Protein AF-A0A0L0GG52-F1 (afdb_monomer_lite)

InterPro domains:
  IPR004352 Glycoside-hydrolase family GH114, TIM-barrel domain [PF03537] (315-497)
  IPR013785 Aldolase-type TIM barrel [G3DSA:3.20.20.70] (310-512)
  IPR017853 Glycoside hydrolase superfamily [SSF51445] (324-486)

pLDDT: mean 74.98, std 23.12, range [22.61, 98.69]

Sequence (516 aa):
MQPVTYRQKGAALLARLAQLGSDARVRSVSDLNALLRKCPLPNFDPNNSYFSHLVAQCSTFVSWVYRLDVFVSGWHSATGHVLQGKYMYRGSPVEVLDKQHYVSTGNTPGAGTHIGAFALVEPGFVSCTGSREAAARSGGCILRFEIPQRVSYYYDDGDCLLERNLIFIDFAFHGWHEAAGRRIAVVDCELVPHRGYDPERFFISMQNKNWGLIILSCVVCAVLIYLWRRSRQDVPSVVVDRESATGTTRAGKSCTCDNKTSTTTGGSTGTSTGTSTGTGASVAGLSASTSMYMLAWSNTGDGDKTTMPSDGTGAIVMLDGDDSASTVRKYKDQGYLVAGYISAGSWEDWRDDKSEFPDEVFGKPYPNWPDETLFKFDNWPLLIPGMTKRMQKLKEKGFEYVEFDNIENSDESDDDQVDYTRRLGEVALEIGLGPLFKNAADLIRHDKTVQDNFVGFICEESIQWGDTEVFHEVAAGQKPIWIFEYDDVSSSDLEKAKSHATEIWLDTNNGWEKLA

Structure (mmCIF, N/CA/C/O backbone):
data_AF-A0A0L0GG52-F1
#
_entry.id   AF-A0A0L0GG52-F1
#
loop_
_atom_site.group_PDB
_atom_site.id
_atom_site.type_symbol
_atom_site.label_atom_id
_atom_site.label_alt_id
_atom_site.label_comp_id
_atom_site.label_asym_id
_atom_site.label_entity_id
_atom_site.label_seq_id
_atom_site.pdbx_PDB_ins_code
_atom_site.Cartn_x
_atom_site.Cartn_y
_atom_site.Cartn_z
_atom_site.occupancy
_atom_site.B_iso_or_equiv
_atom_site.auth_seq_id
_atom_site.auth_comp_id
_atom_site.auth_asym_id
_atom_site.auth_atom_id
_atom_site.pdbx_PDB_model_num
ATOM 1 N N . MET A 1 1 ? 20.486 11.243 -50.097 1.00 30.98 1 MET A N 1
ATOM 2 C CA . MET A 1 1 ? 19.641 11.963 -49.120 1.00 30.98 1 MET A CA 1
ATOM 3 C C . MET A 1 1 ? 20.184 11.652 -47.736 1.00 30.98 1 MET A C 1
ATOM 5 O O . MET A 1 1 ? 20.384 10.483 -47.448 1.00 30.98 1 MET A O 1
ATOM 9 N N . GLN A 1 2 ? 20.515 12.664 -46.933 1.00 25.52 2 GLN A N 1
ATOM 10 C CA . GLN A 1 2 ? 20.906 12.463 -45.531 1.00 25.52 2 GLN A CA 1
ATOM 11 C C . GLN A 1 2 ? 19.695 11.896 -44.763 1.00 25.52 2 GLN A C 1
ATOM 13 O O . GLN A 1 2 ? 18.592 12.406 -44.977 1.00 25.52 2 GLN A O 1
ATOM 18 N N . PRO A 1 3 ? 19.847 10.856 -43.922 1.00 33.53 3 PRO A N 1
ATOM 19 C CA . PRO A 1 3 ? 18.733 10.334 -43.143 1.00 33.53 3 PRO A CA 1
ATOM 20 C C . PRO A 1 3 ? 18.234 11.423 -42.192 1.00 33.53 3 PRO A C 1
ATOM 22 O O . PRO A 1 3 ? 18.999 11.990 -41.412 1.00 33.53 3 PRO A O 1
ATOM 25 N N . VAL A 1 4 ? 16.944 11.736 -42.293 1.00 36.81 4 VAL A N 1
ATOM 26 C CA . VAL A 1 4 ? 16.262 12.683 -41.411 1.00 36.81 4 VAL A CA 1
ATOM 27 C C . VAL A 1 4 ? 16.395 12.156 -39.980 1.00 36.81 4 VAL A C 1
ATOM 29 O O . VAL A 1 4 ? 16.003 11.031 -39.682 1.00 36.81 4 VAL A O 1
ATOM 32 N N . THR A 1 5 ? 17.023 12.935 -39.103 1.00 41.66 5 THR A N 1
ATOM 33 C CA . THR A 1 5 ? 17.327 12.524 -37.724 1.00 41.66 5 THR A CA 1
ATOM 34 C C . THR A 1 5 ? 16.050 12.361 -36.889 1.00 41.66 5 THR A C 1
ATOM 36 O O . THR A 1 5 ? 15.029 12.989 -37.165 1.00 41.66 5 THR A O 1
ATOM 39 N N . TYR A 1 6 ? 16.115 11.578 -35.806 1.00 38.81 6 TYR A N 1
ATOM 40 C CA . TYR A 1 6 ? 15.016 11.384 -34.846 1.00 38.81 6 TYR A CA 1
ATOM 41 C C . TYR A 1 6 ? 14.410 12.713 -34.346 1.00 38.81 6 TYR A C 1
ATOM 43 O O . TYR A 1 6 ? 13.192 12.867 -34.262 1.00 38.81 6 TYR A O 1
ATOM 51 N N . ARG A 1 7 ? 15.257 13.730 -34.116 1.00 40.62 7 ARG A N 1
ATOM 52 C CA . ARG A 1 7 ? 14.818 15.096 -33.775 1.00 40.62 7 ARG A CA 1
ATOM 53 C C . ARG A 1 7 ? 13.949 15.730 -34.859 1.00 40.62 7 ARG A C 1
ATOM 55 O O . ARG A 1 7 ? 13.025 16.457 -34.527 1.00 40.62 7 ARG A O 1
ATOM 62 N N . GLN A 1 8 ? 14.226 15.468 -36.133 1.00 42.91 8 GLN A N 1
ATOM 63 C CA . GLN A 1 8 ? 13.496 16.041 -37.265 1.00 42.91 8 GLN A CA 1
ATOM 64 C C . GLN A 1 8 ? 12.171 15.310 -37.536 1.00 42.91 8 GLN A C 1
ATOM 66 O O . GLN A 1 8 ? 11.185 15.978 -37.835 1.00 42.91 8 GLN A O 1
ATOM 71 N N . LYS A 1 9 ? 12.099 13.979 -37.363 1.00 49.72 9 LYS A N 1
ATOM 72 C CA . LYS A 1 9 ? 10.828 13.226 -37.438 1.00 49.72 9 LYS A CA 1
ATOM 73 C C . LYS A 1 9 ? 9.923 13.500 -36.228 1.00 49.72 9 LYS A C 1
ATOM 75 O O . LYS A 1 9 ? 8.736 13.751 -36.407 1.00 49.72 9 LYS A O 1
ATOM 80 N N . GLY A 1 10 ? 10.483 13.572 -35.016 1.00 46.91 10 GLY A N 1
ATOM 81 C CA . GLY A 1 10 ? 9.760 13.999 -33.810 1.00 46.91 10 GLY A CA 1
ATOM 82 C C . GLY A 1 10 ? 9.278 15.454 -33.886 1.00 46.91 10 GLY A C 1
ATOM 83 O O . GLY A 1 10 ? 8.156 15.751 -33.482 1.00 46.91 10 GLY A O 1
ATOM 84 N N . ALA A 1 11 ? 10.076 16.350 -34.481 1.00 44.69 11 ALA A N 1
ATOM 85 C CA . ALA A 1 11 ? 9.655 17.714 -34.797 1.00 44.69 11 ALA A CA 1
ATOM 86 C C . ALA A 1 11 ? 8.602 17.769 -35.915 1.00 44.69 11 ALA A C 1
ATOM 88 O O . ALA A 1 11 ? 7.758 18.648 -35.872 1.00 44.69 11 ALA A O 1
ATOM 89 N N . ALA A 1 12 ? 8.593 16.845 -36.883 1.00 50.97 12 ALA A N 1
ATOM 90 C CA . ALA A 1 12 ? 7.549 16.755 -37.909 1.00 50.97 12 ALA A CA 1
ATOM 91 C C . ALA A 1 12 ? 6.223 16.198 -37.356 1.00 50.97 12 ALA A C 1
ATOM 93 O O . ALA A 1 12 ? 5.154 16.686 -37.724 1.00 50.97 12 ALA A O 1
ATOM 94 N N . LEU A 1 13 ? 6.287 15.227 -36.437 1.00 53.69 13 LEU A N 1
ATOM 95 C CA . LEU A 1 13 ? 5.137 14.709 -35.694 1.00 53.69 13 LEU A CA 1
ATOM 96 C C . LEU A 1 13 ? 4.520 15.811 -34.825 1.00 53.69 13 LEU A C 1
ATOM 98 O O . LEU A 1 13 ? 3.321 16.067 -34.907 1.00 53.69 13 LEU A O 1
ATOM 102 N N . LEU A 1 14 ? 5.348 16.544 -34.076 1.00 50.53 14 LEU A N 1
ATOM 103 C CA . LEU A 1 14 ? 4.885 17.703 -33.319 1.00 50.53 14 LEU A CA 1
ATOM 104 C C . LEU A 1 14 ? 4.502 18.888 -34.198 1.00 50.53 14 LEU A C 1
ATOM 106 O O . LEU A 1 14 ? 3.558 19.566 -33.841 1.00 50.53 14 LEU A O 1
ATOM 110 N N . ALA A 1 15 ? 5.117 19.118 -35.359 1.00 51.03 15 ALA A N 1
ATOM 111 C CA . ALA A 1 15 ? 4.687 20.151 -36.308 1.00 51.03 15 ALA A CA 1
ATOM 112 C C . ALA A 1 15 ? 3.320 19.827 -36.934 1.00 51.03 15 ALA A C 1
ATOM 114 O O . ALA A 1 15 ? 2.524 20.735 -37.172 1.00 51.03 15 ALA A O 1
ATOM 115 N N . ARG A 1 16 ? 3.007 18.538 -37.143 1.00 52.38 16 ARG A N 1
ATOM 116 C CA . ARG A 1 16 ? 1.652 18.071 -37.483 1.00 52.38 16 ARG A CA 1
ATOM 117 C C . ARG A 1 16 ? 0.661 18.301 -36.337 1.00 52.38 16 ARG A C 1
ATOM 119 O O . ARG A 1 16 ? -0.481 18.655 -36.606 1.00 52.38 16 ARG A O 1
ATOM 126 N N . LEU A 1 17 ? 1.094 18.153 -35.083 1.00 50.91 17 LEU A N 1
ATOM 127 C CA . LEU A 1 17 ? 0.273 18.395 -33.884 1.00 50.91 17 LEU A CA 1
ATOM 128 C C . LEU A 1 17 ? 0.203 19.889 -33.472 1.00 50.91 17 LEU A C 1
ATOM 130 O O . LEU A 1 17 ? -0.739 20.297 -32.791 1.00 50.91 17 LEU A O 1
ATOM 134 N N . ALA A 1 18 ? 1.154 20.716 -33.924 1.00 48.41 18 ALA A N 1
ATOM 135 C CA . ALA A 1 18 ? 1.319 22.139 -33.604 1.00 48.41 18 ALA A CA 1
ATOM 136 C C . ALA A 1 18 ? 0.405 23.073 -34.398 1.00 48.41 18 ALA A C 1
ATOM 138 O O . ALA A 1 18 ? 0.334 24.259 -34.089 1.00 48.41 18 ALA A O 1
ATOM 139 N N . GLN A 1 19 ? -0.374 22.560 -35.352 1.00 48.25 19 GLN A N 1
ATOM 140 C CA . GLN A 1 19 ? -1.442 23.350 -35.973 1.00 48.25 19 GLN A CA 1
ATOM 141 C C . GLN A 1 19 ? -2.606 23.670 -35.006 1.00 48.25 19 GLN A C 1
ATOM 143 O O . GLN A 1 19 ? -3.572 24.303 -35.416 1.00 48.25 19 GLN A O 1
ATOM 148 N N . LEU A 1 20 ? -2.543 23.247 -33.731 1.00 44.53 20 LEU A N 1
ATOM 149 C CA . LEU A 1 20 ? -3.684 23.257 -32.809 1.00 44.53 20 LEU A CA 1
ATOM 150 C C . LEU A 1 20 ? -3.379 23.732 -31.361 1.00 44.53 20 LEU A C 1
ATOM 152 O O . LEU A 1 20 ? -4.189 23.448 -30.478 1.00 44.53 20 LEU A O 1
ATOM 156 N N . GLY A 1 21 ? -2.252 24.391 -31.042 1.00 46.53 21 GLY A N 1
ATOM 157 C CA . GLY A 1 21 ? -1.992 24.891 -29.668 1.00 46.53 21 GLY A CA 1
ATOM 158 C C . GLY A 1 21 ? -0.649 25.613 -29.450 1.00 46.53 21 GLY A C 1
ATOM 159 O O . GLY A 1 21 ? 0.313 25.351 -30.163 1.00 46.53 21 GLY A O 1
ATOM 160 N N . SER A 1 22 ? -0.596 26.537 -28.477 1.00 52.97 22 SER A N 1
ATOM 161 C CA . SER A 1 22 ? 0.371 27.651 -28.400 1.00 52.97 22 SER A CA 1
ATOM 162 C C . SER A 1 22 ? 1.194 27.741 -27.090 1.00 52.97 22 SER A C 1
ATOM 164 O O . SER A 1 22 ? 1.164 28.783 -26.435 1.00 52.97 22 SER A O 1
ATOM 166 N N . ASP A 1 23 ? 1.943 26.701 -26.687 1.00 56.53 23 ASP A N 1
ATOM 167 C CA . ASP A 1 23 ? 3.001 26.855 -25.655 1.00 56.53 23 ASP A CA 1
ATOM 168 C C . ASP A 1 23 ? 4.389 26.914 -26.312 1.00 56.53 23 ASP A C 1
ATOM 170 O O . ASP A 1 23 ? 4.831 25.967 -26.959 1.00 56.53 23 ASP A O 1
ATOM 174 N N . ALA A 1 24 ? 5.100 28.028 -26.119 1.00 56.00 24 ALA A N 1
ATOM 175 C CA . ALA A 1 24 ? 6.427 28.281 -26.678 1.00 56.00 24 ALA A CA 1
ATOM 176 C C . ALA A 1 24 ? 7.556 27.390 -26.105 1.00 56.00 24 ALA A C 1
ATOM 178 O O . ALA A 1 24 ? 8.665 27.388 -26.666 1.00 56.00 24 ALA A O 1
ATOM 179 N N . ARG A 1 25 ? 7.307 26.668 -25.000 1.00 57.41 25 ARG A N 1
ATOM 180 C CA . ARG A 1 25 ? 8.281 25.804 -24.303 1.00 57.41 25 ARG A CA 1
ATOM 181 C C . ARG A 1 25 ? 8.308 24.358 -24.797 1.00 57.41 25 ARG A C 1
ATOM 183 O O . ARG A 1 25 ? 9.338 23.711 -24.649 1.00 57.41 25 ARG A O 1
ATOM 190 N N . VAL A 1 26 ? 7.231 23.857 -25.406 1.00 61.53 26 VAL A N 1
ATOM 191 C CA . VAL A 1 26 ? 7.170 22.485 -25.939 1.00 61.53 26 VAL A CA 1
ATOM 192 C C . VAL A 1 26 ? 7.394 22.533 -27.446 1.00 61.53 26 VAL A C 1
ATOM 194 O O . VAL A 1 26 ? 6.499 22.892 -28.206 1.00 61.53 26 VAL A O 1
ATOM 197 N N . ARG A 1 27 ? 8.612 22.203 -27.890 1.00 63.88 27 ARG A N 1
ATOM 198 C CA . ARG A 1 27 ? 8.992 22.229 -29.316 1.00 63.88 27 ARG A CA 1
ATOM 199 C C . ARG A 1 27 ? 9.283 20.836 -29.869 1.00 63.88 27 ARG A C 1
ATOM 201 O O . ARG A 1 27 ? 9.305 20.647 -31.083 1.00 63.88 27 ARG A O 1
ATOM 208 N N . SER A 1 28 ? 9.504 19.863 -28.988 1.00 67.50 28 SER A N 1
ATOM 209 C CA . SER A 1 28 ? 9.827 18.479 -29.316 1.00 67.50 28 SER A CA 1
ATOM 210 C C . SER A 1 28 ? 9.301 17.501 -28.252 1.00 67.50 28 SER A C 1
ATOM 212 O O . SER A 1 28 ? 9.018 17.890 -27.119 1.00 67.50 28 SER A O 1
ATOM 214 N N . VAL A 1 29 ? 9.210 16.209 -28.599 1.00 69.69 29 VAL A N 1
ATOM 215 C CA . VAL A 1 29 ? 8.827 15.142 -27.652 1.00 69.69 29 VAL A CA 1
ATOM 216 C C . VAL A 1 29 ? 9.873 15.044 -26.540 1.00 69.69 29 VAL A C 1
ATOM 218 O O . VAL A 1 29 ? 9.548 14.740 -25.401 1.00 69.69 29 VAL A O 1
ATOM 221 N N . SER A 1 30 ? 11.124 15.397 -26.848 1.00 72.06 30 SER A N 1
ATOM 222 C CA . SER A 1 30 ? 12.201 15.490 -25.865 1.00 72.06 30 SER A CA 1
ATOM 223 C C . SER A 1 30 ? 11.955 16.586 -24.826 1.00 72.06 30 SER A C 1
ATOM 225 O O . SER A 1 30 ? 12.247 16.360 -23.656 1.00 72.06 30 SER A O 1
ATOM 227 N N . ASP A 1 31 ? 11.426 17.748 -25.224 1.00 70.19 31 ASP A N 1
ATOM 228 C CA . ASP A 1 31 ? 11.096 18.828 -24.282 1.00 70.19 31 ASP A CA 1
ATOM 229 C C . ASP A 1 31 ? 9.941 18.402 -23.372 1.00 70.19 31 ASP A C 1
ATOM 231 O O . ASP A 1 31 ? 9.974 18.633 -22.165 1.00 70.19 31 ASP A O 1
ATOM 235 N N . LEU A 1 32 ? 8.950 17.710 -23.944 1.00 72.06 32 LEU A N 1
ATOM 236 C CA . LEU A 1 32 ? 7.828 17.157 -23.193 1.00 72.06 32 LEU A CA 1
ATOM 237 C C . LEU A 1 32 ? 8.277 16.075 -22.205 1.00 72.06 32 LEU A C 1
ATOM 239 O O . LEU A 1 32 ? 7.891 16.110 -21.043 1.00 72.06 32 LEU A O 1
ATOM 243 N N . ASN A 1 33 ? 9.138 15.152 -22.631 1.00 74.50 33 ASN A N 1
ATOM 244 C CA . ASN A 1 33 ? 9.696 14.120 -21.761 1.00 74.50 33 ASN A CA 1
ATOM 245 C C . ASN A 1 33 ? 10.581 14.711 -20.656 1.00 74.50 33 ASN A C 1
ATOM 247 O O . ASN A 1 33 ? 10.565 14.218 -19.534 1.00 74.50 33 ASN A O 1
ATOM 251 N N . ALA A 1 34 ? 11.328 15.784 -20.934 1.00 73.88 34 ALA A N 1
ATOM 252 C CA . ALA A 1 34 ? 12.099 16.488 -19.911 1.00 73.88 34 ALA A CA 1
ATOM 253 C C . ALA A 1 34 ? 11.197 17.127 -18.843 1.00 73.88 34 ALA A C 1
ATOM 255 O O . ALA A 1 34 ? 11.579 17.178 -17.676 1.00 73.88 34 ALA A O 1
ATOM 256 N N . LEU A 1 35 ? 10.004 17.590 -19.229 1.00 69.31 35 LEU A N 1
ATOM 257 C CA . LEU A 1 35 ? 8.979 18.055 -18.293 1.00 69.31 35 LEU A CA 1
ATOM 258 C C . LEU A 1 35 ? 8.352 16.882 -17.526 1.00 69.31 35 LEU A C 1
ATOM 260 O O . LEU A 1 35 ? 8.274 16.952 -16.307 1.00 69.31 35 LEU A O 1
ATOM 264 N N . LEU A 1 36 ? 8.000 15.785 -18.203 1.00 71.81 36 LEU A N 1
ATOM 265 C CA . LEU A 1 36 ? 7.425 14.581 -17.583 1.00 71.81 36 LEU A CA 1
ATOM 266 C C . LEU A 1 36 ? 8.367 13.891 -16.590 1.00 71.81 36 LEU A C 1
ATOM 268 O O . LEU A 1 36 ? 7.908 13.311 -15.619 1.00 71.81 36 LEU A O 1
ATOM 272 N N . ARG A 1 37 ? 9.685 13.979 -16.782 1.00 73.56 37 ARG A N 1
ATOM 273 C CA . ARG A 1 37 ? 10.664 13.488 -15.797 1.00 73.56 37 ARG A CA 1
ATOM 274 C C . ARG A 1 37 ? 10.769 14.366 -14.553 1.00 73.56 37 ARG A C 1
ATOM 276 O O . ARG A 1 37 ? 11.168 13.877 -13.509 1.00 73.56 37 ARG A O 1
ATOM 283 N N . LYS A 1 38 ? 10.439 15.655 -14.666 1.00 69.06 38 LYS A N 1
ATOM 284 C CA . LYS A 1 38 ? 10.364 16.581 -13.522 1.00 69.06 38 LYS A CA 1
ATOM 285 C C . LYS A 1 38 ? 8.996 16.544 -12.844 1.00 69.06 38 LYS A C 1
ATOM 287 O O . LYS A 1 38 ? 8.887 16.917 -11.686 1.00 69.06 38 LYS A O 1
ATOM 292 N N . CYS A 1 39 ? 7.967 16.161 -13.593 1.00 64.44 39 CYS A N 1
ATOM 293 C CA . CYS A 1 39 ? 6.584 16.099 -13.154 1.00 64.44 39 CYS A CA 1
ATOM 294 C C . CYS A 1 39 ? 5.862 14.926 -13.848 1.00 64.44 39 CYS A C 1
ATOM 296 O O . CYS A 1 39 ? 5.215 15.119 -14.888 1.00 64.44 39 CYS A O 1
ATOM 298 N N . PRO A 1 40 ? 6.013 13.697 -13.323 1.00 67.31 40 PRO A N 1
ATOM 299 C CA . PRO A 1 40 ? 5.354 12.513 -13.863 1.00 67.31 40 PRO A CA 1
ATOM 300 C C . PRO A 1 40 ? 3.831 12.613 -13.721 1.00 67.31 40 PRO A C 1
ATOM 302 O O . PRO A 1 40 ? 3.309 12.780 -12.624 1.00 67.31 40 PRO A O 1
ATOM 305 N N . LEU A 1 41 ? 3.096 12.477 -14.828 1.00 66.19 41 LEU A N 1
ATOM 306 C CA . LEU A 1 41 ? 1.627 12.504 -14.816 1.00 66.19 41 LEU A CA 1
ATOM 307 C C . LEU A 1 41 ? 0.902 11.227 -14.308 1.00 66.19 41 LEU A C 1
ATOM 309 O O . LEU A 1 41 ? -0.317 11.286 -14.224 1.00 66.19 41 LEU A O 1
ATOM 313 N N . PRO A 1 42 ? 1.526 10.067 -14.015 1.00 51.59 42 PRO A N 1
ATOM 314 C CA . PRO A 1 42 ? 0.828 8.955 -13.339 1.00 51.59 42 PRO A CA 1
ATOM 315 C C . PRO A 1 42 ? 0.611 9.201 -11.851 1.00 51.59 42 PRO A C 1
ATOM 317 O O . PRO A 1 42 ? -0.418 8.796 -11.334 1.00 51.59 42 PRO A O 1
ATOM 320 N N . ASN A 1 43 ? 1.514 9.949 -11.207 1.00 46.53 43 ASN A N 1
ATOM 321 C CA . ASN A 1 43 ? 1.405 10.377 -9.806 1.00 46.53 43 ASN A CA 1
ATOM 322 C C . ASN A 1 43 ? 0.489 11.611 -9.653 1.00 46.53 43 ASN A C 1
ATOM 324 O O . ASN A 1 43 ? 0.597 12.377 -8.698 1.00 46.53 43 ASN A O 1
ATOM 328 N N . PHE A 1 44 ? -0.394 11.857 -10.625 1.00 42.88 44 PHE A N 1
ATOM 329 C CA . PHE A 1 44 ? -1.400 12.914 -10.553 1.00 42.88 44 PHE A CA 1
ATOM 330 C C . PHE A 1 44 ? -2.602 12.400 -9.752 1.00 42.88 44 PHE A C 1
ATOM 332 O O . PHE A 1 44 ? -3.592 11.939 -10.322 1.00 42.88 44 PHE A O 1
ATOM 339 N N . ASP A 1 45 ? -2.544 12.524 -8.429 1.00 41.62 45 ASP A N 1
ATOM 340 C CA . ASP A 1 45 ? -3.757 12.541 -7.615 1.00 41.62 45 ASP A CA 1
ATOM 341 C C . ASP A 1 45 ? -4.348 13.965 -7.646 1.00 41.62 45 ASP A C 1
ATOM 343 O O . ASP A 1 45 ? -3.710 14.909 -7.167 1.00 41.62 45 ASP A O 1
ATOM 347 N N . PRO A 1 46 ? -5.564 14.176 -8.190 1.00 38.72 46 PRO A N 1
ATOM 348 C CA . PRO A 1 46 ? -6.200 15.489 -8.179 1.00 38.72 46 PRO A CA 1
ATOM 349 C C . PRO A 1 46 ? -6.600 15.978 -6.773 1.00 38.72 46 PRO A C 1
ATOM 351 O O . PRO A 1 46 ? -7.198 17.049 -6.673 1.00 38.72 46 PRO A O 1
ATOM 354 N N . ASN A 1 47 ? -6.353 15.195 -5.717 1.00 39.22 47 ASN A N 1
ATOM 355 C CA . ASN A 1 47 ? -6.595 15.554 -4.320 1.00 39.22 47 ASN A CA 1
ATOM 356 C C . ASN A 1 47 ? -5.313 15.916 -3.539 1.00 39.22 47 ASN A C 1
ATOM 358 O O . ASN A 1 47 ? -5.425 16.403 -2.417 1.00 39.22 47 ASN A O 1
ATOM 362 N N . ASN A 1 48 ? -4.120 15.750 -4.125 1.00 42.91 48 ASN A N 1
ATOM 363 C CA . ASN A 1 48 ? -2.850 16.079 -3.471 1.00 42.91 48 ASN A CA 1
ATOM 364 C C . ASN A 1 48 ? -2.695 17.607 -3.293 1.00 42.91 48 ASN A C 1
ATOM 366 O O . ASN A 1 48 ? -2.923 18.381 -4.219 1.00 42.91 48 ASN A O 1
ATOM 370 N N . SER A 1 49 ? -2.281 18.083 -2.119 1.00 38.38 49 SER A N 1
ATOM 371 C CA . SER A 1 49 ? -2.165 19.518 -1.795 1.00 38.38 49 SER A CA 1
ATOM 372 C C . SER A 1 49 ? -1.069 20.276 -2.579 1.00 38.38 49 SER A C 1
ATOM 374 O O . SER A 1 49 ? -1.177 21.496 -2.755 1.00 38.38 49 SER A O 1
ATOM 376 N N . TYR A 1 50 ? -0.085 19.578 -3.171 1.00 39.53 50 TYR A N 1
ATOM 377 C CA . TYR A 1 50 ? 0.912 20.142 -4.109 1.00 39.53 50 TYR A CA 1
ATOM 378 C C . TYR A 1 50 ? 0.310 20.638 -5.435 1.00 39.53 50 TYR A C 1
ATOM 380 O O . TYR A 1 50 ? 0.954 21.329 -6.236 1.00 39.53 50 TYR A O 1
ATOM 388 N N . PHE A 1 51 ? -0.954 20.312 -5.674 1.00 46.16 51 PHE A N 1
ATOM 389 C CA . PHE A 1 51 ? -1.677 20.544 -6.909 1.00 46.16 51 PHE A CA 1
ATOM 390 C C . PHE A 1 51 ? -1.852 22.027 -7.273 1.00 46.16 51 PHE A C 1
ATOM 392 O O . PHE A 1 51 ? -1.731 22.385 -8.444 1.00 46.16 51 PHE A O 1
ATOM 399 N N . SER A 1 52 ? -2.039 22.930 -6.305 1.00 43.19 52 SER A N 1
ATOM 400 C CA . SER A 1 52 ? -2.207 24.367 -6.600 1.00 43.19 52 SER A CA 1
ATOM 401 C C . SER A 1 52 ? -0.946 25.012 -7.207 1.00 43.19 52 SER A C 1
ATOM 403 O O . SER A 1 52 ? -1.050 25.872 -8.086 1.00 43.19 52 SER A O 1
ATOM 405 N N . HIS A 1 53 ? 0.244 24.537 -6.821 1.00 42.47 53 HIS A N 1
ATOM 406 C CA . HIS A 1 53 ? 1.529 24.966 -7.383 1.00 42.47 53 HIS A CA 1
ATOM 407 C C . HIS A 1 53 ? 1.871 24.252 -8.703 1.00 42.47 53 HIS A C 1
ATOM 409 O O . HIS A 1 53 ? 2.419 24.879 -9.617 1.00 42.47 53 HIS A O 1
ATOM 415 N N . LEU A 1 54 ? 1.501 22.972 -8.849 1.00 48.00 54 LEU A N 1
ATOM 416 C CA . LEU A 1 54 ? 1.721 22.196 -10.075 1.00 48.00 54 LEU A CA 1
ATOM 417 C C . LEU A 1 54 ? 0.826 22.646 -11.238 1.00 48.00 54 LEU A C 1
ATOM 419 O O . LEU A 1 54 ? 1.284 22.654 -12.379 1.00 48.00 54 LEU A O 1
ATOM 423 N N . VAL A 1 55 ? -0.421 23.063 -10.989 1.00 49.88 55 VAL A N 1
ATOM 424 C CA . VAL A 1 55 ? -1.385 23.468 -12.035 1.00 49.88 55 VAL A CA 1
ATOM 425 C C . VAL A 1 55 ? -0.856 24.624 -12.891 1.00 49.88 55 VAL A C 1
ATOM 427 O O . VAL A 1 55 ? -1.016 24.606 -14.113 1.00 49.88 55 VAL A O 1
ATOM 430 N N . ALA A 1 56 ? -0.150 25.592 -12.304 1.00 49.59 56 ALA A N 1
ATOM 431 C CA . ALA A 1 56 ? 0.436 26.705 -13.056 1.00 49.59 56 ALA A CA 1
ATOM 432 C C . ALA A 1 56 ? 1.585 26.260 -13.985 1.00 49.59 56 ALA A C 1
ATOM 434 O O . ALA A 1 56 ? 1.741 26.793 -15.084 1.00 49.59 56 ALA A O 1
ATOM 435 N N . GLN A 1 57 ? 2.370 25.257 -13.578 1.00 51.62 57 GLN A N 1
ATOM 436 C CA . GLN A 1 57 ? 3.483 24.731 -14.375 1.00 51.62 57 GLN A CA 1
ATOM 437 C C . GLN A 1 57 ? 3.027 23.668 -15.391 1.00 51.62 57 GLN A C 1
ATOM 439 O O . GLN A 1 57 ? 3.545 23.627 -16.508 1.00 51.62 57 GLN A O 1
ATOM 444 N N . CYS A 1 58 ? 2.020 22.860 -15.046 1.00 56.91 58 CYS A N 1
ATOM 445 C CA . CYS A 1 58 ? 1.598 21.679 -15.803 1.00 56.91 58 CYS A CA 1
ATOM 446 C C . CYS A 1 58 ? 0.468 21.934 -16.799 1.00 56.91 58 CYS A C 1
ATOM 448 O O . CYS A 1 58 ? 0.474 21.342 -17.878 1.00 56.91 58 CYS A O 1
ATOM 450 N N . SER A 1 59 ? -0.461 22.854 -16.502 1.00 57.50 59 SER A N 1
ATOM 451 C CA . SER A 1 59 ? -1.614 23.188 -17.371 1.00 57.50 59 SER A CA 1
ATOM 452 C C . SER A 1 59 ? -1.229 23.436 -18.832 1.00 57.50 59 SER A C 1
ATOM 454 O O . SER A 1 59 ? -1.958 23.114 -19.767 1.00 57.50 59 SER A O 1
ATOM 456 N N . THR A 1 60 ? -0.036 23.977 -19.018 1.00 59.41 60 THR A N 1
ATOM 457 C CA . THR A 1 60 ? 0.525 24.374 -20.302 1.00 59.41 60 THR A CA 1
ATOM 458 C C . THR A 1 60 ? 1.068 23.222 -21.168 1.00 59.41 60 THR A C 1
ATOM 460 O O . THR A 1 60 ? 1.004 23.317 -22.394 1.00 59.41 60 THR A O 1
ATOM 463 N N . PHE A 1 61 ? 1.516 22.102 -20.574 1.00 68.81 61 PHE A N 1
ATOM 464 C CA . PHE A 1 61 ? 2.023 20.932 -21.315 1.00 68.81 61 PHE A CA 1
ATOM 465 C C . PHE A 1 61 ? 1.115 19.695 -21.244 1.00 68.81 61 PHE A C 1
ATOM 467 O O . PHE A 1 61 ? 1.215 18.822 -22.104 1.00 68.81 61 PHE A O 1
ATOM 474 N N . VAL A 1 62 ? 0.175 19.625 -20.295 1.00 70.06 62 VAL A N 1
ATOM 475 C CA . VAL A 1 62 ? -0.782 18.506 -20.158 1.00 70.06 62 VAL A CA 1
ATOM 476 C C . VAL A 1 62 ? -1.606 18.287 -21.432 1.00 70.06 62 VAL A C 1
ATOM 478 O O . VAL A 1 62 ? -1.841 17.148 -21.831 1.00 70.06 62 VAL A O 1
ATOM 481 N N . SER A 1 63 ? -1.980 19.365 -22.129 1.00 67.44 63 SER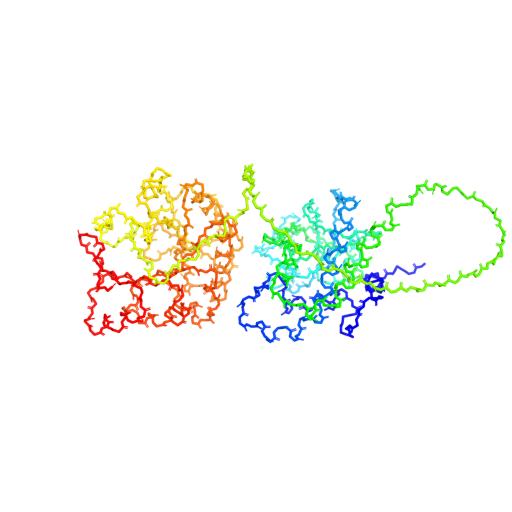 A N 1
ATOM 482 C CA . SER A 1 63 ? -2.679 19.269 -23.419 1.00 67.44 63 SER A CA 1
ATOM 483 C C . SER A 1 63 ? -1.841 18.577 -24.503 1.00 67.44 63 SER A C 1
ATOM 485 O O . SER A 1 63 ? -2.391 17.868 -25.347 1.00 67.44 63 SER A O 1
ATOM 487 N N . TRP A 1 64 ? -0.515 18.732 -24.469 1.00 72.38 64 TRP A N 1
ATOM 488 C CA . TRP A 1 64 ? 0.404 18.036 -25.367 1.00 72.38 64 TRP A CA 1
ATOM 489 C C . TRP A 1 64 ? 0.514 16.555 -25.022 1.00 72.38 64 TRP A C 1
ATOM 491 O O . TRP A 1 64 ? 0.498 15.728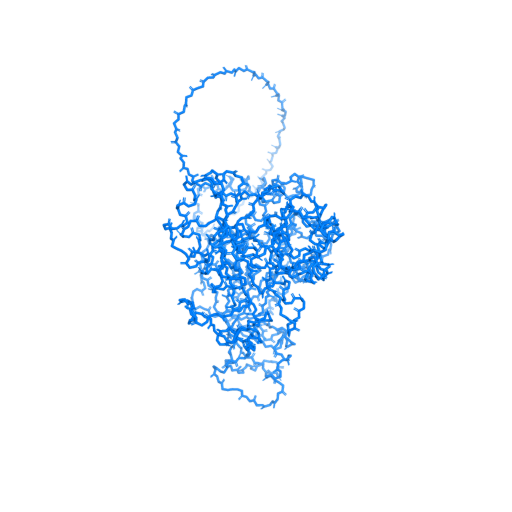 -25.933 1.00 72.38 64 TRP A O 1
ATOM 501 N N . VAL A 1 65 ? 0.561 16.219 -23.728 1.00 75.69 65 VAL A N 1
ATOM 502 C CA . VAL A 1 65 ? 0.592 14.819 -23.280 1.00 75.69 65 VAL A CA 1
ATOM 503 C C . VAL A 1 65 ? -0.680 14.092 -23.696 1.00 75.69 65 VAL A C 1
ATOM 505 O O . VAL A 1 65 ? -0.585 13.043 -24.323 1.00 75.69 65 VAL A O 1
ATOM 508 N N . TYR A 1 66 ? -1.854 14.691 -23.467 1.00 73.06 66 TYR A N 1
ATOM 509 C CA . TYR A 1 66 ? -3.133 14.117 -23.899 1.00 73.06 66 TYR A CA 1
ATOM 510 C C . TYR A 1 66 ? -3.157 13.795 -25.390 1.00 73.06 66 TYR A C 1
ATOM 512 O O . TYR A 1 66 ? -3.556 12.711 -25.808 1.00 73.06 66 TYR A O 1
ATOM 520 N N . ARG A 1 67 ? -2.722 14.751 -26.214 1.00 72.75 67 ARG A N 1
ATOM 521 C CA . ARG A 1 67 ? -2.744 14.601 -27.671 1.00 72.75 67 ARG A CA 1
ATOM 522 C C . ARG A 1 67 ? -1.817 13.494 -28.144 1.00 72.75 67 ARG A C 1
ATOM 524 O O . ARG A 1 67 ? -2.177 12.794 -29.083 1.00 72.75 67 ARG A O 1
ATOM 531 N N . LEU A 1 68 ? -0.646 13.351 -27.527 1.00 76.38 68 LEU A N 1
ATOM 532 C CA . LEU A 1 68 ? 0.276 12.268 -27.855 1.00 76.38 68 LEU A CA 1
ATOM 533 C C . LEU A 1 68 ? -0.240 10.915 -27.364 1.00 76.38 68 LEU A C 1
ATOM 535 O O . LEU A 1 68 ? -0.176 9.970 -28.143 1.00 76.38 68 LEU A O 1
ATOM 539 N N . ASP A 1 69 ? -0.825 10.838 -26.166 1.00 77.88 69 ASP A N 1
ATOM 540 C CA . ASP A 1 69 ? -1.472 9.619 -25.657 1.00 77.88 69 ASP A CA 1
ATOM 541 C C . ASP A 1 69 ? -2.566 9.150 -26.636 1.00 77.88 69 ASP A C 1
ATOM 543 O O . ASP A 1 69 ? -2.515 8.024 -27.124 1.00 77.88 69 ASP A O 1
ATOM 547 N N . VAL A 1 70 ? -3.490 10.042 -27.024 1.00 72.06 70 VAL A N 1
ATOM 548 C CA . VAL A 1 70 ? -4.568 9.750 -27.994 1.00 72.06 70 VAL A CA 1
ATOM 549 C C . VAL A 1 70 ? -4.028 9.397 -29.379 1.00 72.06 70 VAL A C 1
ATOM 551 O O . VAL A 1 70 ? -4.594 8.560 -30.083 1.00 72.06 70 VAL A O 1
ATOM 554 N N . PHE A 1 71 ? -2.956 10.057 -29.814 1.00 77.88 71 PHE A N 1
ATOM 555 C CA . PHE A 1 71 ? -2.347 9.780 -31.109 1.00 77.88 71 PHE A CA 1
ATOM 556 C C . PHE A 1 71 ? -1.716 8.385 -31.144 1.00 77.88 71 PHE A C 1
ATOM 558 O O . PHE A 1 71 ? -1.970 7.625 -32.078 1.00 77.88 71 PHE A O 1
ATOM 565 N N . VAL A 1 72 ? -0.917 8.050 -30.128 1.00 81.31 72 VAL A N 1
ATOM 566 C CA . VAL A 1 72 ? -0.237 6.758 -30.004 1.00 81.31 72 VAL A CA 1
ATOM 567 C C . VAL A 1 72 ? -1.261 5.632 -29.867 1.00 81.31 72 VAL A C 1
ATOM 569 O O . VAL A 1 72 ? -1.220 4.683 -30.651 1.00 81.31 72 VAL A O 1
ATOM 572 N N . SER A 1 73 ? -2.224 5.762 -28.950 1.00 77.38 73 SER A N 1
ATOM 573 C CA . SER A 1 73 ? -3.264 4.749 -28.741 1.00 77.38 73 SER A CA 1
ATOM 574 C C . SER A 1 73 ? -4.176 4.599 -29.960 1.00 77.38 73 SER A C 1
ATOM 576 O O . SER A 1 73 ? -4.492 3.482 -30.374 1.00 77.38 73 SER A O 1
ATOM 578 N N . GLY A 1 74 ? -4.554 5.711 -30.596 1.00 73.62 74 GLY A N 1
ATOM 579 C CA . GLY A 1 74 ? -5.403 5.719 -31.782 1.00 73.62 74 GLY A CA 1
ATOM 580 C C . GLY A 1 74 ? -4.729 5.089 -32.998 1.00 73.62 74 GLY A C 1
ATOM 581 O O . GLY A 1 74 ? -5.369 4.330 -33.727 1.00 73.62 74 GLY A O 1
ATOM 582 N N . TRP A 1 75 ? -3.438 5.359 -33.212 1.00 84.38 75 TRP A N 1
ATOM 583 C CA . TRP A 1 75 ? -2.671 4.707 -34.274 1.00 84.38 75 TRP A CA 1
ATOM 584 C C . TRP A 1 75 ? -2.523 3.208 -34.010 1.00 84.38 75 TRP A C 1
ATOM 586 O O . TRP A 1 75 ? -2.770 2.403 -34.911 1.00 84.38 75 TRP A O 1
ATOM 596 N N . HIS A 1 76 ? -2.176 2.830 -32.776 1.00 82.25 76 HIS A N 1
ATOM 597 C CA . HIS A 1 76 ? -2.004 1.430 -32.394 1.00 82.25 76 HIS A CA 1
ATOM 598 C C . HIS A 1 76 ? -3.312 0.647 -32.544 1.00 82.25 76 HIS A C 1
ATOM 600 O O . HIS A 1 76 ? -3.329 -0.420 -33.145 1.00 82.25 76 HIS A O 1
ATOM 606 N N . SER A 1 77 ? -4.437 1.221 -32.117 1.00 77.56 77 SER A N 1
ATOM 607 C CA . SER A 1 77 ? -5.766 0.619 -32.291 1.00 77.56 77 SER A CA 1
ATOM 608 C C . SER A 1 77 ? -6.136 0.416 -33.764 1.00 77.56 77 SER A C 1
ATOM 610 O O . SER A 1 77 ? -6.813 -0.548 -34.107 1.00 77.56 77 SER A O 1
ATOM 612 N N . ALA A 1 78 ? -5.704 1.320 -34.650 1.00 74.06 78 ALA A N 1
ATOM 613 C CA . ALA A 1 78 ? -6.004 1.241 -36.078 1.00 74.06 78 ALA A CA 1
ATOM 614 C C . ALA A 1 78 ? -5.133 0.225 -36.837 1.00 74.06 78 ALA A C 1
ATOM 616 O O . ALA A 1 78 ? -5.541 -0.256 -37.892 1.00 74.06 78 ALA A O 1
ATOM 617 N N . THR A 1 79 ? -3.931 -0.067 -36.342 1.00 82.56 79 THR A N 1
ATOM 618 C CA . THR A 1 79 ? -2.920 -0.862 -37.063 1.00 82.56 79 THR A CA 1
ATOM 619 C C . THR A 1 79 ? -2.587 -2.193 -36.390 1.00 82.56 79 THR A C 1
ATOM 621 O O . THR A 1 79 ? -2.123 -3.113 -37.061 1.00 82.56 79 THR A O 1
ATOM 624 N N . GLY A 1 80 ? -2.860 -2.319 -35.093 1.00 86.56 80 GLY A N 1
ATOM 625 C CA . GLY A 1 80 ? -2.516 -3.469 -34.270 1.00 86.56 80 GLY A CA 1
ATOM 626 C C . GLY A 1 80 ? -1.014 -3.608 -34.001 1.00 86.56 80 GLY A C 1
ATOM 627 O O . GLY A 1 80 ? -0.189 -2.747 -34.315 1.00 86.56 80 GLY A O 1
ATOM 628 N N . HIS A 1 81 ? -0.642 -4.746 -33.416 1.00 90.44 81 HIS A N 1
ATOM 629 C CA . HIS A 1 81 ? 0.736 -5.048 -33.042 1.00 90.44 81 HIS A CA 1
ATOM 630 C C . HIS A 1 81 ? 1.571 -5.559 -34.238 1.00 90.44 81 HIS A C 1
ATOM 632 O O . HIS A 1 81 ? 1.793 -6.755 -34.417 1.00 90.44 81 HIS A O 1
ATOM 638 N N . VAL A 1 82 ? 2.049 -4.638 -35.080 1.00 90.00 82 VAL A N 1
ATOM 639 C CA . VAL A 1 82 ? 2.820 -4.928 -36.314 1.00 90.00 82 VAL A CA 1
ATOM 640 C C . VAL A 1 82 ? 4.317 -5.242 -36.108 1.00 90.00 82 VAL A C 1
ATOM 642 O O . VAL A 1 82 ? 5.040 -5.498 -37.079 1.00 90.00 82 VAL A O 1
ATOM 645 N N . LEU A 1 83 ? 4.814 -5.188 -34.868 1.00 90.81 83 LEU A N 1
ATOM 646 C CA . LEU A 1 83 ? 6.229 -5.391 -34.516 1.00 90.81 83 LEU A CA 1
ATOM 647 C C . LEU A 1 83 ? 6.498 -6.708 -33.766 1.00 90.81 83 LEU A C 1
ATOM 649 O O . LEU A 1 83 ? 7.561 -6.860 -33.173 1.00 90.81 83 LEU A O 1
ATOM 653 N N . GLN A 1 84 ? 5.578 -7.673 -33.827 1.00 89.75 84 GLN A N 1
ATOM 654 C CA . GLN A 1 84 ? 5.729 -8.958 -33.139 1.00 89.75 84 GLN A CA 1
ATOM 655 C C . GLN A 1 84 ? 7.031 -9.680 -33.525 1.00 89.75 84 GLN A C 1
ATOM 657 O O . GLN A 1 84 ? 7.327 -9.841 -34.712 1.00 89.75 84 GLN A O 1
ATOM 662 N N . GLY A 1 85 ? 7.800 -10.112 -32.519 1.00 88.50 85 GLY A N 1
ATOM 663 C CA . GLY A 1 85 ? 9.082 -10.805 -32.698 1.00 88.50 85 GLY A CA 1
ATOM 664 C C . GLY A 1 85 ? 10.190 -9.937 -33.307 1.00 88.50 85 GLY A C 1
ATOM 665 O O . GLY A 1 85 ? 11.183 -10.461 -33.814 1.00 88.50 85 GLY A O 1
ATOM 666 N N . LYS A 1 86 ? 10.015 -8.608 -33.329 1.00 93.06 86 LYS A N 1
ATOM 667 C CA . LYS A 1 86 ? 11.044 -7.661 -33.761 1.00 93.06 86 LYS A CA 1
ATOM 668 C C . LYS A 1 86 ? 11.626 -6.946 -32.554 1.00 93.06 86 LYS A C 1
ATOM 670 O O . LYS A 1 86 ? 10.909 -6.341 -31.761 1.00 93.06 86 LYS A O 1
ATOM 675 N N . TYR A 1 87 ? 12.951 -6.935 -32.497 1.00 95.50 87 TYR A N 1
ATOM 676 C CA . TYR A 1 87 ? 13.674 -6.135 -31.525 1.00 95.50 87 TYR A CA 1
ATOM 677 C C . TYR A 1 87 ? 13.709 -4.671 -31.930 1.00 95.50 87 TYR A C 1
ATOM 679 O O . TYR A 1 87 ? 14.000 -4.322 -33.078 1.00 95.50 87 TYR A O 1
ATOM 687 N N . MET A 1 88 ? 13.482 -3.828 -30.935 1.00 95.81 88 MET A N 1
ATOM 688 C CA . MET A 1 88 ? 13.629 -2.392 -31.014 1.00 95.81 88 MET A CA 1
ATOM 689 C C . MET A 1 88 ? 14.784 -1.943 -30.128 1.00 95.81 88 MET A C 1
ATOM 691 O O . MET A 1 88 ? 15.167 -2.613 -29.167 1.00 95.81 88 MET A O 1
ATOM 695 N N . TYR A 1 89 ? 15.360 -0.801 -30.489 1.00 93.75 89 TYR A N 1
ATOM 696 C CA . TYR A 1 89 ? 16.579 -0.290 -29.891 1.00 93.75 89 TYR A CA 1
ATOM 697 C C . TYR A 1 89 ? 16.400 1.147 -29.437 1.00 93.75 89 TYR A C 1
ATOM 699 O O . TYR A 1 89 ? 15.835 1.976 -30.155 1.00 93.75 89 TYR A O 1
ATOM 707 N N . ARG A 1 90 ? 16.941 1.478 -28.269 1.00 90.31 90 ARG A N 1
ATOM 708 C CA . ARG A 1 90 ? 17.049 2.866 -27.818 1.00 90.31 90 ARG A CA 1
ATOM 709 C C . ARG A 1 90 ? 18.377 3.116 -27.134 1.00 90.31 90 ARG A C 1
ATOM 711 O O . ARG A 1 90 ? 18.949 2.227 -26.516 1.00 90.31 90 ARG A O 1
ATOM 718 N N . GLY A 1 91 ? 18.824 4.358 -27.205 1.00 85.75 91 GLY A N 1
ATOM 719 C CA . GLY A 1 91 ? 19.874 4.840 -26.326 1.00 85.75 91 GLY A CA 1
ATOM 720 C C . GLY A 1 91 ? 19.389 4.967 -24.886 1.00 85.75 91 GLY A C 1
ATOM 721 O O . GLY A 1 91 ? 18.276 5.454 -24.657 1.00 85.75 91 GLY A O 1
ATOM 722 N N . SER A 1 92 ? 20.234 4.601 -23.925 1.00 75.19 92 SER A N 1
ATOM 723 C CA . SER A 1 92 ? 20.059 4.946 -22.507 1.00 75.19 92 SER A CA 1
ATOM 724 C C . SER A 1 92 ? 21.194 5.864 -22.034 1.00 75.19 92 SER A C 1
ATOM 726 O O . SER A 1 92 ? 22.298 5.771 -22.580 1.00 75.19 92 SER A O 1
ATOM 728 N N . PRO A 1 93 ? 20.984 6.780 -21.069 1.00 64.12 93 PRO A N 1
ATOM 729 C CA . PRO A 1 93 ? 22.085 7.519 -20.449 1.00 64.12 93 PRO A CA 1
ATOM 730 C C . PRO A 1 93 ? 23.102 6.549 -19.824 1.00 64.12 93 PRO A C 1
ATOM 732 O O . PRO A 1 93 ? 22.707 5.639 -19.102 1.00 64.12 93 PRO A O 1
ATOM 735 N N . VAL A 1 94 ? 24.406 6.733 -20.091 1.00 54.81 94 VAL A N 1
ATOM 736 C CA . VAL A 1 94 ? 25.466 5.834 -19.564 1.00 54.81 94 VAL A CA 1
ATOM 737 C C . VAL A 1 94 ? 25.449 5.780 -18.040 1.00 54.81 94 VAL A C 1
ATOM 739 O O . VAL A 1 94 ? 25.655 4.724 -17.459 1.00 54.81 94 VAL A O 1
ATOM 742 N N . GLU A 1 95 ? 25.119 6.908 -17.412 1.00 54.56 95 GLU A N 1
ATOM 743 C CA . GLU A 1 95 ? 25.110 7.103 -15.962 1.00 54.56 95 GLU A CA 1
ATOM 744 C C . GLU A 1 95 ? 24.138 6.165 -15.234 1.00 54.56 95 GLU A C 1
ATOM 746 O O . GLU A 1 95 ? 24.388 5.799 -14.092 1.00 54.56 95 GLU A O 1
ATOM 751 N N . VAL A 1 96 ? 23.049 5.747 -15.891 1.00 53.06 96 VAL A N 1
ATOM 752 C CA . VAL A 1 96 ? 22.033 4.871 -15.284 1.00 53.06 96 VAL A CA 1
ATOM 753 C C . VAL A 1 96 ? 22.588 3.462 -15.049 1.00 53.06 96 VAL A C 1
ATOM 755 O O . VAL A 1 96 ? 22.266 2.855 -14.038 1.00 53.06 96 VAL A O 1
ATOM 758 N N . LEU A 1 97 ? 23.454 2.964 -15.940 1.00 57.34 97 LEU A N 1
ATOM 759 C CA . LEU A 1 97 ? 24.085 1.644 -15.792 1.00 57.34 97 LEU A CA 1
ATOM 760 C C . LEU A 1 97 ? 25.483 1.710 -15.149 1.00 57.34 97 LEU A C 1
ATOM 762 O O . LEU A 1 97 ? 25.928 0.745 -14.535 1.00 57.34 97 LEU A O 1
ATOM 766 N N . ASP A 1 98 ? 26.199 2.832 -15.290 1.00 53.09 98 ASP A N 1
ATOM 767 C CA . ASP A 1 98 ? 27.584 2.981 -14.812 1.00 53.09 98 ASP A CA 1
ATOM 768 C C . ASP A 1 98 ? 27.680 3.299 -13.308 1.00 53.09 98 ASP A C 1
ATOM 770 O O . ASP A 1 98 ? 28.721 3.048 -12.703 1.00 53.09 98 ASP A O 1
ATOM 774 N N . LYS A 1 99 ? 26.583 3.728 -12.654 1.00 51.28 99 LYS A N 1
ATOM 775 C CA . LYS A 1 99 ? 26.496 3.797 -11.177 1.00 51.28 99 LYS A CA 1
ATOM 776 C C . LYS A 1 99 ? 26.798 2.457 -10.484 1.00 51.28 99 LYS A C 1
ATOM 778 O O . LYS A 1 99 ? 27.088 2.457 -9.295 1.00 51.28 99 LYS A O 1
ATOM 783 N N . GLN A 1 100 ? 26.770 1.340 -11.217 1.00 52.34 100 GLN A N 1
ATOM 784 C CA . GLN A 1 100 ? 27.103 0.002 -10.717 1.00 52.34 100 GLN A CA 1
ATOM 785 C C . GLN A 1 100 ? 28.422 -0.576 -11.284 1.00 52.34 100 GLN A C 1
ATOM 787 O O . GLN A 1 100 ? 28.680 -1.766 -11.145 1.00 52.34 100 GLN A O 1
ATOM 792 N N . HIS A 1 101 ? 29.283 0.242 -11.910 1.00 52.84 101 HIS A N 1
ATOM 793 C CA . HIS A 1 101 ? 30.644 -0.122 -12.363 1.00 52.84 101 HIS A CA 1
ATOM 794 C C . HIS A 1 101 ? 30.775 -1.264 -13.404 1.00 52.84 101 HIS A C 1
ATOM 796 O O . HIS A 1 101 ? 31.879 -1.764 -13.642 1.00 52.84 101 HIS A O 1
ATOM 802 N N . TYR A 1 102 ? 29.697 -1.662 -14.087 1.00 52.56 102 TYR A N 1
ATOM 803 C CA . TYR A 1 102 ? 29.738 -2.786 -15.040 1.00 52.56 102 TYR A CA 1
ATOM 804 C C . TYR A 1 102 ? 30.341 -2.451 -16.416 1.00 52.56 102 TYR A C 1
ATOM 806 O O . TYR A 1 102 ? 30.810 -3.351 -17.111 1.00 52.56 102 TYR A O 1
ATOM 814 N N . VAL A 1 103 ? 30.347 -1.180 -16.835 1.00 55.16 103 VAL A N 1
ATOM 815 C CA . VAL A 1 103 ? 30.751 -0.781 -18.203 1.00 55.16 103 VAL A CA 1
ATOM 816 C C . VAL A 1 103 ? 32.170 -0.185 -18.246 1.00 55.16 103 VAL A C 1
ATOM 818 O O . VAL A 1 103 ? 32.794 -0.143 -19.307 1.00 55.16 103 VAL A O 1
ATOM 821 N N . SER A 1 104 ? 32.723 0.223 -17.099 1.00 48.34 104 SER A N 1
ATOM 822 C CA . SER A 1 104 ? 33.954 1.023 -16.994 1.00 48.34 104 SER A CA 1
ATOM 823 C C . SER A 1 104 ? 35.244 0.247 -16.669 1.00 48.34 104 SER A C 1
ATOM 825 O O . SER A 1 104 ? 36.325 0.830 -16.737 1.00 48.34 104 SER A O 1
ATOM 827 N N . THR A 1 105 ? 35.198 -1.059 -16.373 1.00 46.03 105 THR A N 1
ATOM 828 C CA . THR A 1 105 ? 36.363 -1.785 -15.804 1.00 46.03 105 THR A CA 1
ATOM 829 C C . THR A 1 105 ? 37.196 -2.617 -16.788 1.00 46.03 105 THR A C 1
ATOM 831 O O . THR A 1 105 ? 38.144 -3.282 -16.381 1.00 46.03 105 THR A O 1
ATOM 834 N N . GLY A 1 106 ? 36.907 -2.593 -18.093 1.00 52.00 106 GLY A N 1
ATOM 835 C CA . GLY A 1 106 ? 37.708 -3.318 -19.097 1.00 52.00 106 GLY A CA 1
ATOM 836 C C . GLY A 1 106 ? 37.534 -4.846 -19.093 1.00 52.00 106 GLY A C 1
ATOM 837 O O . GLY A 1 106 ? 37.998 -5.511 -20.021 1.00 52.00 106 GLY A O 1
ATOM 838 N N . ASN A 1 107 ? 36.796 -5.401 -18.129 1.00 56.66 107 ASN A N 1
ATOM 839 C CA . ASN A 1 107 ? 36.290 -6.766 -18.183 1.00 56.66 107 ASN A CA 1
ATOM 840 C C 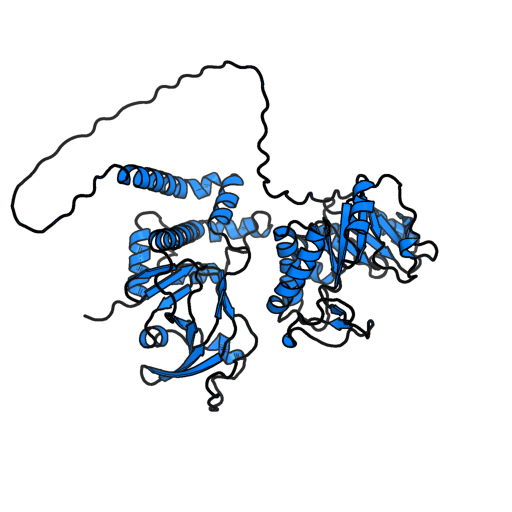. ASN A 1 107 ? 35.052 -6.803 -19.084 1.00 56.66 107 ASN A C 1
ATOM 842 O O . ASN A 1 107 ? 34.091 -6.075 -18.864 1.00 56.66 107 ASN A O 1
ATOM 846 N N . THR A 1 108 ? 35.086 -7.628 -20.131 1.00 63.12 108 THR A N 1
ATOM 847 C CA . THR A 1 108 ? 33.916 -7.868 -20.985 1.00 63.12 108 THR A CA 1
ATOM 848 C C . THR A 1 108 ? 33.078 -8.979 -20.350 1.00 63.12 108 THR A C 1
ATOM 850 O O . THR A 1 108 ? 33.583 -10.101 -20.274 1.00 63.12 108 THR A O 1
ATOM 853 N N . PRO A 1 109 ? 31.835 -8.715 -19.906 1.00 70.75 109 PRO A N 1
ATOM 854 C CA . PRO A 1 109 ? 30.942 -9.769 -19.439 1.00 70.75 109 PRO A CA 1
ATOM 855 C C . PRO A 1 109 ? 30.648 -10.768 -20.565 1.00 70.75 109 PRO A C 1
ATOM 857 O O . PRO A 1 109 ? 30.722 -10.430 -21.752 1.00 70.75 109 PRO A O 1
ATOM 860 N N . GLY A 1 110 ? 30.307 -12.003 -20.201 1.00 76.31 110 GLY A N 1
ATOM 861 C CA . GLY A 1 110 ? 29.778 -12.964 -21.165 1.00 76.31 110 GLY A CA 1
ATOM 862 C C . GLY A 1 110 ? 28.416 -12.503 -21.689 1.00 76.31 110 GLY A C 1
ATOM 863 O O . GLY A 1 110 ? 27.679 -11.801 -20.998 1.00 76.31 110 GLY A O 1
ATOM 864 N N . ALA A 1 111 ? 28.060 -12.892 -22.914 1.00 80.25 111 ALA A N 1
ATOM 865 C CA . ALA A 1 111 ? 26.695 -12.683 -23.392 1.00 80.25 111 ALA A CA 1
ATOM 866 C C . ALA A 1 111 ? 25.704 -13.410 -22.461 1.00 80.25 111 ALA A C 1
ATOM 868 O O . ALA A 1 111 ? 25.944 -14.556 -22.082 1.00 80.25 111 ALA A O 1
ATOM 869 N N . GLY A 1 112 ? 24.619 -12.736 -22.086 1.00 78.31 112 GLY A N 1
ATOM 870 C CA . GLY A 1 112 ? 23.636 -13.211 -21.112 1.00 78.31 112 GLY A CA 1
ATOM 871 C C . GLY A 1 112 ? 24.002 -12.949 -19.649 1.00 78.31 112 GLY A C 1
ATOM 872 O O . GLY A 1 112 ? 23.243 -13.330 -18.768 1.00 78.31 112 GLY A O 1
ATOM 873 N N . THR A 1 113 ? 25.138 -12.307 -19.345 1.00 81.88 113 THR A N 1
ATOM 874 C CA . THR A 1 113 ? 25.432 -11.893 -17.963 1.00 81.88 113 THR A CA 1
ATOM 875 C C . THR A 1 113 ? 24.464 -10.790 -17.533 1.00 81.88 113 THR A C 1
ATOM 877 O O . THR A 1 113 ? 24.468 -9.716 -18.133 1.00 81.88 113 THR A O 1
ATOM 880 N N . HIS A 1 114 ? 23.663 -11.043 -16.497 1.00 82.12 114 HIS A N 1
ATOM 881 C CA . HIS A 1 114 ? 22.755 -10.044 -15.929 1.00 82.12 114 HIS A CA 1
ATOM 882 C C . HIS A 1 114 ? 23.529 -8.844 -15.360 1.00 82.12 114 HIS A C 1
ATOM 884 O O . HIS A 1 114 ? 24.608 -8.989 -14.781 1.00 82.12 114 HIS A O 1
ATOM 890 N N . ILE A 1 115 ? 22.983 -7.648 -15.565 1.00 74.00 115 ILE A N 1
ATOM 891 C CA . ILE A 1 115 ? 23.560 -6.356 -15.196 1.00 74.00 115 ILE A CA 1
ATOM 892 C C . ILE A 1 115 ? 22.667 -5.750 -14.117 1.00 74.00 115 ILE A C 1
ATOM 894 O O . ILE A 1 115 ? 21.771 -4.972 -14.427 1.00 74.00 115 ILE A O 1
ATOM 898 N N . GLY A 1 116 ? 22.940 -6.102 -12.860 1.00 65.44 116 GLY A N 1
ATOM 899 C CA . GLY A 1 116 ? 22.223 -5.578 -11.695 1.00 65.44 116 GLY A CA 1
ATOM 900 C C . GLY A 1 116 ? 20.738 -5.965 -11.631 1.00 65.44 116 GLY A C 1
ATOM 901 O O . GLY A 1 116 ? 20.130 -6.389 -12.610 1.00 65.44 116 GLY A O 1
ATOM 902 N N . ALA A 1 117 ? 20.149 -5.802 -10.450 1.00 63.97 117 ALA A N 1
ATOM 903 C CA . ALA A 1 117 ? 18.715 -5.945 -10.224 1.00 63.97 117 ALA A CA 1
ATOM 904 C C . ALA A 1 117 ? 18.133 -4.549 -9.974 1.00 63.97 117 ALA A C 1
ATOM 906 O O . ALA A 1 117 ? 18.035 -4.102 -8.842 1.00 63.97 117 ALA A O 1
ATOM 907 N N . PHE A 1 118 ? 17.845 -3.806 -11.043 1.00 67.25 118 PHE A N 1
ATOM 908 C CA . PHE A 1 118 ? 17.209 -2.490 -10.953 1.00 67.25 118 PHE A CA 1
ATOM 909 C C . PHE A 1 118 ? 16.197 -2.316 -12.082 1.00 67.25 118 PHE A C 1
ATOM 911 O O . PHE A 1 118 ? 16.224 -3.026 -13.089 1.00 67.25 118 PHE A O 1
ATOM 918 N N . ALA A 1 119 ? 15.313 -1.338 -11.920 1.00 76.88 119 ALA A N 1
ATOM 919 C CA . ALA A 1 119 ? 14.329 -0.951 -12.914 1.00 76.88 119 ALA A CA 1
ATOM 920 C C . ALA A 1 119 ? 14.636 0.454 -13.445 1.00 76.88 119 ALA A C 1
ATOM 922 O O . ALA A 1 119 ? 14.927 1.376 -12.684 1.00 76.88 119 ALA A O 1
ATOM 923 N N . LEU A 1 120 ? 14.536 0.648 -14.758 1.00 80.44 120 LEU A N 1
ATOM 924 C CA . LEU A 1 120 ? 14.558 1.978 -15.363 1.00 80.44 120 LEU A CA 1
ATOM 925 C C . LEU A 1 120 ? 13.125 2.408 -15.668 1.00 80.44 120 LEU A C 1
ATOM 927 O O . LEU A 1 120 ? 12.544 2.006 -16.678 1.00 80.44 120 LEU A O 1
ATOM 931 N N . VAL A 1 121 ? 12.575 3.245 -14.793 1.00 78.69 121 VAL A N 1
ATOM 932 C CA . VAL A 1 121 ? 11.243 3.833 -14.951 1.00 78.69 121 VAL A CA 1
ATOM 933 C C . VAL A 1 121 ? 11.307 5.017 -15.912 1.00 78.69 121 VAL A C 1
ATOM 935 O O . VAL A 1 121 ? 12.091 5.950 -15.733 1.00 78.69 121 VAL A O 1
ATOM 938 N N . GLU A 1 122 ? 10.460 5.002 -16.938 1.00 82.69 122 GLU A N 1
ATOM 939 C CA . GLU A 1 122 ? 10.324 6.089 -17.904 1.00 82.69 122 GLU A CA 1
ATOM 940 C C . GLU A 1 122 ? 8.914 6.687 -17.864 1.00 82.69 122 GLU A C 1
ATOM 942 O O . GLU A 1 122 ? 7.995 6.175 -18.510 1.00 82.69 122 GLU A O 1
ATOM 947 N N . PRO A 1 123 ? 8.734 7.812 -17.143 1.00 75.69 123 PRO A N 1
ATOM 948 C CA . PRO A 1 123 ? 7.440 8.491 -17.027 1.00 75.69 123 PRO A CA 1
ATOM 949 C C . PRO A 1 123 ? 7.042 9.259 -18.301 1.00 75.69 123 PRO A C 1
ATOM 951 O O . PRO A 1 123 ? 5.924 9.759 -18.420 1.00 75.69 123 PRO A O 1
ATOM 954 N N . GLY A 1 124 ? 7.972 9.406 -19.250 1.00 82.38 124 GLY A N 1
ATOM 955 C CA . GLY A 1 124 ? 7.745 10.019 -20.557 1.00 82.38 124 GLY A CA 1
ATOM 956 C C . GLY A 1 124 ? 7.482 8.992 -21.656 1.00 82.38 124 GLY A C 1
ATOM 957 O O . GLY A 1 124 ? 7.634 7.792 -21.452 1.00 82.38 124 GLY A O 1
ATOM 958 N N . PHE A 1 125 ? 7.133 9.469 -22.851 1.00 86.81 125 PHE A N 1
ATOM 959 C CA . PHE A 1 125 ? 6.994 8.609 -24.030 1.00 86.81 125 PHE A CA 1
ATOM 960 C C . PHE A 1 125 ? 8.343 7.995 -24.395 1.00 86.81 125 PHE A C 1
ATOM 962 O O . PHE A 1 125 ? 9.357 8.700 -24.443 1.00 86.81 125 PHE A O 1
ATOM 969 N N . VAL A 1 126 ? 8.370 6.704 -24.713 1.00 87.88 126 VAL A N 1
ATOM 970 C CA . VAL A 1 126 ? 9.625 6.031 -25.053 1.00 87.88 126 VAL A CA 1
ATOM 971 C C . VAL A 1 126 ? 9.882 6.100 -26.554 1.00 87.88 126 VAL A C 1
ATOM 973 O O . VAL A 1 126 ? 9.132 5.598 -27.383 1.00 87.88 126 VAL A O 1
ATOM 976 N N . SER A 1 127 ? 11.013 6.699 -26.896 1.00 88.19 127 SER A N 1
ATOM 977 C CA . SER A 1 127 ? 11.567 6.755 -28.242 1.00 88.19 127 SER A CA 1
ATOM 978 C C . SER A 1 127 ? 12.411 5.518 -28.543 1.00 88.19 127 SER A C 1
ATOM 980 O O . SER A 1 127 ? 13.388 5.271 -27.834 1.00 88.19 127 SER A O 1
ATOM 982 N N . CYS A 1 128 ? 12.119 4.784 -29.617 1.00 90.69 128 CYS A N 1
ATOM 983 C CA . CYS A 1 128 ? 12.999 3.707 -30.075 1.00 90.69 128 CYS A CA 1
ATOM 984 C C . CYS A 1 128 ? 13.007 3.551 -31.601 1.00 90.69 128 CYS A C 1
ATOM 986 O O . CYS A 1 128 ? 12.261 4.206 -32.327 1.00 90.69 128 CYS A O 1
ATOM 988 N N . THR A 1 129 ? 13.918 2.724 -32.102 1.00 91.50 129 THR A N 1
ATOM 989 C CA . THR A 1 129 ? 14.181 2.550 -33.532 1.00 91.50 129 THR A CA 1
ATOM 990 C C . THR A 1 129 ? 14.595 1.111 -33.829 1.00 91.50 129 THR A C 1
ATOM 992 O O . THR A 1 129 ? 15.179 0.439 -32.985 1.00 91.50 129 THR A O 1
ATOM 995 N N . GLY A 1 130 ? 14.319 0.619 -35.034 1.00 91.25 130 GLY A N 1
ATOM 996 C CA . GLY A 1 130 ? 14.761 -0.699 -35.499 1.00 91.25 130 GLY A CA 1
ATOM 997 C C . GLY A 1 130 ? 16.252 -0.750 -35.858 1.00 91.25 130 GLY A C 1
ATOM 998 O O . GLY A 1 130 ? 16.769 -1.812 -36.193 1.00 91.25 130 GLY A O 1
ATOM 999 N N . SER A 1 131 ? 16.962 0.384 -35.807 1.00 90.38 131 SER A N 1
ATOM 1000 C CA . SER A 1 131 ? 18.377 0.482 -36.173 1.00 90.38 131 SER A CA 1
ATOM 1001 C C . SER A 1 131 ? 19.282 0.667 -34.955 1.00 90.38 131 SER A C 1
ATOM 1003 O O . SER A 1 131 ? 19.285 1.719 -34.314 1.00 90.38 131 SER A O 1
ATOM 1005 N N . ARG A 1 132 ? 20.143 -0.325 -34.696 1.00 88.81 132 ARG A N 1
ATOM 1006 C CA . ARG A 1 132 ? 21.221 -0.228 -33.694 1.00 88.81 132 ARG A CA 1
ATOM 1007 C C . ARG A 1 132 ? 22.134 0.972 -33.933 1.00 88.81 132 ARG A C 1
ATOM 1009 O O . ARG A 1 132 ? 22.453 1.687 -32.992 1.00 88.81 132 ARG A O 1
ATOM 1016 N N . GLU A 1 133 ? 22.474 1.240 -35.193 1.00 88.38 133 GLU A N 1
ATOM 1017 C CA . GLU A 1 133 ? 23.299 2.391 -35.575 1.00 88.38 133 GLU A CA 1
ATOM 1018 C C . GLU A 1 133 ? 22.615 3.720 -35.235 1.00 88.38 133 GLU A C 1
ATOM 1020 O O . GLU A 1 133 ? 23.258 4.686 -34.831 1.00 88.38 133 GLU A O 1
ATOM 1025 N N . ALA A 1 134 ? 21.288 3.784 -35.363 1.00 85.00 134 ALA A N 1
ATOM 1026 C CA . ALA A 1 134 ? 20.535 4.965 -34.977 1.00 85.00 134 ALA A CA 1
ATOM 1027 C C . ALA A 1 134 ? 20.462 5.141 -33.4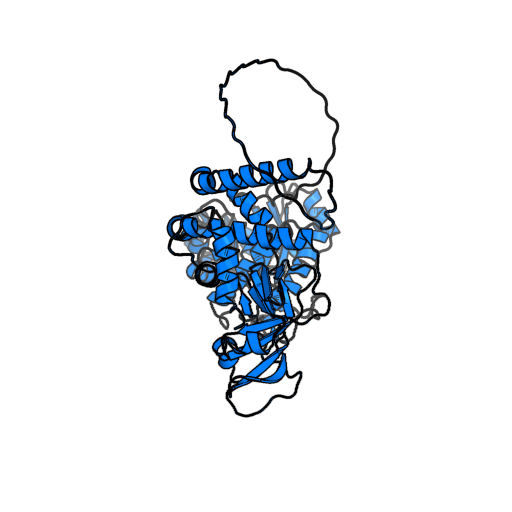56 1.00 85.00 134 ALA A C 1
ATOM 1029 O O . ALA A 1 134 ? 20.652 6.263 -32.984 1.00 85.00 134 ALA A O 1
ATOM 1030 N N . ALA A 1 135 ? 20.245 4.055 -32.709 1.00 86.81 135 ALA A N 1
ATOM 1031 C CA . ALA A 1 135 ? 20.238 4.061 -31.247 1.00 86.81 135 ALA A CA 1
ATOM 1032 C C . ALA A 1 135 ? 21.610 4.444 -30.663 1.00 86.81 135 ALA A C 1
ATOM 1034 O O . ALA A 1 135 ? 21.676 5.211 -29.706 1.00 86.81 135 ALA A O 1
ATOM 1035 N N . ALA A 1 136 ? 22.701 4.004 -31.298 1.00 84.81 136 ALA A N 1
ATOM 1036 C CA . ALA A 1 136 ? 24.082 4.283 -30.905 1.00 84.81 136 ALA A CA 1
ATOM 1037 C C . ALA A 1 136 ? 24.459 5.778 -30.896 1.00 84.81 136 ALA A C 1
ATOM 1039 O O . ALA A 1 136 ? 25.418 6.169 -30.225 1.00 84.81 136 ALA A O 1
ATOM 1040 N N . ARG A 1 137 ? 23.720 6.623 -31.634 1.00 80.00 137 ARG A N 1
ATOM 1041 C CA . ARG A 1 137 ? 23.968 8.076 -31.726 1.00 80.00 137 ARG A CA 1
ATOM 1042 C C . ARG A 1 137 ? 23.588 8.847 -30.464 1.00 80.00 137 ARG A C 1
ATOM 1044 O O . ARG A 1 137 ? 23.993 9.997 -30.312 1.00 80.00 137 ARG A O 1
ATOM 1051 N N . SER A 1 138 ? 22.791 8.250 -29.587 1.00 64.44 138 SER A N 1
ATOM 1052 C CA . SER A 1 138 ? 22.292 8.870 -28.364 1.00 64.44 138 SER A CA 1
ATOM 1053 C C . SER A 1 138 ? 22.542 7.928 -27.198 1.00 64.44 138 SER A C 1
ATOM 1055 O O . SER A 1 138 ? 22.064 6.806 -27.230 1.00 64.44 138 SER A O 1
ATOM 1057 N N . GLY A 1 139 ? 23.255 8.371 -26.167 1.00 64.44 139 GLY A N 1
ATOM 1058 C CA . GLY A 1 139 ? 23.414 7.593 -24.941 1.00 64.44 139 GLY A CA 1
ATOM 1059 C C . GLY A 1 139 ? 24.719 6.806 -24.819 1.00 64.44 139 GLY A C 1
ATOM 1060 O O . GLY A 1 139 ? 25.638 6.885 -25.645 1.00 64.44 139 GLY A O 1
ATOM 1061 N N . GLY A 1 140 ? 24.786 6.114 -23.692 1.00 72.31 140 GLY A N 1
ATOM 1062 C CA . GLY A 1 140 ? 25.911 5.359 -23.179 1.00 72.31 140 GLY A CA 1
ATOM 1063 C C . GLY A 1 140 ? 25.890 3.865 -23.455 1.00 72.31 140 GLY A C 1
ATOM 1064 O O . GLY A 1 140 ? 26.942 3.261 -23.626 1.00 72.31 140 GLY A O 1
ATOM 1065 N N . CYS A 1 141 ? 24.697 3.287 -23.541 1.00 83.31 141 CYS A N 1
ATOM 1066 C CA . CYS A 1 141 ? 24.466 1.923 -23.999 1.00 83.31 141 CYS A CA 1
ATOM 1067 C C . CYS A 1 141 ? 23.236 1.881 -24.918 1.00 83.31 141 CYS A C 1
ATOM 1069 O O . CYS A 1 141 ? 22.466 2.848 -25.007 1.00 83.31 141 CYS A O 1
ATOM 1071 N N . ILE A 1 142 ? 23.064 0.754 -25.603 1.00 89.31 142 ILE A N 1
ATOM 1072 C CA . ILE A 1 142 ? 21.906 0.449 -26.438 1.00 89.31 142 ILE A CA 1
ATOM 1073 C C . ILE A 1 142 ? 21.050 -0.566 -25.691 1.00 89.31 142 ILE A C 1
ATOM 1075 O O . ILE A 1 142 ? 21.473 -1.702 -25.499 1.00 89.31 142 ILE A O 1
ATOM 1079 N N . LEU A 1 143 ? 19.837 -0.176 -25.322 1.00 92.00 143 LEU A N 1
ATOM 1080 C CA . LEU A 1 143 ? 18.829 -1.108 -24.832 1.00 92.00 143 LEU A CA 1
ATOM 1081 C C . LEU A 1 143 ? 18.182 -1.808 -26.026 1.00 92.00 143 LEU A C 1
ATOM 1083 O O . LEU A 1 143 ? 17.778 -1.136 -26.981 1.00 92.00 143 LEU A O 1
ATOM 1087 N N . ARG A 1 144 ? 18.088 -3.134 -25.963 1.00 94.56 144 ARG A N 1
ATOM 1088 C CA . ARG A 1 144 ? 17.441 -4.021 -26.931 1.00 94.56 144 ARG A CA 1
ATOM 1089 C C . ARG A 1 144 ? 16.276 -4.720 -26.234 1.00 94.56 144 ARG A C 1
ATOM 1091 O O . ARG A 1 144 ? 16.467 -5.360 -25.212 1.00 94.56 144 ARG A O 1
ATOM 1098 N N . PHE A 1 145 ? 15.079 -4.595 -26.790 1.00 95.88 145 PHE A N 1
ATOM 1099 C CA . PHE A 1 145 ? 13.855 -5.130 -26.188 1.00 95.88 145 PHE A CA 1
ATOM 1100 C C . PHE A 1 145 ? 12.819 -5.430 -27.269 1.00 95.88 145 PHE A C 1
ATOM 1102 O O . PHE A 1 145 ? 12.870 -4.867 -28.367 1.00 95.88 145 PHE A O 1
ATOM 1109 N N . GLU A 1 146 ? 11.875 -6.311 -26.963 1.00 96.50 146 GLU A N 1
ATOM 1110 C CA . GLU A 1 146 ? 10.650 -6.465 -27.746 1.00 96.50 146 GLU A CA 1
ATOM 1111 C C . GLU A 1 146 ? 9.543 -5.599 -27.142 1.00 96.50 146 GLU A C 1
ATOM 1113 O O . GLU A 1 146 ? 9.547 -5.307 -25.947 1.00 96.50 146 GLU A O 1
ATOM 1118 N N . ILE A 1 147 ? 8.596 -5.162 -27.972 1.00 94.81 147 ILE A N 1
ATOM 1119 C CA . ILE A 1 147 ? 7.431 -4.416 -27.490 1.00 94.81 147 ILE A CA 1
ATOM 1120 C C . ILE A 1 147 ? 6.327 -5.434 -27.170 1.00 94.81 147 ILE A C 1
ATOM 1122 O O . ILE A 1 147 ? 5.903 -6.139 -28.085 1.00 94.81 147 ILE A O 1
ATOM 1126 N N . PRO A 1 148 ? 5.830 -5.534 -25.924 1.00 90.88 148 PRO A N 1
ATOM 1127 C CA . PRO A 1 148 ? 4.722 -6.429 -25.602 1.00 90.88 148 PRO A CA 1
ATOM 1128 C C . PRO A 1 148 ? 3.437 -6.043 -26.342 1.00 90.88 148 PRO A C 1
ATOM 1130 O O . PRO A 1 148 ? 3.187 -4.865 -26.591 1.00 90.88 148 PRO A O 1
ATOM 1133 N N . GLN A 1 149 ? 2.554 -7.014 -26.599 1.00 86.19 149 GLN A N 1
ATOM 1134 C CA . GLN A 1 149 ? 1.267 -6.764 -27.277 1.00 86.19 149 GLN A CA 1
ATOM 1135 C C . GLN A 1 149 ? 0.385 -5.719 -26.580 1.00 86.19 149 GLN A C 1
ATOM 1137 O O . GLN A 1 149 ? -0.388 -5.033 -27.235 1.00 86.19 149 GLN A O 1
ATOM 1142 N N . ARG A 1 150 ? 0.494 -5.616 -25.254 1.00 82.06 150 ARG A N 1
ATOM 1143 C CA . ARG A 1 150 ? -0.286 -4.694 -24.419 1.00 82.06 150 ARG A CA 1
ATOM 1144 C C . ARG A 1 150 ? 0.233 -3.252 -24.404 1.00 82.06 150 ARG A C 1
ATOM 1146 O O . ARG A 1 150 ? -0.395 -2.423 -23.764 1.00 82.06 150 ARG A O 1
ATOM 1153 N N . VAL A 1 151 ? 1.371 -2.972 -25.044 1.00 88.69 151 VAL A N 1
ATOM 1154 C CA . VAL A 1 151 ? 1.984 -1.637 -25.062 1.00 88.69 151 VAL A CA 1
ATOM 1155 C C . VAL A 1 151 ? 1.613 -0.920 -26.353 1.00 88.69 151 VAL A C 1
ATOM 1157 O O . VAL A 1 151 ? 1.959 -1.379 -27.448 1.00 88.69 151 VAL A O 1
ATOM 1160 N N . SER A 1 152 ? 0.950 0.230 -26.233 1.00 89.25 152 SER A N 1
ATOM 1161 C CA . SER A 1 152 ? 0.594 1.048 -27.392 1.00 89.25 152 SER A CA 1
ATOM 1162 C C . SER A 1 152 ? 1.815 1.778 -27.940 1.00 89.25 152 SER A C 1
ATOM 1164 O O . SER A 1 152 ? 2.668 2.274 -27.201 1.00 89.25 152 SER A O 1
ATOM 1166 N N . TYR A 1 153 ? 1.889 1.899 -29.262 1.00 90.88 153 TYR A N 1
ATOM 1167 C CA . TYR A 1 153 ? 2.950 2.653 -29.922 1.00 90.88 153 TYR A CA 1
ATOM 1168 C C . TYR A 1 153 ? 2.514 3.180 -31.286 1.00 90.88 153 TYR A C 1
ATOM 1170 O O . TYR A 1 153 ? 1.694 2.563 -31.959 1.00 90.88 153 TYR A O 1
ATOM 1178 N N . TYR A 1 154 ? 3.117 4.289 -31.709 1.00 87.19 154 TYR A N 1
ATOM 1179 C CA . TYR A 1 154 ? 3.152 4.745 -33.097 1.00 87.19 154 TYR A CA 1
ATOM 1180 C C . TYR A 1 154 ? 4.409 4.210 -33.779 1.00 87.19 154 TYR A C 1
ATOM 1182 O O . TYR A 1 154 ? 5.497 4.329 -33.215 1.00 87.19 154 TYR A O 1
ATOM 1190 N N . TYR A 1 155 ? 4.286 3.687 -34.999 1.00 85.44 155 TYR A N 1
ATOM 1191 C CA . TYR A 1 155 ? 5.427 3.218 -35.786 1.00 85.44 155 TYR A CA 1
ATOM 1192 C C . TYR A 1 155 ? 5.411 3.773 -37.211 1.00 85.44 155 TYR A C 1
ATOM 1194 O O . TYR A 1 155 ? 4.393 3.732 -37.900 1.00 85.44 155 TYR A O 1
ATOM 1202 N N . ASP A 1 156 ? 6.564 4.263 -37.662 1.00 80.81 156 ASP A N 1
ATOM 1203 C CA . ASP A 1 156 ? 6.750 4.814 -39.001 1.00 80.81 156 ASP A CA 1
ATOM 1204 C C . ASP A 1 156 ? 8.191 4.622 -39.476 1.00 80.81 156 ASP A C 1
ATOM 1206 O O . ASP A 1 156 ? 9.132 5.184 -38.910 1.00 80.81 156 ASP A O 1
ATOM 1210 N N . ASP A 1 157 ? 8.350 3.816 -40.528 1.00 79.62 157 ASP A N 1
ATOM 1211 C CA . ASP A 1 157 ? 9.613 3.612 -41.245 1.00 79.62 157 ASP A CA 1
ATOM 1212 C C . ASP A 1 157 ? 10.818 3.358 -40.318 1.00 79.62 157 ASP A C 1
ATOM 1214 O O . ASP A 1 157 ? 11.822 4.073 -40.323 1.00 79.62 157 ASP A O 1
ATOM 1218 N N . GLY A 1 158 ? 10.683 2.349 -39.454 1.00 77.12 158 GLY A N 1
ATOM 1219 C CA . GLY A 1 158 ? 11.745 1.934 -38.539 1.00 77.12 158 GLY A CA 1
ATOM 1220 C C . GLY A 1 158 ? 11.852 2.750 -37.251 1.00 77.12 158 GLY A C 1
ATOM 1221 O O . GLY A 1 158 ? 12.578 2.320 -36.361 1.00 77.12 158 GLY A O 1
ATOM 1222 N N . ASP A 1 159 ? 11.124 3.853 -37.099 1.00 80.88 159 ASP A N 1
ATOM 1223 C CA . ASP A 1 159 ? 11.087 4.640 -35.866 1.00 80.88 159 ASP A CA 1
ATOM 1224 C C . ASP A 1 159 ? 9.776 4.418 -35.113 1.00 80.88 159 ASP A C 1
ATOM 1226 O O . ASP A 1 159 ? 8.714 4.231 -35.707 1.00 80.88 159 ASP A O 1
ATOM 1230 N N . CYS A 1 160 ? 9.856 4.427 -33.787 1.00 87.31 160 CYS A N 1
ATOM 1231 C CA . CYS A 1 160 ? 8.740 4.115 -32.916 1.00 87.31 160 CYS A CA 1
ATOM 1232 C C . CYS A 1 160 ? 8.671 5.094 -31.739 1.00 87.31 160 CYS A C 1
ATOM 1234 O O . CYS A 1 160 ? 9.691 5.543 -31.198 1.00 87.31 160 CYS A O 1
ATOM 1236 N N . LEU A 1 161 ? 7.443 5.434 -31.365 1.00 88.81 161 LEU A N 1
ATOM 1237 C CA . LEU A 1 161 ? 7.126 6.198 -30.170 1.00 88.81 161 LEU A CA 1
ATOM 1238 C C . LEU A 1 161 ? 6.096 5.410 -29.368 1.00 88.81 161 LEU A C 1
ATOM 1240 O O . LEU A 1 161 ? 4.942 5.300 -29.781 1.00 88.81 161 LEU A O 1
ATOM 1244 N N . LEU A 1 162 ? 6.532 4.847 -28.252 1.00 91.12 162 LEU A N 1
ATOM 1245 C CA . LEU A 1 162 ? 5.690 4.077 -27.355 1.00 91.12 162 LEU A CA 1
ATOM 1246 C C . LEU A 1 162 ? 4.975 5.015 -26.388 1.00 91.12 162 LEU A C 1
ATOM 1248 O O . LEU A 1 162 ? 5.424 6.143 -26.154 1.00 91.12 162 LEU A O 1
ATOM 1252 N N . GLU A 1 163 ? 3.884 4.520 -25.815 1.00 87.56 163 GLU A N 1
ATOM 1253 C CA . GLU A 1 163 ? 3.210 5.155 -24.688 1.00 87.56 163 GLU A CA 1
ATOM 1254 C C . GLU A 1 163 ? 4.174 5.436 -23.522 1.00 87.56 163 GLU A C 1
ATOM 1256 O O . GLU A 1 163 ? 5.311 4.956 -23.463 1.00 87.56 163 GLU A O 1
ATOM 1261 N N . ARG A 1 164 ? 3.731 6.302 -22.619 1.00 85.25 164 ARG A N 1
ATOM 1262 C CA . ARG A 1 164 ? 4.492 6.709 -21.437 1.00 85.25 164 ARG A CA 1
ATOM 1263 C C . ARG A 1 164 ? 4.287 5.741 -20.269 1.00 85.25 164 ARG A C 1
ATOM 1265 O O . ARG A 1 164 ? 3.374 4.925 -20.296 1.00 85.25 164 ARG A O 1
ATOM 1272 N N . ASN A 1 165 ? 5.097 5.892 -19.219 1.00 79.19 165 ASN A N 1
ATOM 1273 C CA . ASN A 1 165 ? 5.047 5.091 -17.983 1.00 79.19 165 ASN A CA 1
ATOM 1274 C C . ASN A 1 165 ? 5.388 3.626 -18.235 1.00 79.19 165 ASN A C 1
ATOM 1276 O O . ASN A 1 165 ? 4.664 2.702 -17.864 1.00 79.19 165 ASN A O 1
ATOM 1280 N N . LEU A 1 166 ? 6.512 3.435 -18.908 1.00 85.75 166 LEU A N 1
ATOM 1281 C CA . LEU A 1 166 ? 7.066 2.121 -19.167 1.00 85.75 166 LEU A CA 1
ATOM 1282 C C . LEU A 1 166 ? 8.262 1.900 -18.255 1.00 85.75 166 LEU A C 1
ATOM 1284 O O . LEU A 1 166 ? 8.964 2.842 -17.891 1.00 85.75 166 LEU A O 1
ATOM 1288 N N . ILE A 1 167 ? 8.498 0.648 -17.904 1.00 85.12 167 ILE A N 1
ATOM 1289 C CA . ILE A 1 167 ? 9.601 0.242 -17.046 1.00 85.12 167 ILE A CA 1
ATOM 1290 C C . ILE A 1 167 ? 10.447 -0.747 -17.840 1.00 85.12 167 ILE A C 1
ATOM 1292 O O . ILE A 1 167 ? 9.917 -1.668 -18.462 1.00 85.12 167 ILE A O 1
ATOM 1296 N N . PHE A 1 168 ? 11.759 -0.538 -17.845 1.00 89.06 168 PHE A N 1
ATOM 1297 C CA . PHE A 1 168 ? 12.715 -1.516 -18.352 1.00 89.06 168 PHE A CA 1
ATOM 1298 C C . PHE A 1 168 ? 13.290 -2.289 -17.173 1.00 89.06 168 PHE A C 1
ATOM 1300 O O . PHE A 1 168 ? 13.743 -1.671 -16.208 1.00 89.06 168 PHE A O 1
ATOM 1307 N N . ILE A 1 169 ? 13.266 -3.611 -17.262 1.00 85.94 169 ILE A N 1
ATOM 1308 C CA . ILE A 1 169 ? 13.758 -4.537 -16.238 1.00 85.94 169 ILE A CA 1
ATOM 1309 C C . ILE A 1 169 ? 14.602 -5.634 -16.895 1.00 85.94 169 ILE A C 1
ATOM 1311 O O . ILE A 1 169 ? 14.740 -5.663 -18.119 1.00 85.94 169 ILE A O 1
ATOM 1315 N N . ASP A 1 170 ? 15.151 -6.527 -16.073 1.00 86.44 170 ASP A N 1
ATOM 1316 C CA . ASP A 1 170 ? 15.896 -7.716 -16.502 1.00 86.44 170 ASP A CA 1
ATOM 1317 C C . ASP A 1 170 ? 17.014 -7.408 -17.511 1.00 86.44 170 ASP A C 1
ATOM 1319 O O . ASP A 1 170 ? 17.017 -7.838 -18.666 1.00 86.44 170 ASP A O 1
ATOM 1323 N N . PHE A 1 171 ? 17.956 -6.566 -17.086 1.00 87.31 171 PHE A N 1
ATOM 1324 C CA . PHE A 1 171 ? 19.057 -6.138 -17.935 1.00 87.31 171 PHE A CA 1
ATOM 1325 C C . PHE A 1 171 ? 20.098 -7.249 -18.059 1.00 87.31 171 PHE A C 1
ATOM 1327 O O . PHE A 1 171 ? 20.671 -7.678 -17.062 1.00 87.31 171 PHE A O 1
ATOM 1334 N N . ALA A 1 172 ? 20.420 -7.662 -19.282 1.00 87.62 172 ALA A N 1
ATOM 1335 C CA . ALA A 1 172 ? 21.466 -8.643 -19.553 1.00 87.62 172 ALA A CA 1
ATOM 1336 C C . ALA A 1 172 ? 22.416 -8.159 -20.647 1.00 87.62 172 ALA A C 1
ATOM 1338 O O . ALA A 1 172 ? 22.008 -7.638 -21.686 1.00 87.62 172 ALA A O 1
ATOM 1339 N N . PHE A 1 173 ? 23.718 -8.335 -20.440 1.00 87.00 173 PHE A N 1
ATOM 1340 C CA . PHE A 1 173 ? 24.717 -7.971 -21.431 1.00 87.00 173 PHE A CA 1
ATOM 1341 C C . PHE A 1 173 ? 24.534 -8.814 -22.692 1.00 87.00 173 PHE A C 1
ATOM 1343 O O . PHE A 1 173 ? 24.685 -10.031 -22.669 1.00 87.00 173 PHE A O 1
ATOM 1350 N N . HIS A 1 174 ? 24.247 -8.166 -23.815 1.00 89.62 174 HIS A N 1
ATOM 1351 C CA . HIS A 1 174 ? 24.079 -8.849 -25.092 1.00 89.62 174 HIS A CA 1
ATOM 1352 C C . HIS A 1 174 ? 25.403 -8.945 -25.854 1.00 89.62 174 HIS A C 1
ATOM 1354 O O . HIS A 1 174 ? 25.748 -9.978 -26.426 1.00 89.62 174 HIS A O 1
ATOM 1360 N N . GLY A 1 175 ? 26.151 -7.843 -25.895 1.00 88.12 175 GLY A N 1
ATOM 1361 C CA . GLY A 1 175 ? 27.378 -7.748 -26.673 1.00 88.12 175 GLY A CA 1
ATOM 1362 C C . GLY A 1 175 ? 27.784 -6.309 -26.950 1.00 88.12 175 GLY A C 1
ATOM 1363 O O . GLY A 1 175 ? 27.207 -5.362 -26.426 1.00 88.12 175 GLY A O 1
ATOM 1364 N N . TRP A 1 176 ? 28.784 -6.137 -27.808 1.00 86.44 176 TRP A N 1
ATOM 1365 C CA . TRP A 1 176 ? 29.289 -4.820 -28.186 1.00 86.44 176 TRP A CA 1
ATOM 1366 C C . TRP A 1 176 ? 28.835 -4.432 -29.593 1.00 86.44 176 TRP A C 1
ATOM 1368 O O . TRP A 1 176 ? 28.836 -5.259 -30.504 1.00 86.44 176 TRP A O 1
ATOM 1378 N N . HIS A 1 177 ? 28.486 -3.160 -29.773 1.00 87.12 177 HIS A N 1
ATOM 1379 C CA . HIS A 1 177 ? 28.222 -2.538 -31.069 1.00 87.12 177 HIS A CA 1
ATOM 1380 C C . HIS A 1 177 ? 29.257 -1.445 -31.327 1.00 87.12 177 HIS A C 1
ATOM 1382 O O . HIS A 1 177 ? 29.443 -0.556 -30.496 1.00 87.12 177 HIS A O 1
ATOM 1388 N N . GLU A 1 178 ? 29.922 -1.505 -32.477 1.00 87.75 178 GLU A N 1
ATOM 1389 C CA . GLU A 1 178 ? 30.884 -0.488 -32.906 1.00 87.75 178 GLU A CA 1
ATOM 1390 C C . GLU A 1 178 ? 30.168 0.559 -33.760 1.00 87.75 178 GLU A C 1
ATOM 1392 O O . GLU A 1 178 ? 29.621 0.238 -34.816 1.00 87.75 178 GLU A O 1
ATOM 1397 N N . ALA A 1 179 ? 30.175 1.815 -33.316 1.00 82.88 179 ALA A N 1
ATOM 1398 C CA . ALA A 1 179 ? 29.580 2.928 -34.051 1.00 82.88 179 ALA A CA 1
ATOM 1399 C C . ALA A 1 179 ? 30.375 4.214 -33.832 1.00 82.88 179 ALA A C 1
ATOM 1401 O O . ALA A 1 179 ? 30.705 4.573 -32.700 1.00 82.88 179 ALA A O 1
ATOM 1402 N N . ALA A 1 180 ? 30.667 4.931 -34.922 1.00 79.88 180 ALA A N 1
ATOM 1403 C CA . ALA A 1 180 ? 31.400 6.202 -34.903 1.00 79.88 180 ALA A CA 1
ATOM 1404 C C . ALA A 1 180 ? 32.718 6.166 -34.089 1.00 79.88 180 ALA A C 1
ATOM 1406 O O . ALA A 1 180 ? 33.061 7.131 -33.409 1.00 79.88 180 ALA A O 1
ATOM 1407 N N . GLY A 1 181 ? 33.447 5.043 -34.139 1.00 79.62 181 GLY A N 1
ATOM 1408 C CA . GLY A 1 181 ? 34.704 4.854 -33.402 1.00 79.62 181 GLY A CA 1
ATOM 1409 C C . GLY A 1 181 ? 34.537 4.627 -31.894 1.00 79.62 181 GLY A C 1
ATOM 1410 O O . GLY A 1 181 ? 35.522 4.702 -31.165 1.00 79.62 181 GLY A O 1
ATOM 1411 N N . ARG A 1 182 ? 33.310 4.371 -31.420 1.00 78.44 182 ARG A N 1
ATOM 1412 C CA . ARG A 1 182 ? 33.010 3.989 -30.037 1.00 78.44 182 ARG A CA 1
ATOM 1413 C C . ARG A 1 182 ? 32.522 2.547 -29.980 1.00 78.44 182 ARG A C 1
ATOM 1415 O O . ARG A 1 182 ? 31.649 2.160 -30.758 1.00 78.44 182 ARG A O 1
ATOM 1422 N N . ARG A 1 183 ? 32.981 1.835 -28.955 1.00 81.06 183 ARG A N 1
ATOM 1423 C CA . ARG A 1 183 ? 32.466 0.528 -28.555 1.00 81.06 183 ARG A CA 1
ATOM 1424 C C . ARG A 1 183 ? 31.352 0.724 -27.528 1.00 81.06 183 ARG A C 1
ATOM 1426 O O . ARG A 1 183 ? 31.599 1.246 -26.444 1.00 81.06 183 ARG A O 1
ATOM 1433 N N . ILE A 1 184 ? 30.121 0.366 -27.884 1.00 82.81 184 ILE A N 1
ATOM 1434 C CA . ILE A 1 184 ? 28.913 0.644 -27.092 1.00 82.81 184 ILE A CA 1
ATOM 1435 C C . ILE A 1 184 ? 28.290 -0.677 -26.648 1.00 82.81 184 ILE A C 1
ATOM 1437 O O . ILE A 1 184 ? 28.075 -1.567 -27.472 1.00 82.81 184 ILE A O 1
ATOM 1441 N N . ALA A 1 185 ? 28.001 -0.814 -25.355 1.00 84.25 185 ALA A N 1
ATOM 1442 C CA . ALA A 1 185 ? 27.348 -2.007 -24.829 1.00 84.25 185 ALA A CA 1
ATOM 1443 C C . ALA A 1 185 ? 25.903 -2.091 -25.340 1.00 84.25 185 ALA A C 1
ATOM 1445 O O . ALA A 1 185 ? 25.157 -1.112 -25.280 1.00 84.25 185 ALA A O 1
ATOM 1446 N N . VAL A 1 186 ? 25.516 -3.263 -25.834 1.00 89.00 186 VAL A N 1
ATOM 1447 C CA . VAL A 1 186 ? 24.131 -3.640 -26.107 1.00 89.00 186 VAL A CA 1
ATOM 1448 C C . VAL A 1 186 ? 23.650 -4.460 -24.923 1.00 89.00 186 VAL A C 1
ATOM 1450 O O . VAL A 1 186 ? 24.327 -5.398 -24.500 1.00 89.00 186 VAL A O 1
ATOM 1453 N N . VAL A 1 187 ? 22.495 -4.091 -24.393 1.00 89.12 187 VAL A N 1
ATOM 1454 C CA . VAL A 1 187 ? 21.895 -4.689 -23.207 1.00 89.12 187 VAL A CA 1
ATOM 1455 C C . VAL A 1 187 ? 20.490 -5.135 -23.574 1.00 89.12 187 VAL A C 1
ATOM 1457 O O . VAL A 1 187 ? 19.677 -4.316 -24.005 1.00 89.12 187 VAL A O 1
ATOM 1460 N N . ASP A 1 188 ? 20.236 -6.431 -23.452 1.00 92.69 188 ASP A N 1
ATOM 1461 C CA . ASP A 1 188 ? 18.893 -6.989 -23.522 1.00 92.69 188 ASP A CA 1
ATOM 1462 C C . ASP A 1 188 ? 18.118 -6.567 -22.274 1.00 92.69 188 ASP A C 1
ATOM 1464 O O . ASP A 1 188 ? 18.697 -6.457 -21.198 1.00 92.69 188 ASP A O 1
ATOM 1468 N N . CYS A 1 189 ? 16.838 -6.256 -22.435 1.00 92.00 189 CYS A N 1
ATOM 1469 C CA . CYS A 1 189 ? 15.954 -5.887 -21.336 1.00 92.00 189 CYS A CA 1
ATOM 1470 C C . CYS A 1 189 ? 14.507 -6.238 -21.674 1.00 92.00 189 CYS A C 1
ATOM 1472 O O . CYS A 1 189 ? 14.109 -6.262 -22.847 1.00 92.00 189 CYS A O 1
ATOM 1474 N N . GLU A 1 190 ? 13.715 -6.474 -20.637 1.00 92.31 190 GLU A N 1
ATOM 1475 C CA . GLU A 1 190 ? 12.272 -6.610 -20.742 1.00 92.31 190 GLU A CA 1
ATOM 1476 C C . GLU A 1 190 ? 11.608 -5.239 -20.590 1.00 92.31 190 GLU A C 1
ATOM 1478 O O . GLU A 1 190 ? 11.959 -4.438 -19.724 1.00 92.31 190 GLU A O 1
ATOM 1483 N N . LEU A 1 191 ? 10.629 -4.968 -21.452 1.00 92.31 191 LEU A N 1
ATOM 1484 C CA . LEU A 1 191 ? 9.785 -3.786 -21.367 1.00 92.31 191 LEU A CA 1
ATOM 1485 C C . LEU A 1 191 ? 8.448 -4.167 -20.734 1.00 92.31 191 LEU A C 1
ATOM 1487 O O . LEU A 1 191 ? 7.700 -4.961 -21.305 1.00 92.31 191 LEU A O 1
ATOM 1491 N N . VAL A 1 192 ? 8.098 -3.543 -19.613 1.00 84.69 192 VAL A N 1
ATOM 1492 C CA . VAL A 1 192 ? 6.809 -3.752 -18.948 1.00 84.69 192 VAL A CA 1
ATOM 1493 C C . VAL A 1 192 ? 6.033 -2.436 -18.824 1.00 84.69 192 VAL A C 1
ATOM 1495 O O . VAL A 1 192 ? 6.620 -1.396 -18.519 1.00 84.69 192 VAL A O 1
ATOM 1498 N N . PRO A 1 193 ? 4.709 -2.431 -19.067 1.00 79.50 193 PRO A N 1
ATOM 1499 C CA . PRO A 1 193 ? 3.878 -1.283 -18.735 1.00 79.50 193 PRO A CA 1
ATOM 1500 C C . PRO A 1 193 ? 3.745 -1.156 -17.216 1.00 79.50 193 PRO A C 1
ATOM 1502 O O . PRO A 1 193 ? 3.608 -2.159 -16.508 1.00 79.50 193 PRO A O 1
ATOM 1505 N N . HIS A 1 194 ? 3.745 0.075 -16.713 1.00 66.88 194 HIS A N 1
ATOM 1506 C CA . HIS A 1 194 ? 3.469 0.337 -15.306 1.00 66.88 194 HIS A CA 1
ATOM 1507 C C . HIS A 1 194 ? 2.013 -0.048 -14.976 1.00 66.88 194 HIS A C 1
ATOM 1509 O O . HIS A 1 194 ? 1.073 0.437 -15.612 1.00 66.88 194 HIS A O 1
ATOM 1515 N N . ARG A 1 195 ? 1.809 -0.959 -14.007 1.00 52.78 195 ARG A N 1
ATOM 1516 C CA . ARG A 1 195 ? 0.462 -1.373 -13.555 1.00 52.78 195 ARG A CA 1
ATOM 1517 C C . ARG A 1 195 ? -0.326 -0.151 -13.054 1.00 52.78 195 ARG A C 1
ATOM 1519 O O . ARG A 1 195 ? 0.232 0.649 -12.317 1.00 52.78 195 ARG A O 1
ATOM 1526 N N . GLY A 1 196 ? -1.589 -0.021 -13.475 1.00 50.22 196 GLY A N 1
ATOM 1527 C CA . GLY A 1 196 ? -2.487 1.085 -13.096 1.00 50.22 196 GLY A CA 1
ATOM 1528 C C . GLY A 1 196 ? -2.592 2.228 -14.119 1.00 50.22 196 GLY A C 1
ATOM 1529 O O . GLY A 1 196 ? -3.501 3.052 -14.029 1.00 50.22 196 GLY A O 1
ATOM 1530 N N . TYR A 1 197 ? -1.728 2.268 -15.141 1.00 55.19 197 TYR A N 1
ATOM 1531 C CA . TYR A 1 197 ? -1.783 3.310 -16.167 1.00 55.19 197 TYR A CA 1
ATOM 1532 C C . TYR A 1 197 ? -2.838 3.021 -17.250 1.00 55.19 197 TYR A C 1
ATOM 1534 O O . TYR A 1 197 ? -2.679 2.123 -18.073 1.00 55.19 197 TYR A O 1
ATOM 1542 N N . ASP A 1 198 ? -3.894 3.838 -17.275 1.00 55.53 198 ASP A N 1
ATOM 1543 C CA . ASP A 1 198 ? -4.861 3.930 -18.373 1.00 55.53 198 ASP A CA 1
ATOM 1544 C C . ASP A 1 198 ? -5.007 5.414 -18.776 1.00 55.53 198 ASP A C 1
ATOM 1546 O O . ASP A 1 198 ? -5.575 6.214 -18.015 1.00 55.53 198 ASP A O 1
ATOM 1550 N N . PRO A 1 199 ? -4.483 5.818 -19.951 1.00 58.75 199 PRO A N 1
ATOM 1551 C CA . PRO A 1 199 ? -4.560 7.200 -20.398 1.00 58.75 199 PRO A CA 1
ATOM 1552 C C . PRO A 1 199 ? -6.006 7.695 -20.523 1.00 58.75 199 PRO A C 1
ATOM 1554 O O . PRO A 1 199 ? -6.278 8.844 -20.183 1.00 58.75 199 PRO A O 1
ATOM 1557 N N . GLU A 1 200 ? -6.956 6.866 -20.962 1.00 56.38 200 GLU A N 1
ATOM 1558 C CA . GLU A 1 200 ? -8.351 7.294 -21.111 1.00 56.38 200 GLU A CA 1
ATOM 1559 C C . GLU A 1 200 ? -8.996 7.563 -19.750 1.00 56.38 200 GLU A C 1
ATOM 1561 O O . GLU A 1 200 ? -9.584 8.632 -19.551 1.00 56.38 200 GLU A O 1
ATOM 1566 N N . ARG A 1 201 ? -8.818 6.660 -18.776 1.00 56.91 201 ARG A N 1
ATOM 1567 C CA . ARG A 1 201 ? -9.310 6.864 -17.399 1.00 56.91 201 ARG A CA 1
ATOM 1568 C C . ARG A 1 201 ? -8.715 8.106 -16.748 1.00 56.91 201 ARG A C 1
ATOM 1570 O O . ARG A 1 201 ? -9.446 8.850 -16.091 1.00 56.91 201 ARG A O 1
ATOM 1577 N N . PHE A 1 202 ? -7.426 8.364 -16.961 1.00 59.38 202 PHE A N 1
ATOM 1578 C CA . PHE A 1 202 ? -6.745 9.548 -16.438 1.00 59.38 202 PHE A CA 1
ATOM 1579 C C . PHE A 1 202 ? -7.423 10.853 -16.891 1.00 59.38 202 PHE A C 1
ATOM 1581 O O . PHE A 1 202 ? -7.750 11.719 -16.074 1.00 59.38 202 PHE A O 1
ATOM 1588 N N . PHE A 1 203 ? -7.708 10.988 -18.189 1.00 58.66 203 PHE A N 1
ATOM 1589 C CA . PHE A 1 203 ? -8.332 12.204 -18.719 1.00 58.66 203 PHE A CA 1
ATOM 1590 C C . PHE A 1 203 ? -9.831 12.303 -18.413 1.00 58.66 203 PHE A C 1
ATOM 1592 O O . PHE A 1 203 ? -10.324 13.412 -18.199 1.00 58.66 203 PHE A O 1
ATOM 1599 N N . ILE A 1 204 ? -10.548 11.179 -18.316 1.00 56.34 204 ILE A N 1
ATOM 1600 C CA . ILE A 1 204 ? -11.948 11.144 -17.856 1.00 56.34 204 ILE A CA 1
ATOM 1601 C C . ILE A 1 204 ? -12.052 11.620 -16.396 1.00 56.34 204 ILE A C 1
ATOM 1603 O O . ILE A 1 204 ? -12.915 12.437 -16.073 1.00 56.34 204 ILE A O 1
ATOM 1607 N N . SER A 1 205 ? -11.137 11.182 -15.525 1.00 52.53 205 SER A N 1
ATOM 1608 C CA . SER A 1 205 ? -11.050 11.647 -14.131 1.00 52.53 205 SER A CA 1
ATOM 1609 C C . SER A 1 205 ? -10.829 13.165 -14.047 1.00 52.53 205 SER A C 1
ATOM 1611 O O . SER A 1 205 ? -11.515 13.860 -13.292 1.00 52.53 205 SER A O 1
ATOM 1613 N N . MET A 1 206 ? -9.961 13.716 -14.906 1.00 54.50 206 MET A N 1
ATOM 1614 C CA . MET A 1 206 ? -9.756 15.167 -15.012 1.00 54.50 206 MET A CA 1
ATOM 1615 C C . MET A 1 206 ? -11.003 15.934 -15.488 1.00 54.50 206 MET A C 1
ATOM 1617 O O . MET A 1 206 ? -11.242 17.054 -15.035 1.00 54.50 206 MET A O 1
ATOM 1621 N N . GLN A 1 207 ? -11.812 15.358 -16.384 1.00 51.44 207 GLN A N 1
ATOM 1622 C CA . GLN A 1 207 ? -13.035 15.991 -16.897 1.00 51.44 207 GLN A CA 1
ATOM 1623 C C . GLN A 1 207 ? -14.146 16.081 -15.841 1.00 51.44 207 GLN A C 1
ATOM 1625 O O . GLN A 1 207 ? -14.829 17.103 -15.760 1.00 51.44 207 GLN A O 1
ATOM 1630 N N . ASN A 1 208 ? -14.303 15.052 -15.005 1.00 47.66 208 ASN A N 1
ATOM 1631 C CA . ASN A 1 208 ? -15.389 14.968 -14.023 1.00 47.66 208 ASN A CA 1
ATOM 1632 C C . ASN A 1 208 ? -15.216 15.915 -12.817 1.00 47.66 208 ASN A C 1
ATOM 1634 O O . ASN A 1 208 ? -16.202 16.257 -12.170 1.00 47.66 208 ASN A O 1
ATOM 1638 N N . LYS A 1 209 ? -13.996 16.401 -12.533 1.00 50.19 209 LYS A N 1
ATOM 1639 C CA . LYS A 1 209 ? -13.696 17.294 -11.390 1.00 50.19 209 LYS A CA 1
ATOM 1640 C C . LYS A 1 209 ? -13.864 18.811 -11.670 1.00 50.19 209 LYS A C 1
ATOM 1642 O O . LYS A 1 209 ? -13.265 19.631 -10.987 1.00 50.19 209 LYS A O 1
ATOM 1647 N N . ASN A 1 210 ? -14.701 19.211 -12.637 1.00 46.16 210 ASN A N 1
ATOM 1648 C CA . ASN A 1 210 ? -15.075 20.616 -12.923 1.00 46.16 210 ASN A CA 1
ATOM 1649 C C . ASN A 1 210 ? -13.917 21.556 -13.368 1.00 46.16 210 ASN A C 1
ATOM 1651 O O . ASN A 1 210 ? -13.936 22.761 -13.125 1.00 46.16 210 ASN A O 1
ATOM 1655 N N . TRP A 1 211 ? -12.925 21.029 -14.098 1.00 51.34 211 TRP A N 1
ATOM 1656 C CA . TRP A 1 211 ? -11.740 21.755 -14.612 1.00 51.34 211 TRP A CA 1
ATOM 1657 C C . TRP A 1 211 ? -11.959 22.476 -15.962 1.00 51.34 211 TRP A C 1
ATOM 1659 O O . TRP A 1 211 ? -11.024 22.712 -16.737 1.00 51.34 211 TRP A O 1
ATOM 1669 N N . GLY A 1 212 ? -13.211 22.841 -16.262 1.00 42.38 212 GLY A N 1
ATOM 1670 C CA . GLY A 1 212 ? -13.691 23.259 -17.588 1.00 42.38 212 GLY A CA 1
ATOM 1671 C C . GLY A 1 212 ? -13.003 24.478 -18.222 1.00 42.38 212 GLY A C 1
ATOM 1672 O O . GLY A 1 212 ? -13.046 24.625 -19.441 1.00 42.38 212 GLY A O 1
ATOM 1673 N N . LEU A 1 213 ? -12.314 25.322 -17.445 1.00 44.75 213 LEU A N 1
ATOM 1674 C CA . LEU A 1 213 ? -11.609 26.506 -17.963 1.00 44.75 213 LEU A CA 1
ATOM 1675 C C . LEU A 1 213 ? -10.231 26.190 -18.573 1.00 44.75 213 LEU A C 1
ATOM 1677 O O . LEU A 1 213 ? -9.842 26.834 -19.543 1.00 44.75 213 LEU A O 1
ATOM 1681 N N . ILE A 1 214 ? -9.521 25.168 -18.079 1.00 49.88 214 ILE A N 1
ATOM 1682 C CA . ILE A 1 214 ? -8.240 24.709 -18.661 1.00 49.88 214 ILE A CA 1
ATOM 1683 C C . ILE A 1 214 ? -8.510 23.864 -19.920 1.00 49.88 214 ILE A C 1
ATOM 1685 O O . ILE A 1 214 ? -7.778 23.918 -20.913 1.00 49.88 214 ILE A O 1
ATOM 1689 N N . ILE A 1 215 ? -9.628 23.135 -19.908 1.00 48.25 215 ILE A N 1
ATOM 1690 C CA . ILE A 1 215 ? -10.036 22.190 -20.951 1.00 48.25 215 ILE A CA 1
ATOM 1691 C C . ILE A 1 215 ? -10.791 22.874 -22.105 1.00 48.25 215 ILE A C 1
ATOM 1693 O O . ILE A 1 215 ? -10.882 22.286 -23.177 1.00 48.25 215 ILE A O 1
ATOM 1697 N N . LEU A 1 216 ? -11.256 24.126 -21.987 1.00 42.19 216 LEU A N 1
ATOM 1698 C CA . LEU A 1 216 ? -11.979 24.815 -23.075 1.00 42.19 216 LEU A CA 1
ATOM 1699 C C . LEU A 1 216 ? -11.163 24.906 -24.388 1.00 42.19 216 LEU A C 1
ATOM 1701 O O . LEU A 1 216 ? -11.733 24.883 -25.477 1.00 42.19 216 LEU A O 1
ATOM 1705 N N . SER A 1 217 ? -9.826 24.900 -24.305 1.00 48.47 217 SER A N 1
ATOM 1706 C CA . SER A 1 217 ? -8.924 24.782 -25.468 1.00 48.47 217 SER A CA 1
ATOM 1707 C C . SER A 1 217 ? -8.848 23.360 -26.064 1.00 48.47 217 SER A C 1
ATOM 1709 O O . SER A 1 217 ? -8.574 23.181 -27.251 1.00 48.47 217 SER A O 1
ATOM 1711 N N . CYS A 1 218 ? -9.127 22.335 -25.256 1.00 46.91 218 CYS A N 1
ATOM 1712 C CA . CYS A 1 218 ? -9.123 20.917 -25.615 1.00 46.91 218 CYS A CA 1
ATOM 1713 C C . CYS A 1 218 ? -10.496 20.427 -26.120 1.00 46.91 218 CYS A C 1
ATOM 1715 O O . CYS A 1 218 ? -10.536 19.577 -27.011 1.00 46.91 218 CYS A O 1
ATOM 1717 N N . VAL A 1 219 ? -11.613 21.006 -25.648 1.00 44.19 219 VAL A N 1
ATOM 1718 C CA . VAL A 1 219 ? -12.982 20.694 -26.122 1.00 44.19 219 VAL A CA 1
ATOM 1719 C C . VAL A 1 219 ? -13.150 21.016 -27.604 1.00 44.19 219 VAL A C 1
ATOM 1721 O O . VAL A 1 219 ? -13.749 20.231 -28.334 1.00 44.19 219 VAL A O 1
ATOM 1724 N N . VAL A 1 220 ? -12.562 22.114 -28.087 1.00 47.12 220 VAL A N 1
ATOM 1725 C CA . VAL A 1 220 ? -12.590 22.449 -29.519 1.00 47.12 220 VAL A CA 1
ATOM 1726 C C . VAL A 1 220 ? -11.919 21.345 -30.346 1.00 47.12 220 VAL A C 1
ATOM 1728 O O . VAL A 1 220 ? -12.443 20.965 -31.386 1.00 47.12 220 VAL A O 1
ATOM 1731 N N . CYS A 1 221 ? -10.829 20.739 -29.860 1.00 43.91 221 CYS A N 1
ATOM 1732 C CA . CYS A 1 221 ? -10.180 19.617 -30.547 1.00 43.91 221 CYS A CA 1
ATOM 1733 C C . CYS A 1 221 ? -11.004 18.324 -30.486 1.00 43.91 221 CYS A C 1
ATOM 1735 O O . CYS A 1 221 ? -11.125 17.648 -31.501 1.00 43.91 221 CYS A O 1
ATOM 1737 N N . ALA A 1 222 ? -11.609 17.987 -29.343 1.00 47.56 222 ALA A N 1
ATOM 1738 C CA . ALA A 1 222 ? -12.441 16.787 -29.210 1.00 47.56 222 ALA A CA 1
ATOM 1739 C C . ALA A 1 222 ? -13.717 16.864 -30.068 1.00 47.56 222 ALA A C 1
ATOM 1741 O O . ALA A 1 222 ? -14.073 15.895 -30.738 1.00 47.56 222 ALA A O 1
ATOM 1742 N N . VAL A 1 223 ? -14.356 18.038 -30.129 1.00 46.59 223 VAL A N 1
ATOM 1743 C CA . VAL A 1 223 ? -15.504 18.299 -31.009 1.00 46.59 223 VAL A CA 1
ATOM 1744 C C . VAL A 1 223 ? -15.077 18.275 -32.478 1.00 46.59 223 VAL A C 1
ATOM 1746 O O . VAL A 1 223 ? -15.752 17.645 -33.285 1.00 46.59 223 VAL A O 1
ATOM 1749 N N . LEU A 1 224 ? -13.932 18.861 -32.844 1.00 45.88 224 LEU A N 1
ATOM 1750 C CA . LEU A 1 224 ? -13.407 18.785 -34.214 1.00 45.88 224 LEU A CA 1
ATOM 1751 C C . LEU A 1 224 ? -13.011 17.357 -34.622 1.00 45.88 224 LEU A C 1
ATOM 1753 O O . LEU A 1 224 ? -13.229 16.991 -35.770 1.00 45.88 224 LEU A O 1
ATOM 1757 N N . ILE A 1 225 ? -12.492 16.529 -33.708 1.00 49.50 225 ILE A N 1
ATOM 1758 C CA . ILE A 1 225 ? -12.159 15.115 -33.958 1.00 49.50 225 ILE A CA 1
ATOM 1759 C C . ILE A 1 225 ? -13.426 14.261 -34.062 1.00 49.50 225 ILE A C 1
ATOM 1761 O O . ILE A 1 225 ? -13.508 13.399 -34.934 1.00 49.50 225 ILE A O 1
ATOM 1765 N N . TYR A 1 226 ? -14.437 14.512 -33.228 1.00 48.81 226 TYR A N 1
ATOM 1766 C CA . TYR A 1 226 ? -15.746 13.868 -33.339 1.00 48.81 226 TYR A CA 1
ATOM 1767 C C . TYR A 1 226 ? -16.442 14.234 -34.662 1.00 48.81 226 TYR A C 1
ATOM 1769 O O . TYR A 1 226 ? -16.930 13.355 -35.373 1.00 48.81 226 TYR A O 1
ATOM 1777 N N . LEU A 1 227 ? -16.405 15.511 -35.056 1.00 44.91 227 LEU A N 1
ATOM 1778 C CA . LEU A 1 227 ? -16.921 15.988 -36.344 1.00 44.91 227 LEU A CA 1
ATOM 1779 C C . LEU A 1 227 ? -16.094 15.470 -37.537 1.00 44.91 227 LEU A C 1
ATOM 1781 O O . LEU A 1 227 ? -16.667 15.152 -38.575 1.00 44.91 227 LEU A O 1
ATOM 1785 N N . TRP A 1 228 ? -14.775 15.311 -37.387 1.00 47.34 228 TRP A N 1
ATOM 1786 C CA . TRP A 1 228 ? -13.885 14.694 -38.381 1.00 47.34 228 TRP A CA 1
ATOM 1787 C C . TRP A 1 228 ? -14.109 13.181 -38.527 1.00 47.34 228 TRP A C 1
ATOM 1789 O O . TRP A 1 228 ? -14.088 12.658 -39.639 1.00 47.34 228 TRP A O 1
ATOM 1799 N N . ARG A 1 229 ? -14.380 12.463 -37.427 1.00 47.00 229 ARG A N 1
ATOM 1800 C CA . ARG A 1 229 ? -14.793 11.048 -37.453 1.00 47.00 229 ARG A CA 1
ATOM 1801 C C . ARG A 1 229 ? -16.129 10.887 -38.177 1.00 47.00 229 ARG A C 1
ATOM 1803 O O . ARG A 1 229 ? -16.266 9.987 -38.999 1.00 47.00 229 ARG A O 1
ATOM 1810 N N . ARG A 1 230 ? -17.079 11.793 -37.926 1.00 47.12 230 ARG A N 1
ATOM 1811 C CA . ARG A 1 230 ? -18.392 11.794 -38.581 1.00 47.12 230 ARG A CA 1
ATOM 1812 C C . ARG A 1 230 ? -18.307 12.145 -40.071 1.00 47.12 230 ARG A C 1
ATOM 1814 O O . ARG A 1 230 ? -19.007 11.531 -40.862 1.00 47.12 230 ARG A O 1
ATOM 1821 N N . SER A 1 231 ? -17.412 13.050 -40.480 1.00 45.38 231 SER A N 1
ATOM 1822 C CA . SER A 1 231 ? -17.243 13.420 -41.897 1.00 45.38 231 SER A CA 1
ATOM 1823 C C . SER A 1 231 ? -16.517 12.372 -42.751 1.00 45.38 231 SER A C 1
ATOM 1825 O O . SER A 1 231 ? -16.551 12.463 -43.976 1.00 45.38 231 SER A O 1
ATOM 1827 N N . ARG A 1 232 ? -15.877 11.367 -42.134 1.00 46.97 232 ARG A N 1
ATOM 1828 C CA . ARG A 1 232 ? -15.233 10.242 -42.837 1.00 46.97 232 ARG A CA 1
ATOM 1829 C C . ARG A 1 232 ? -16.073 8.969 -42.914 1.00 46.97 232 ARG A C 1
ATOM 1831 O O . ARG A 1 232 ? -15.684 8.066 -43.646 1.00 46.97 232 ARG A O 1
ATOM 1838 N N . GLN A 1 233 ? -17.200 8.891 -42.206 1.00 45.44 233 GLN A N 1
ATOM 1839 C CA . GLN A 1 233 ? -18.123 7.756 -42.335 1.00 45.44 233 GLN A CA 1
ATOM 1840 C C . GLN A 1 233 ? -18.980 7.812 -43.614 1.00 45.44 233 GLN A C 1
ATOM 1842 O O . GLN A 1 233 ? -19.522 6.783 -43.999 1.00 45.44 233 GLN A O 1
ATOM 1847 N N . ASP A 1 234 ? -19.013 8.948 -44.325 1.00 40.22 234 ASP A N 1
ATOM 1848 C CA . ASP A 1 234 ? -19.822 9.142 -45.543 1.00 40.22 234 ASP A CA 1
ATOM 1849 C C . ASP A 1 234 ? -19.007 9.261 -46.849 1.00 40.22 234 ASP A C 1
ATOM 1851 O O . ASP A 1 234 ? -19.460 9.870 -47.819 1.00 40.22 234 ASP A O 1
ATOM 1855 N N . VAL A 1 235 ? -17.804 8.681 -46.933 1.00 34.41 235 VAL A N 1
ATOM 1856 C CA . VAL A 1 235 ? -17.058 8.641 -48.207 1.00 34.41 235 VAL A CA 1
ATOM 1857 C C . VAL A 1 235 ? -17.019 7.206 -48.737 1.00 34.41 235 VAL A C 1
ATOM 1859 O O . VAL A 1 235 ? -16.347 6.368 -48.133 1.00 34.41 235 VAL A O 1
ATOM 1862 N N . PRO A 1 236 ? -17.695 6.888 -49.860 1.00 31.81 236 PRO A N 1
ATOM 1863 C CA . PRO A 1 236 ? -17.538 5.595 -50.507 1.00 31.81 236 PRO A CA 1
ATOM 1864 C C . PRO A 1 236 ? -16.089 5.441 -50.972 1.00 31.81 236 PRO A C 1
ATOM 1866 O O . PRO A 1 236 ? -15.492 6.375 -51.512 1.00 31.81 236 PRO A O 1
ATOM 1869 N N . SER A 1 237 ? -15.527 4.255 -50.770 1.00 31.66 237 SER A N 1
ATOM 1870 C CA . SER A 1 237 ? -14.200 3.873 -51.236 1.00 31.66 237 SER A CA 1
ATOM 1871 C C . SER A 1 237 ? -14.086 4.027 -52.756 1.00 31.66 237 SER A C 1
ATOM 1873 O O . SER A 1 237 ? -14.582 3.200 -53.517 1.00 31.66 237 SER A O 1
ATOM 1875 N N . VAL A 1 238 ? -13.392 5.071 -53.209 1.00 27.53 238 VAL A N 1
ATOM 1876 C CA . VAL A 1 238 ? -12.954 5.186 -54.603 1.00 27.53 238 VAL A CA 1
ATOM 1877 C C . VAL A 1 238 ? -11.501 4.735 -54.683 1.00 27.53 238 VAL A C 1
ATOM 1879 O O . VAL A 1 238 ? -10.589 5.400 -54.195 1.00 27.53 238 VAL A O 1
ATOM 1882 N N . VAL A 1 239 ? -11.316 3.567 -55.296 1.00 32.22 239 VAL A N 1
ATOM 1883 C CA . VAL A 1 239 ? -10.043 3.101 -55.851 1.00 32.22 239 VAL A CA 1
ATOM 1884 C C . VAL A 1 239 ? -9.616 4.108 -56.919 1.00 32.22 239 VAL A C 1
ATOM 1886 O O . VAL A 1 239 ? -10.385 4.381 -57.837 1.00 32.22 239 VAL A O 1
ATOM 1889 N N . VAL A 1 240 ? -8.415 4.673 -56.802 1.00 26.73 240 VAL A N 1
ATOM 1890 C CA . VAL A 1 240 ? -7.842 5.523 -57.854 1.00 26.73 240 VAL A CA 1
ATOM 1891 C C . VAL A 1 240 ? -6.688 4.774 -58.501 1.00 26.73 240 VAL A C 1
ATOM 1893 O O . VAL A 1 240 ? -5.575 4.755 -57.975 1.00 26.73 240 VAL A O 1
ATOM 1896 N N . ASP A 1 241 ? -6.978 4.182 -59.656 1.00 26.66 241 ASP A N 1
ATOM 1897 C CA . ASP A 1 241 ? -5.977 3.945 -60.690 1.00 26.66 241 ASP A CA 1
ATOM 1898 C C . ASP A 1 241 ? -5.599 5.274 -61.362 1.00 26.66 241 ASP A C 1
ATOM 1900 O O . ASP A 1 241 ? -6.403 6.202 -61.490 1.00 26.66 241 ASP A O 1
ATOM 1904 N N . ARG A 1 242 ? -4.332 5.366 -61.768 1.00 34.22 242 ARG A N 1
ATOM 1905 C CA . ARG A 1 242 ? -3.762 6.488 -62.524 1.00 34.22 242 ARG A CA 1
ATOM 1906 C C . ARG A 1 242 ? -4.416 6.603 -63.902 1.00 34.22 242 ARG A C 1
ATOM 1908 O O . ARG A 1 242 ? -4.399 5.623 -64.630 1.00 34.22 242 ARG A O 1
ATOM 1915 N N . GLU A 1 243 ? -4.810 7.816 -64.300 1.00 27.36 243 GLU A N 1
ATOM 1916 C CA . GLU A 1 243 ? -4.335 8.495 -65.524 1.00 27.36 243 GLU A CA 1
ATOM 1917 C C . GLU A 1 243 ? -4.936 9.909 -65.700 1.00 27.36 243 GLU A C 1
ATOM 1919 O O . GLU A 1 243 ? -5.831 10.342 -64.982 1.00 27.36 243 GLU A O 1
ATOM 1924 N N . SER A 1 244 ? -4.321 10.655 -66.616 1.00 28.69 244 SER A N 1
ATOM 1925 C CA . SER A 1 244 ? -4.410 12.082 -66.964 1.00 28.69 244 SER A CA 1
ATOM 1926 C C . SER A 1 244 ? -5.798 12.721 -67.163 1.00 28.69 244 SER A C 1
ATOM 1928 O O . SER A 1 244 ? -6.643 12.128 -67.820 1.00 28.69 244 SER A O 1
ATOM 1930 N N . ALA A 1 245 ? -5.950 14.007 -66.790 1.00 25.42 245 ALA A N 1
ATOM 1931 C CA . ALA A 1 245 ? -6.187 15.147 -67.709 1.00 25.42 245 ALA A CA 1
ATOM 1932 C C . ALA A 1 245 ? -6.732 16.421 -67.004 1.00 25.42 245 ALA A C 1
ATOM 1934 O O . ALA A 1 245 ? -7.597 16.379 -66.140 1.00 25.42 245 ALA A O 1
ATOM 1935 N N . THR A 1 246 ? -6.172 17.556 -67.431 1.00 29.64 246 THR A N 1
ATOM 1936 C CA . THR A 1 246 ? -6.578 18.983 -67.389 1.00 29.64 246 THR A CA 1
ATOM 1937 C C . THR A 1 246 ? -8.011 19.405 -66.983 1.00 29.64 246 THR A C 1
ATOM 1939 O O . THR A 1 246 ? -8.973 18.866 -67.517 1.00 29.64 246 THR A O 1
ATOM 1942 N N . GLY A 1 247 ? -8.146 20.533 -66.246 1.00 25.98 247 GLY A N 1
ATOM 1943 C CA . GLY A 1 247 ? -9.329 21.425 -66.353 1.00 25.98 247 GLY A CA 1
ATOM 1944 C C . GLY A 1 247 ? -9.769 22.256 -65.122 1.00 25.98 247 GLY A C 1
ATOM 1945 O O . GLY A 1 247 ? -10.511 21.775 -64.282 1.00 25.98 247 GLY A O 1
ATOM 1946 N N . THR A 1 248 ? -9.340 23.525 -65.067 1.00 25.84 248 THR A N 1
ATOM 1947 C CA . THR A 1 248 ? -10.000 24.782 -64.592 1.00 25.84 248 THR A CA 1
ATOM 1948 C C . THR A 1 248 ? -11.225 24.839 -63.630 1.00 25.84 248 THR A C 1
ATOM 1950 O O . THR A 1 248 ? -12.309 24.380 -63.955 1.00 25.84 248 THR A O 1
ATOM 1953 N N . THR A 1 249 ? -11.056 25.661 -62.567 1.00 27.20 249 THR A N 1
ATOM 1954 C CA . THR A 1 249 ? -11.946 26.701 -61.946 1.00 27.20 249 THR A CA 1
ATOM 1955 C C . THR A 1 249 ? -13.424 26.415 -61.586 1.00 27.20 249 THR A C 1
ATOM 1957 O O . THR A 1 249 ? -14.224 26.182 -62.481 1.00 27.20 249 THR A O 1
ATOM 1960 N N . ARG A 1 250 ? -13.875 26.738 -60.350 1.00 26.20 250 ARG A N 1
ATOM 1961 C CA . ARG A 1 250 ? -14.458 28.044 -59.905 1.00 26.20 250 ARG A CA 1
ATOM 1962 C C . ARG A 1 250 ? -15.308 27.924 -58.606 1.00 26.20 250 ARG A C 1
ATOM 1964 O O . ARG A 1 250 ? -16.102 27.012 -58.455 1.00 26.20 250 ARG A O 1
ATOM 1971 N N . ALA A 1 251 ? -15.106 28.912 -57.726 1.00 25.58 251 ALA A N 1
ATOM 1972 C CA . ALA A 1 251 ? -15.907 29.510 -56.637 1.00 25.58 251 ALA A CA 1
ATOM 1973 C C . ALA A 1 251 ? -17.294 28.970 -56.195 1.00 25.58 251 ALA A C 1
ATOM 1975 O O . ALA A 1 251 ? -18.180 28.779 -57.020 1.00 25.58 251 ALA A O 1
ATOM 1976 N N . GLY A 1 252 ? -17.565 29.099 -54.880 1.00 25.22 252 GLY A N 1
ATOM 1977 C CA . GLY A 1 252 ? -18.763 29.835 -54.437 1.00 25.22 252 GLY A CA 1
ATOM 1978 C C . GLY A 1 252 ? -19.467 29.425 -53.132 1.00 25.22 252 GLY A C 1
ATOM 1979 O O . GLY A 1 252 ? -20.236 28.481 -53.123 1.00 25.22 252 GLY A O 1
ATOM 1980 N N . LYS A 1 253 ? -19.333 30.310 -52.129 1.00 25.70 253 LYS A N 1
ATOM 1981 C CA . LYS A 1 253 ? -20.382 30.862 -51.235 1.00 25.70 253 LYS A CA 1
ATOM 1982 C C . LYS A 1 253 ? -20.990 30.045 -50.072 1.00 25.70 253 LYS A C 1
ATOM 1984 O O . LYS A 1 253 ? -21.842 29.186 -50.231 1.00 25.70 253 LYS A O 1
ATOM 1989 N N . SER A 1 254 ? -20.605 30.537 -48.889 1.00 25.75 254 SER A N 1
ATOM 1990 C CA . SER A 1 254 ? -21.352 30.761 -47.635 1.00 25.75 254 SER A CA 1
ATOM 1991 C C . SER A 1 254 ? -22.858 31.039 -47.758 1.00 25.75 254 SER A C 1
ATOM 1993 O O . SER A 1 254 ? -23.244 31.795 -48.648 1.00 25.75 254 SER A O 1
ATOM 1995 N N . CYS A 1 255 ? -23.632 30.561 -46.767 1.00 24.44 255 CYS A N 1
ATOM 1996 C CA . CYS A 1 255 ? -24.677 31.328 -46.070 1.00 24.44 255 CYS A CA 1
ATOM 1997 C C . CYS A 1 255 ? -24.900 30.811 -44.628 1.00 24.44 255 CYS A C 1
ATOM 1999 O O . CYS A 1 255 ? -24.968 29.612 -44.372 1.00 24.44 255 CYS A O 1
ATOM 2001 N N . THR A 1 256 ? -25.010 31.769 -43.711 1.00 24.92 256 THR A N 1
ATOM 2002 C CA . THR A 1 256 ? -25.391 31.742 -42.286 1.00 24.92 256 THR A CA 1
ATOM 2003 C C . THR A 1 256 ? -26.908 31.633 -42.076 1.00 24.92 256 THR A C 1
ATOM 2005 O O . THR A 1 256 ? -27.620 32.196 -42.902 1.00 24.92 256 THR A O 1
ATOM 2008 N N . CYS A 1 257 ? -27.387 31.075 -40.948 1.00 24.34 257 CYS A N 1
ATOM 2009 C CA . CYS A 1 257 ? -27.986 31.825 -39.814 1.00 24.34 257 CYS A CA 1
ATOM 2010 C C . CYS A 1 257 ? -28.800 30.964 -38.804 1.00 24.34 257 CYS A C 1
ATOM 2012 O O . CYS A 1 257 ? -29.551 30.069 -39.170 1.00 24.34 257 CYS A O 1
ATOM 2014 N N . ASP A 1 258 ? -28.611 31.332 -37.531 1.00 24.89 258 ASP A N 1
ATOM 2015 C CA . ASP A 1 258 ? -29.557 31.517 -36.418 1.00 24.89 258 ASP A CA 1
ATOM 2016 C C . ASP A 1 258 ? -30.308 30.394 -35.669 1.00 24.89 258 ASP A C 1
ATOM 2018 O O . ASP A 1 258 ? -31.075 29.586 -36.183 1.00 24.89 258 ASP A O 1
ATOM 2022 N N . ASN A 1 259 ? -30.119 30.509 -34.347 1.00 29.88 259 ASN A N 1
ATOM 2023 C CA . ASN A 1 259 ? -30.772 29.868 -33.212 1.00 29.88 259 ASN A CA 1
ATOM 2024 C C . ASN A 1 259 ? -32.254 30.243 -33.064 1.00 29.88 259 ASN A C 1
ATOM 2026 O O . ASN A 1 259 ? -32.626 31.413 -33.175 1.00 29.88 259 ASN A O 1
ATOM 2030 N N . LYS A 1 260 ? -33.053 29.289 -32.565 1.00 25.39 260 LYS A N 1
ATOM 2031 C CA . LYS A 1 260 ? -34.183 29.592 -31.678 1.00 25.39 260 LYS A CA 1
ATOM 2032 C C . LYS A 1 260 ? -34.446 28.461 -30.683 1.00 25.39 260 LYS A C 1
ATOM 2034 O O . LYS A 1 260 ? -34.519 27.292 -31.038 1.00 25.39 260 LYS A O 1
ATOM 2039 N N . THR A 1 261 ? -34.578 28.872 -29.431 1.00 26.30 261 THR A N 1
ATOM 2040 C CA . THR A 1 261 ? -34.947 28.127 -28.227 1.00 26.30 261 THR A CA 1
ATOM 2041 C C . THR A 1 261 ? -36.424 27.718 -28.217 1.00 26.30 261 THR A C 1
ATOM 2043 O O . THR A 1 261 ? -37.282 28.489 -28.645 1.00 26.30 261 THR A O 1
ATOM 2046 N N . SER A 1 262 ? -36.734 26.564 -27.614 1.00 25.03 262 SER A N 1
ATOM 2047 C CA . SER A 1 262 ? -38.049 26.294 -27.015 1.00 25.03 262 SER A CA 1
ATOM 2048 C C . SER A 1 262 ? -37.941 25.330 -25.830 1.00 25.03 262 SER A C 1
ATOM 2050 O O . SER A 1 262 ? -37.435 24.217 -25.956 1.00 25.03 262 SER A O 1
ATOM 2052 N N . THR A 1 263 ? -38.445 25.781 -24.689 1.00 25.50 263 THR A N 1
ATOM 2053 C CA . THR A 1 263 ? -38.734 25.038 -23.460 1.00 25.50 263 THR A CA 1
ATOM 2054 C C . THR A 1 263 ? -40.060 24.283 -23.580 1.00 25.50 263 THR A C 1
ATOM 2056 O O . THR A 1 263 ? -41.032 24.851 -24.068 1.00 25.50 263 THR A O 1
ATOM 2059 N N . THR A 1 264 ? -40.137 23.073 -23.017 1.00 25.92 264 THR A N 1
ATOM 2060 C CA . THR A 1 264 ? -41.402 22.469 -22.554 1.00 25.92 264 THR A CA 1
ATOM 2061 C C . THR A 1 264 ? -41.149 21.502 -21.399 1.00 25.92 264 THR A C 1
ATOM 2063 O O . THR A 1 264 ? -40.276 20.641 -21.467 1.00 25.92 264 THR A O 1
ATOM 2066 N N . THR A 1 265 ? -41.941 21.682 -20.347 1.00 26.16 265 THR A N 1
ATOM 2067 C CA . THR A 1 265 ? -42.100 20.865 -19.139 1.00 26.16 265 THR A CA 1
ATOM 2068 C C . THR A 1 265 ? -43.183 19.798 -19.352 1.00 26.16 265 THR A C 1
ATOM 2070 O O . THR A 1 265 ? -44.164 20.054 -20.045 1.00 26.16 265 THR A O 1
ATOM 2073 N N . GLY A 1 266 ? -43.064 18.646 -18.685 1.00 25.36 266 GLY A N 1
ATOM 2074 C CA . GLY A 1 266 ? -44.127 17.639 -18.552 1.00 25.36 266 GLY A CA 1
ATOM 2075 C C . GLY A 1 266 ? -43.586 16.339 -17.952 1.00 25.36 266 GLY A C 1
ATOM 2076 O O . GLY A 1 266 ? -42.602 15.813 -18.458 1.00 25.36 266 GLY A O 1
ATOM 2077 N N . GLY A 1 267 ? -44.168 15.863 -16.845 1.00 22.61 267 GLY A N 1
ATOM 2078 C CA . GLY A 1 267 ? -43.615 14.776 -16.030 1.00 22.61 267 GLY A CA 1
ATOM 2079 C C . GLY A 1 267 ? -44.441 13.487 -15.935 1.00 22.61 267 GLY A C 1
ATOM 2080 O O . GLY A 1 267 ? -45.482 13.341 -16.566 1.00 22.61 267 GLY A O 1
ATOM 2081 N N . SER A 1 268 ? -43.956 12.639 -15.016 1.00 24.19 268 SER A N 1
ATOM 2082 C CA . SER A 1 268 ? -44.589 11.513 -14.304 1.00 24.19 268 SER A CA 1
ATOM 2083 C C . SER A 1 268 ? -44.445 10.065 -14.823 1.00 24.19 268 SER A C 1
ATOM 2085 O O . SER A 1 268 ? -44.884 9.709 -15.911 1.00 24.19 268 SER A O 1
ATOM 2087 N N . THR A 1 269 ? -43.984 9.231 -13.869 1.00 23.50 269 THR A N 1
ATOM 2088 C CA . THR A 1 269 ? -44.316 7.818 -13.545 1.00 23.50 269 THR A CA 1
ATOM 2089 C C . THR A 1 269 ? -43.759 6.637 -14.362 1.00 23.50 269 THR A C 1
ATOM 2091 O O . THR A 1 269 ? -44.322 6.249 -15.373 1.00 23.50 269 THR A O 1
ATOM 2094 N N . GLY A 1 270 ? -42.736 5.984 -13.779 1.00 25.06 270 GLY A N 1
ATOM 2095 C CA . GLY A 1 270 ? -42.760 4.588 -13.296 1.00 25.06 270 GLY A CA 1
ATOM 2096 C C . GLY A 1 270 ? -42.677 3.427 -14.299 1.00 25.06 270 GLY A C 1
ATOM 2097 O O . GLY A 1 270 ? -43.638 3.166 -15.010 1.00 25.06 270 GLY A O 1
ATOM 2098 N N . THR A 1 271 ? -41.589 2.640 -14.244 1.00 23.53 271 THR A N 1
ATOM 2099 C CA . THR A 1 271 ? -41.567 1.179 -13.953 1.00 23.53 271 THR A CA 1
ATOM 2100 C C . THR A 1 271 ? -40.143 0.627 -14.116 1.00 23.53 271 THR A C 1
ATOM 2102 O O . THR A 1 271 ? -39.446 0.912 -15.085 1.00 23.53 271 THR A O 1
ATOM 2105 N N . SER A 1 272 ? -39.722 -0.153 -13.124 1.00 28.02 272 SER A N 1
ATOM 2106 C CA . SER A 1 272 ? -38.466 -0.893 -13.012 1.00 28.02 272 SER A CA 1
ATOM 2107 C C . SER A 1 272 ? -38.368 -2.081 -13.972 1.00 28.02 272 SER A C 1
ATOM 2109 O O . SER A 1 272 ? -39.301 -2.876 -14.029 1.00 28.02 272 SER A O 1
ATOM 2111 N N . THR A 1 273 ? -37.189 -2.302 -14.553 1.00 25.56 273 THR A N 1
ATOM 2112 C CA . THR A 1 273 ? -36.657 -3.636 -14.897 1.00 25.56 273 THR A CA 1
ATOM 2113 C C . THR A 1 273 ? -35.137 -3.551 -14.871 1.00 25.56 273 THR A C 1
ATOM 2115 O O . THR A 1 273 ? -34.549 -2.714 -15.551 1.00 25.56 273 THR A O 1
ATOM 2118 N N . GLY A 1 274 ? -34.525 -4.362 -14.008 1.00 29.80 274 GLY A N 1
ATOM 2119 C CA . GLY A 1 274 ? -33.106 -4.312 -13.695 1.00 29.80 274 GLY A CA 1
ATOM 2120 C C . GLY A 1 274 ? -32.200 -4.830 -14.804 1.00 29.80 274 GLY A C 1
ATOM 2121 O O . GLY A 1 274 ? -32.565 -5.680 -15.612 1.00 29.80 274 GLY A O 1
ATOM 2122 N N . THR A 1 275 ? -30.970 -4.336 -14.782 1.00 23.81 275 THR A N 1
ATOM 2123 C CA . THR A 1 275 ? -29.790 -5.023 -15.303 1.00 23.81 275 THR A CA 1
ATOM 2124 C C . THR A 1 275 ? -28.618 -4.535 -14.458 1.00 23.81 275 THR A C 1
ATOM 2126 O O . THR A 1 275 ? -28.161 -3.404 -14.597 1.00 23.81 275 THR A O 1
ATOM 2129 N N . SER A 1 276 ? -28.199 -5.361 -13.500 1.00 28.05 276 SER A N 1
ATOM 2130 C CA . SER A 1 276 ? -27.026 -5.124 -12.664 1.00 28.05 276 SER A CA 1
ATOM 2131 C C . SER A 1 276 ? -25.767 -5.438 -13.470 1.00 28.05 276 SER A C 1
ATOM 2133 O O . SER A 1 276 ? -25.321 -6.582 -13.529 1.00 28.05 276 SER A O 1
ATOM 2135 N N . THR A 1 277 ? -25.193 -4.424 -14.104 1.00 26.20 277 THR A N 1
ATOM 2136 C CA . THR A 1 277 ? -23.794 -4.449 -14.537 1.00 26.20 277 THR A CA 1
ATOM 2137 C C . THR A 1 277 ? -22.964 -3.842 -13.416 1.00 26.20 277 THR A C 1
ATOM 2139 O O . THR A 1 277 ? -23.085 -2.649 -13.146 1.00 26.20 277 THR A O 1
ATOM 2142 N N . GLY A 1 278 ? -22.180 -4.677 -12.729 1.00 27.38 278 GLY A N 1
ATOM 2143 C CA . GLY A 1 278 ? -21.320 -4.282 -11.617 1.00 27.38 278 GLY A CA 1
ATOM 2144 C C . GLY A 1 278 ? -20.285 -3.244 -12.041 1.00 27.38 278 GLY A C 1
ATOM 2145 O O . GLY A 1 278 ? -19.233 -3.576 -12.577 1.00 27.38 278 GLY A O 1
ATOM 2146 N N . THR A 1 279 ? -20.594 -1.978 -11.789 1.00 27.45 279 THR A N 1
ATOM 2147 C CA . THR A 1 279 ? -19.609 -0.915 -11.597 1.00 27.45 279 THR A CA 1
ATOM 2148 C C . THR A 1 279 ? -18.833 -1.215 -10.321 1.00 27.45 279 THR A C 1
ATOM 2150 O O . THR A 1 279 ? -19.452 -1.494 -9.294 1.00 27.45 279 THR A O 1
ATOM 2153 N N . GLY A 1 280 ? -17.498 -1.187 -10.400 1.00 30.05 280 GLY A N 1
ATOM 2154 C CA . GLY A 1 280 ? -16.606 -1.414 -9.265 1.00 30.05 280 GLY A CA 1
ATOM 2155 C C . GLY A 1 280 ? -17.058 -0.607 -8.054 1.00 30.05 280 GLY A C 1
ATOM 2156 O O . GLY A 1 280 ? -17.173 0.616 -8.129 1.00 30.05 280 GLY A O 1
ATOM 2157 N N . ALA A 1 281 ? -17.382 -1.311 -6.972 1.00 31.45 281 ALA A N 1
ATOM 2158 C CA . ALA A 1 281 ? -17.693 -0.680 -5.706 1.00 31.45 281 ALA A CA 1
ATOM 2159 C C . ALA A 1 281 ? -16.452 0.103 -5.271 1.00 31.45 281 ALA A C 1
ATOM 2161 O O . ALA A 1 281 ? -15.400 -0.487 -5.028 1.00 31.45 281 ALA A O 1
ATOM 2162 N N . SER A 1 282 ? -16.563 1.429 -5.211 1.00 42.41 282 SER A N 1
ATOM 2163 C CA . SER A 1 282 ? -15.629 2.239 -4.438 1.00 42.41 282 SER A CA 1
ATOM 2164 C C . SER A 1 282 ? -15.628 1.684 -3.019 1.00 42.41 282 SER A C 1
ATOM 2166 O O . SER A 1 282 ? -16.703 1.579 -2.421 1.00 42.41 282 SER A O 1
ATOM 2168 N N . VAL A 1 283 ? -14.463 1.307 -2.494 1.00 55.88 283 VAL A N 1
ATOM 2169 C CA . VAL A 1 283 ? -14.341 0.944 -1.079 1.00 55.88 283 VAL A CA 1
ATOM 2170 C C . VAL A 1 283 ? -14.882 2.115 -0.262 1.00 55.88 283 VAL A C 1
ATOM 2172 O O . VAL A 1 283 ? -14.480 3.259 -0.478 1.00 55.88 283 VAL A O 1
ATOM 2175 N N . ALA A 1 284 ? -15.852 1.853 0.612 1.00 60.91 284 ALA A N 1
ATOM 2176 C CA . ALA A 1 284 ? -16.383 2.890 1.480 1.00 60.91 284 ALA A CA 1
ATOM 2177 C C . ALA A 1 284 ? -15.278 3.319 2.456 1.00 60.91 284 ALA A C 1
ATOM 2179 O O 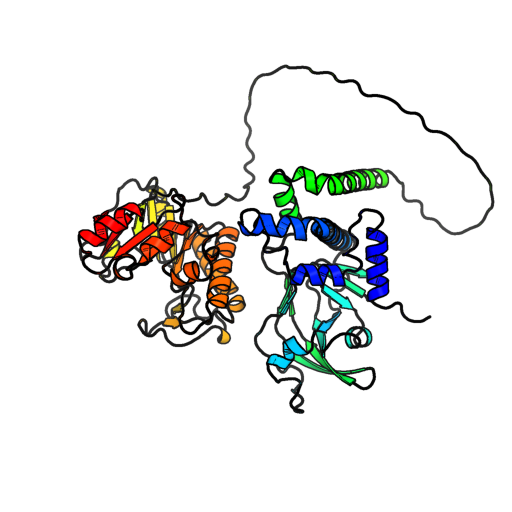. ALA A 1 284 ? -14.697 2.478 3.146 1.00 60.91 284 ALA A O 1
ATOM 2180 N N . GLY A 1 285 ? -14.983 4.621 2.498 1.00 71.38 285 GLY A N 1
ATOM 2181 C CA . GLY A 1 285 ? -14.139 5.182 3.551 1.00 71.38 285 GLY A CA 1
ATOM 2182 C C . GLY A 1 285 ? -14.745 4.883 4.924 1.00 71.38 285 GLY A C 1
ATOM 2183 O O . GLY A 1 285 ? -15.970 4.847 5.066 1.00 71.38 285 GLY A O 1
ATOM 2184 N N . LEU A 1 286 ? -13.892 4.639 5.917 1.00 89.81 286 LEU A N 1
ATOM 2185 C CA . LEU A 1 286 ? -14.335 4.398 7.286 1.00 89.81 286 LEU A CA 1
ATOM 2186 C C . LEU A 1 286 ? -14.736 5.715 7.951 1.00 89.81 286 LEU A C 1
ATOM 2188 O O . LEU A 1 286 ? -14.125 6.755 7.715 1.00 89.81 286 LEU A O 1
ATOM 2192 N N . SER A 1 287 ? -15.762 5.673 8.803 1.00 91.31 287 SER A N 1
ATOM 2193 C CA . SER A 1 287 ? -16.057 6.801 9.689 1.00 91.31 287 SER A CA 1
ATOM 2194 C C . SER A 1 287 ? -14.921 6.952 10.701 1.00 91.31 287 SER A C 1
ATOM 2196 O O . SER A 1 287 ? -14.444 5.948 11.231 1.00 91.31 287 SER A O 1
ATOM 2198 N N . ALA A 1 288 ? -14.568 8.185 11.065 1.00 91.31 288 ALA A N 1
ATOM 2199 C CA . ALA A 1 288 ? -13.648 8.461 12.172 1.00 91.31 288 ALA A CA 1
ATOM 2200 C C . ALA A 1 288 ? -14.133 7.917 13.532 1.00 91.31 288 ALA A C 1
ATOM 2202 O O . ALA A 1 288 ? -13.359 7.864 14.479 1.00 91.31 288 ALA A O 1
ATOM 2203 N N . SER A 1 289 ? -15.401 7.503 13.627 1.00 93.00 289 SER A N 1
ATOM 2204 C CA . SER A 1 289 ? -16.007 6.866 14.802 1.00 93.00 289 SER A CA 1
ATOM 2205 C C . SER A 1 289 ? -16.122 5.338 14.696 1.00 93.00 289 SER A C 1
ATOM 2207 O O . SER A 1 289 ? -16.870 4.744 15.468 1.00 93.00 289 SER A O 1
ATOM 2209 N N . THR A 1 290 ? -15.519 4.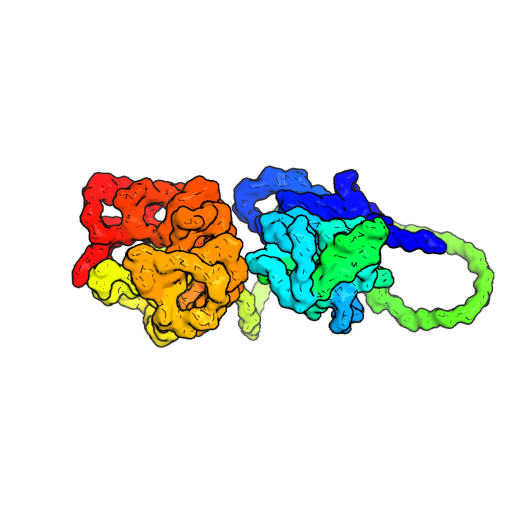714 13.682 1.00 96.38 290 THR A N 1
ATOM 2210 C CA . THR A 1 290 ? -15.594 3.255 13.488 1.00 96.38 290 THR A CA 1
ATOM 2211 C C . THR A 1 290 ? -14.835 2.565 14.617 1.00 96.38 290 THR A C 1
ATOM 2213 O O . THR A 1 290 ? -13.674 2.893 14.841 1.00 96.38 290 THR A O 1
ATOM 2216 N N . SER A 1 291 ? -15.458 1.609 15.303 1.00 96.81 291 SER A N 1
ATOM 2217 C CA . SER A 1 291 ? -14.778 0.781 16.312 1.00 96.81 291 SER A CA 1
ATOM 2218 C C . SER A 1 291 ? -13.992 -0.354 15.664 1.00 96.81 291 SER A C 1
ATOM 2220 O O . SER A 1 291 ? -14.475 -0.917 14.680 1.00 96.81 291 SER A O 1
ATOM 2222 N N . MET A 1 292 ? -12.838 -0.728 16.223 1.00 97.44 292 MET A N 1
ATOM 2223 C CA . MET A 1 292 ? -12.061 -1.889 15.771 1.00 97.44 292 MET A CA 1
ATOM 2224 C C . MET A 1 292 ? -11.896 -2.935 16.869 1.00 97.44 292 MET A C 1
ATOM 2226 O O . MET A 1 292 ? -11.518 -2.621 17.991 1.00 97.44 292 MET A O 1
ATOM 2230 N N . TYR A 1 293 ? -12.113 -4.196 16.501 1.00 97.94 293 TYR A N 1
ATOM 2231 C CA . TYR A 1 293 ? -11.832 -5.362 17.332 1.00 97.94 293 TYR A CA 1
ATOM 2232 C C . TYR A 1 293 ? -10.663 -6.148 16.736 1.00 97.94 293 TYR A C 1
ATOM 2234 O O . TYR A 1 293 ? -10.774 -6.686 15.632 1.00 97.94 293 TYR A O 1
ATOM 2242 N N . MET A 1 294 ? -9.540 -6.192 17.452 1.00 97.50 294 MET A N 1
ATOM 2243 C CA . MET A 1 294 ? -8.307 -6.840 17.007 1.00 97.50 294 MET A CA 1
ATOM 2244 C C . MET A 1 294 ? -8.266 -8.304 17.451 1.00 97.50 294 MET A C 1
ATOM 2246 O O . MET A 1 294 ? -8.131 -8.575 18.637 1.00 97.50 294 MET A O 1
ATOM 2250 N N . LEU A 1 295 ? -8.389 -9.252 16.517 1.00 96.62 295 LEU A N 1
ATOM 2251 C CA . LEU A 1 295 ? -8.276 -10.691 16.810 1.00 96.62 295 LEU A CA 1
ATOM 2252 C C . LEU A 1 295 ? -7.044 -11.335 16.158 1.00 96.62 295 LEU A C 1
ATOM 2254 O O . LEU A 1 295 ? -6.771 -12.503 16.415 1.00 96.62 295 LEU A O 1
ATOM 2258 N N . ALA A 1 296 ? -6.334 -10.603 15.293 1.00 94.56 296 ALA A N 1
ATOM 2259 C CA . ALA A 1 296 ? -5.198 -11.129 14.538 1.00 94.56 296 ALA A CA 1
ATOM 2260 C C . ALA A 1 296 ? -3.945 -11.313 15.405 1.00 94.56 296 ALA A C 1
ATOM 2262 O O . ALA A 1 296 ? -3.195 -12.263 15.199 1.00 94.56 296 ALA A O 1
ATOM 2263 N N . TRP A 1 297 ? -3.730 -10.420 16.372 1.00 93.00 297 TRP A N 1
ATOM 2264 C CA . TRP A 1 297 ? -2.542 -10.411 17.218 1.00 93.00 297 TRP A CA 1
ATOM 2265 C C . TRP A 1 297 ? -2.836 -9.827 18.610 1.00 93.00 297 TRP A C 1
ATOM 2267 O O . TRP A 1 297 ? -3.752 -9.018 18.787 1.00 93.00 297 TRP A O 1
ATOM 2277 N N . SER A 1 298 ? -2.073 -10.289 19.604 1.00 92.69 298 SER A N 1
ATOM 2278 C CA . SER A 1 298 ? -1.899 -9.699 20.938 1.00 92.69 298 SER A CA 1
ATOM 2279 C C . SER A 1 298 ? -0.652 -10.310 21.598 1.00 92.69 298 SER A C 1
ATOM 2281 O O . SER A 1 298 ? -0.273 -11.438 21.269 1.00 92.69 298 SER A O 1
ATOM 2283 N N . ASN A 1 299 ? -0.020 -9.613 22.545 1.00 88.75 299 ASN A N 1
ATOM 2284 C CA . ASN A 1 299 ? 1.153 -10.131 23.263 1.00 88.75 299 ASN A CA 1
ATOM 2285 C C . ASN A 1 299 ? 0.772 -11.222 24.271 1.00 88.75 299 ASN A C 1
ATOM 2287 O O . ASN A 1 299 ? 1.558 -12.128 24.555 1.00 88.75 299 ASN A O 1
ATOM 2291 N N . THR A 1 300 ? -0.449 -11.166 24.799 1.00 88.12 300 THR A N 1
ATOM 2292 C CA . THR A 1 300 ? -1.027 -12.212 25.656 1.00 88.12 300 THR A CA 1
ATOM 2293 C C . THR A 1 300 ? -1.423 -13.477 24.887 1.00 88.12 300 THR A C 1
ATOM 2295 O O . THR A 1 300 ? -1.574 -14.537 25.494 1.00 88.12 300 THR A O 1
ATOM 2298 N N . GLY A 1 301 ? -1.610 -13.377 23.565 1.00 88.81 301 GLY A N 1
ATOM 2299 C CA . GLY A 1 301 ? -2.249 -14.406 22.741 1.00 88.81 301 GLY A CA 1
ATOM 2300 C C . GLY A 1 301 ? -3.758 -14.556 22.983 1.00 88.81 301 GLY A C 1
ATOM 2301 O O . GLY A 1 301 ? -4.360 -15.495 22.470 1.00 88.81 301 GLY A O 1
ATOM 2302 N N . ASP A 1 302 ? -4.362 -13.652 23.760 1.00 90.19 302 ASP A N 1
ATOM 2303 C CA . ASP A 1 302 ? -5.749 -13.713 24.222 1.00 90.19 302 ASP A CA 1
ATOM 2304 C C . ASP A 1 302 ? -6.699 -12.766 23.466 1.00 90.19 302 ASP A C 1
ATOM 2306 O O . ASP A 1 302 ? -7.836 -12.558 23.895 1.00 90.19 302 ASP A O 1
ATOM 2310 N N . GLY A 1 303 ? -6.279 -12.193 22.332 1.00 86.00 303 GLY A N 1
ATOM 2311 C CA . GLY A 1 303 ? -7.123 -11.303 21.518 1.00 86.00 303 GLY A CA 1
ATOM 2312 C C . GLY A 1 303 ? -8.473 -11.922 21.115 1.00 86.00 303 GLY A C 1
ATOM 2313 O O . GLY A 1 303 ? -9.479 -11.223 21.017 1.00 86.00 303 GLY A O 1
ATOM 2314 N N . ASP A 1 304 ? -8.553 -13.248 20.979 1.00 89.38 304 ASP A N 1
ATOM 2315 C CA . ASP A 1 304 ? -9.796 -13.974 20.688 1.00 89.38 304 ASP A CA 1
ATOM 2316 C C . ASP A 1 304 ? -10.818 -13.975 21.846 1.00 89.38 304 ASP A C 1
ATOM 2318 O O . ASP A 1 304 ? -11.998 -14.280 21.633 1.00 89.38 304 ASP A O 1
ATOM 2322 N N . LYS A 1 305 ? -10.398 -13.593 23.059 1.00 93.12 305 LYS A N 1
ATOM 2323 C CA . LYS A 1 305 ? -11.255 -13.433 24.243 1.00 93.12 305 LYS A CA 1
ATOM 2324 C C . LYS A 1 305 ? -11.927 -12.061 24.324 1.00 93.12 305 LYS A C 1
ATOM 2326 O O . LYS A 1 305 ? -12.832 -11.896 25.148 1.00 93.12 305 LYS A O 1
ATOM 2331 N N . THR A 1 306 ? -11.541 -11.100 23.477 1.00 95.00 306 THR A N 1
ATOM 2332 C CA . THR A 1 306 ? -12.128 -9.754 23.459 1.00 95.00 306 THR A CA 1
ATOM 2333 C C . THR A 1 306 ? -13.649 -9.823 23.359 1.00 95.00 306 THR A C 1
ATOM 2335 O O . THR A 1 306 ? -14.226 -10.442 22.462 1.00 95.00 306 THR A O 1
ATOM 2338 N N . THR A 1 307 ? -14.332 -9.154 24.290 1.00 94.31 307 THR A N 1
ATOM 2339 C CA . THR A 1 307 ? -15.796 -9.107 24.283 1.00 94.31 307 THR A CA 1
ATOM 2340 C C . THR A 1 307 ? -16.283 -8.208 23.152 1.00 94.31 307 THR A C 1
ATOM 2342 O O . THR A 1 307 ? -16.032 -7.004 23.148 1.00 94.31 307 THR A O 1
ATOM 2345 N N . MET A 1 308 ? -17.034 -8.789 22.217 1.00 95.31 308 MET A N 1
ATOM 2346 C CA . MET A 1 308 ? -17.578 -8.088 21.055 1.00 95.31 308 MET A CA 1
ATOM 2347 C C . MET A 1 308 ? -19.115 -8.044 21.081 1.00 95.31 308 MET A C 1
ATOM 2349 O O . MET A 1 308 ? -19.753 -8.989 21.561 1.00 95.31 308 MET A O 1
ATOM 2353 N N . PRO A 1 309 ? -19.738 -6.976 20.550 1.00 95.31 309 PRO A N 1
ATOM 2354 C CA . PRO A 1 309 ? -21.172 -6.934 20.293 1.00 95.31 309 PRO A CA 1
ATOM 2355 C C . PRO A 1 309 ? -21.655 -8.093 19.408 1.00 95.31 309 PRO A C 1
ATOM 2357 O O . PRO A 1 309 ? -20.928 -8.627 18.582 1.00 95.31 309 PRO A O 1
ATOM 2360 N N . SER A 1 310 ? -22.923 -8.482 19.544 1.00 93.50 310 SER A N 1
ATOM 2361 C CA . SER A 1 310 ? -23.520 -9.474 18.635 1.00 93.50 310 SER A CA 1
ATOM 2362 C C . SER A 1 310 ? -23.905 -8.894 17.268 1.00 93.50 310 SER A C 1
ATOM 2364 O O . SER A 1 310 ? -24.089 -9.652 16.321 1.00 93.50 310 SER A O 1
ATOM 2366 N N . ASP A 1 311 ? -24.086 -7.572 17.200 1.00 96.06 311 ASP A N 1
ATOM 2367 C CA . ASP A 1 311 ? -24.328 -6.794 15.983 1.00 96.06 311 ASP A CA 1
ATOM 2368 C C . ASP A 1 311 ? -23.110 -5.896 15.749 1.00 96.06 311 ASP A C 1
ATOM 2370 O O . ASP A 1 311 ? -22.830 -5.002 16.549 1.00 96.06 311 ASP A O 1
ATOM 2374 N N . GLY A 1 312 ? -22.379 -6.178 14.676 1.00 95.50 312 GLY A N 1
ATOM 2375 C CA . GLY A 1 312 ? -21.146 -5.497 14.300 1.00 95.50 312 GLY A CA 1
ATOM 2376 C C . GLY A 1 312 ? -21.345 -4.263 13.430 1.00 95.50 312 GLY A C 1
ATOM 2377 O O . GLY A 1 312 ? -20.363 -3.724 12.922 1.00 95.50 312 GLY A O 1
ATOM 2378 N N . THR A 1 313 ? -22.586 -3.818 13.211 1.00 94.12 313 THR A N 1
ATOM 2379 C CA . THR A 1 313 ? -22.873 -2.679 12.333 1.00 94.12 313 THR A CA 1
ATOM 2380 C C . THR A 1 313 ? -22.082 -1.437 12.759 1.00 94.12 313 THR A C 1
ATOM 2382 O O . THR A 1 313 ? -22.262 -0.910 13.855 1.00 94.12 313 THR A O 1
ATOM 2385 N N . GLY A 1 314 ? -21.234 -0.932 11.858 1.00 90.50 314 GLY A N 1
ATOM 2386 C CA . GLY A 1 314 ? -20.386 0.240 12.110 1.00 90.50 314 GLY A CA 1
ATOM 2387 C C . GLY A 1 314 ? -19.057 -0.064 12.812 1.00 90.50 314 GLY A C 1
ATOM 2388 O O . GLY A 1 314 ? -18.348 0.875 13.171 1.00 90.50 314 GLY A O 1
ATOM 2389 N N . ALA A 1 315 ? -18.711 -1.341 12.981 1.00 96.88 315 ALA A N 1
ATOM 2390 C CA . ALA A 1 315 ? -17.432 -1.794 13.509 1.00 96.88 315 ALA A CA 1
ATOM 2391 C C . ALA A 1 315 ? -16.674 -2.664 12.496 1.00 96.88 315 ALA A C 1
ATOM 2393 O O . ALA A 1 315 ? -17.255 -3.262 11.583 1.00 96.88 315 ALA A O 1
ATOM 2394 N N . ILE A 1 316 ? -15.362 -2.742 12.685 1.00 98.12 316 ILE A N 1
ATOM 2395 C CA . ILE A 1 316 ? -14.452 -3.587 11.921 1.00 98.12 316 ILE A CA 1
ATOM 2396 C C . ILE A 1 316 ? -13.821 -4.637 12.836 1.00 98.12 316 ILE A C 1
ATOM 2398 O O . ILE A 1 316 ? -13.507 -4.357 13.991 1.00 98.12 316 ILE A O 1
ATOM 2402 N N . VAL A 1 317 ? -13.656 -5.856 12.330 1.00 98.19 317 VAL A N 1
ATOM 2403 C CA . VAL A 1 317 ? -12.886 -6.914 12.992 1.00 98.19 317 VAL A CA 1
ATOM 2404 C C . VAL A 1 317 ? -11.627 -7.201 12.181 1.00 98.19 317 VAL A C 1
ATOM 2406 O O . VAL A 1 317 ? -11.700 -7.357 10.958 1.00 98.19 317 VAL A O 1
ATOM 2409 N N . MET A 1 318 ? -10.480 -7.246 12.853 1.00 98.12 318 MET A N 1
ATOM 2410 C CA . MET A 1 318 ? -9.200 -7.618 12.259 1.00 98.12 318 MET A CA 1
ATOM 2411 C C . MET A 1 318 ? -8.936 -9.100 12.500 1.00 98.12 318 MET A C 1
ATOM 2413 O O . MET A 1 318 ? -8.961 -9.554 13.643 1.00 98.12 318 MET A O 1
ATOM 2417 N N . LEU A 1 319 ? -8.679 -9.834 11.422 1.00 98.06 319 LEU A N 1
ATOM 2418 C CA . LEU A 1 319 ? -8.334 -11.254 11.425 1.00 98.06 319 LEU A CA 1
ATOM 2419 C C . LEU A 1 319 ? -6.967 -11.455 10.772 1.00 98.06 319 LEU A C 1
ATOM 2421 O O . LEU A 1 319 ? -6.510 -10.595 10.016 1.00 98.06 319 LEU A O 1
ATOM 2425 N N . ASP A 1 320 ? -6.342 -12.608 10.994 1.00 97.38 320 ASP A N 1
ATOM 2426 C CA . ASP A 1 320 ? -5.143 -12.960 10.235 1.00 97.38 320 ASP A CA 1
ATOM 2427 C C . ASP A 1 320 ? -5.503 -13.194 8.755 1.00 97.38 320 ASP A C 1
ATOM 2429 O O . ASP A 1 320 ? -6.566 -13.727 8.423 1.00 97.38 320 ASP A O 1
ATOM 2433 N N . GLY A 1 321 ? -4.635 -12.798 7.824 1.00 95.62 321 GLY A N 1
ATOM 2434 C CA . GLY A 1 321 ? -4.891 -12.957 6.391 1.00 95.62 321 GLY A CA 1
ATOM 2435 C C . GLY A 1 321 ? -5.072 -14.411 5.931 1.00 95.62 321 GLY A C 1
ATOM 2436 O O . GLY A 1 321 ? -5.704 -14.672 4.894 1.00 95.62 321 GLY A O 1
ATOM 2437 N N . ASP A 1 322 ? -4.583 -15.384 6.701 1.00 94.25 322 ASP A N 1
ATOM 2438 C CA . ASP A 1 322 ? -4.770 -16.809 6.456 1.00 94.25 322 ASP A CA 1
ATOM 2439 C C . ASP A 1 322 ? -6.095 -17.368 6.975 1.00 94.25 322 ASP A C 1
ATOM 2441 O O . ASP A 1 322 ? -6.485 -18.457 6.533 1.00 94.25 322 ASP A O 1
ATOM 2445 N N . ASP A 1 323 ? -6.881 -16.591 7.727 1.00 94.69 323 ASP A N 1
ATOM 2446 C CA . ASP A 1 323 ? -8.212 -17.007 8.158 1.00 94.69 323 ASP A CA 1
ATOM 2447 C C . ASP A 1 323 ? -9.106 -17.430 6.988 1.00 94.69 323 ASP A C 1
ATOM 2449 O O . ASP A 1 323 ? -9.005 -16.972 5.841 1.00 94.69 323 ASP A O 1
ATOM 2453 N N . SER A 1 324 ? -9.992 -18.382 7.272 1.00 95.12 324 SER A N 1
ATOM 2454 C CA . SER A 1 324 ? -10.821 -19.007 6.246 1.00 95.12 324 SER A CA 1
ATOM 2455 C C . SER A 1 324 ? -11.916 -18.064 5.732 1.00 95.12 324 SER A C 1
ATOM 2457 O O . SER A 1 324 ? -12.482 -17.270 6.483 1.00 95.12 324 SER A O 1
ATOM 2459 N N . ALA A 1 325 ? -12.340 -18.239 4.476 1.00 96.06 325 ALA A N 1
ATOM 2460 C CA . ALA A 1 325 ? -13.503 -17.521 3.939 1.00 96.06 325 ALA A CA 1
ATOM 2461 C C . ALA A 1 325 ? -14.794 -17.773 4.753 1.00 96.06 325 ALA A C 1
ATOM 2463 O O . ALA A 1 325 ? -15.701 -16.942 4.766 1.00 96.06 325 ALA A O 1
ATOM 2464 N N . SER A 1 326 ? -14.899 -18.918 5.445 1.00 96.38 326 SER A N 1
ATOM 2465 C CA . SER A 1 326 ? -15.989 -19.185 6.394 1.00 96.38 326 SER A CA 1
ATOM 2466 C C . SER A 1 326 ? -15.896 -18.340 7.663 1.00 96.38 326 SER A C 1
ATOM 2468 O O . SER A 1 326 ? -16.930 -17.861 8.123 1.00 96.38 326 SER A O 1
ATOM 2470 N N . THR A 1 327 ? -14.690 -18.128 8.201 1.00 97.75 327 THR A N 1
ATOM 2471 C CA . THR A 1 327 ? -14.449 -17.228 9.339 1.00 97.75 327 THR A CA 1
ATOM 2472 C C . THR A 1 327 ? -14.831 -15.802 8.957 1.00 97.75 327 THR A C 1
ATOM 2474 O O . THR A 1 327 ? -15.628 -15.176 9.648 1.00 97.75 327 THR A O 1
ATOM 2477 N N . VAL A 1 328 ? -14.362 -15.327 7.800 1.00 98.12 328 VAL A N 1
ATOM 2478 C CA . VAL A 1 328 ? -14.710 -13.999 7.273 1.00 98.12 328 VAL A CA 1
ATOM 2479 C C . VAL A 1 328 ? -16.225 -13.858 7.128 1.00 98.12 328 VAL A C 1
ATOM 2481 O O . VAL A 1 328 ? -16.817 -12.926 7.667 1.00 98.12 328 VAL A O 1
ATOM 2484 N N . ARG A 1 329 ? -16.889 -14.816 6.463 1.00 97.94 329 ARG A N 1
ATOM 2485 C CA . ARG A 1 329 ? -18.347 -14.781 6.269 1.00 97.94 329 ARG A CA 1
ATOM 2486 C C . ARG A 1 329 ? -19.116 -14.734 7.588 1.00 97.94 329 ARG A C 1
ATOM 2488 O O . ARG A 1 329 ? -20.071 -13.976 7.675 1.00 97.94 329 ARG A O 1
ATOM 2495 N N . LYS A 1 330 ? -18.685 -15.482 8.611 1.00 97.75 330 LYS A N 1
ATOM 2496 C CA . LYS A 1 330 ? -19.309 -15.468 9.945 1.00 97.75 330 LYS A CA 1
ATOM 2497 C C . LYS A 1 330 ? -19.400 -14.046 10.510 1.00 97.75 330 LYS A C 1
ATOM 2499 O O . LYS A 1 330 ? -20.459 -13.675 11.003 1.00 97.75 330 LYS A O 1
ATOM 2504 N N . TYR A 1 331 ? -18.325 -13.261 10.437 1.00 98.19 331 TYR A N 1
ATOM 2505 C CA . TYR A 1 331 ? -18.322 -11.887 10.952 1.00 98.19 331 TYR A CA 1
ATOM 2506 C C . TYR A 1 331 ? -19.117 -10.928 10.067 1.00 98.19 331 TYR A C 1
ATOM 2508 O O . TYR A 1 331 ? -19.869 -10.098 10.578 1.00 98.19 331 TYR A O 1
ATOM 2516 N N . LYS A 1 332 ? -19.050 -11.100 8.745 1.00 97.50 332 LYS A N 1
ATOM 2517 C CA . LYS A 1 332 ? -19.881 -10.319 7.818 1.00 97.50 332 LYS A CA 1
ATOM 2518 C C . LYS A 1 332 ? -21.375 -10.543 8.039 1.00 97.50 332 LYS A C 1
ATOM 2520 O O . LYS A 1 332 ? -22.142 -9.586 8.026 1.00 97.50 332 LYS A O 1
ATOM 2525 N N . ASP A 1 333 ? -21.790 -11.782 8.296 1.00 97.44 333 ASP A N 1
ATOM 2526 C CA . ASP A 1 333 ? -23.186 -12.129 8.593 1.00 97.44 333 ASP A CA 1
ATOM 2527 C C . ASP A 1 333 ? -23.672 -11.511 9.922 1.00 97.44 333 ASP A C 1
ATOM 2529 O O . ASP A 1 333 ? -24.874 -11.348 10.125 1.00 97.44 333 ASP A O 1
ATOM 2533 N N . GLN A 1 334 ? -22.746 -11.133 10.812 1.00 97.56 334 GLN A N 1
ATOM 2534 C CA . GLN A 1 334 ? -23.012 -10.387 12.048 1.00 97.56 334 GLN A CA 1
ATOM 2535 C C . GLN A 1 334 ? -22.990 -8.860 11.851 1.00 97.56 334 GLN A C 1
ATOM 2537 O O . GLN A 1 334 ? -23.227 -8.129 12.807 1.00 97.56 334 GLN A O 1
ATOM 2542 N N . GLY A 1 335 ? -22.723 -8.365 10.638 1.00 96.94 335 GLY A N 1
ATOM 2543 C CA . GLY A 1 335 ? -22.707 -6.935 10.308 1.00 96.94 335 GLY A CA 1
ATOM 2544 C C . GLY A 1 335 ? -21.341 -6.251 10.418 1.00 96.94 335 GLY A C 1
ATOM 2545 O O . GLY A 1 335 ? -21.256 -5.058 10.133 1.00 96.94 335 GLY A O 1
ATOM 2546 N N . TYR A 1 336 ? -20.283 -6.980 10.787 1.00 98.06 336 TYR A N 1
ATOM 2547 C CA . TYR A 1 336 ? -18.925 -6.437 10.827 1.00 98.06 336 TYR A CA 1
ATOM 2548 C C . TYR A 1 336 ? -18.362 -6.207 9.425 1.00 98.06 336 TYR A C 1
ATOM 2550 O O . TYR A 1 336 ? -18.529 -7.034 8.523 1.00 98.06 336 TYR A O 1
ATOM 2558 N N . LEU A 1 337 ? -17.598 -5.125 9.285 1.00 97.94 337 LEU A N 1
ATOM 2559 C CA . LEU A 1 337 ? -16.564 -5.026 8.258 1.00 97.94 337 LEU A CA 1
ATOM 2560 C C . LEU A 1 337 ? -15.392 -5.933 8.652 1.00 97.94 337 LEU A C 1
ATOM 2562 O O . LEU A 1 337 ? -15.110 -6.089 9.840 1.00 97.94 337 LEU A O 1
ATOM 2566 N N . VAL A 1 338 ? -14.690 -6.522 7.683 1.00 98.44 338 VAL A N 1
ATOM 2567 C CA . VAL A 1 338 ? -13.583 -7.453 7.982 1.00 98.44 338 VAL A CA 1
ATOM 2568 C C . VAL A 1 338 ? -12.278 -6.994 7.333 1.00 98.44 338 VAL A C 1
ATOM 2570 O O . VAL A 1 338 ? -12.216 -6.819 6.110 1.00 98.44 338 VAL A O 1
ATOM 2573 N N . ALA A 1 339 ? -11.240 -6.830 8.153 1.00 98.56 339 ALA A N 1
ATOM 2574 C CA . ALA A 1 339 ? -9.870 -6.526 7.753 1.00 98.56 339 ALA A CA 1
ATOM 2575 C C . ALA A 1 339 ? -8.962 -7.754 7.900 1.00 98.56 339 ALA A C 1
ATOM 2577 O O . ALA A 1 339 ? -9.156 -8.554 8.815 1.00 98.56 339 ALA A O 1
ATOM 2578 N N . GLY A 1 340 ? -8.012 -7.911 6.978 1.00 98.50 340 GLY A N 1
ATOM 2579 C CA . GLY A 1 340 ? -7.005 -8.970 7.024 1.00 98.50 340 GLY A CA 1
ATOM 2580 C C . GLY A 1 340 ? -5.615 -8.409 7.298 1.00 98.50 340 GLY A C 1
ATOM 2581 O O . GLY A 1 340 ? -5.168 -7.518 6.576 1.00 98.50 340 GLY A O 1
ATOM 2582 N N . TYR A 1 341 ? -4.939 -8.960 8.299 1.00 98.06 341 TYR A N 1
ATOM 2583 C CA . TYR A 1 341 ? -3.528 -8.717 8.576 1.00 98.06 341 TYR A CA 1
ATOM 2584 C C . TYR A 1 341 ? -2.648 -9.378 7.514 1.00 98.06 341 TYR A C 1
ATOM 2586 O O . TYR A 1 341 ? -2.837 -10.556 7.190 1.00 98.06 341 TYR A O 1
ATOM 2594 N N . ILE A 1 342 ? -1.666 -8.637 7.004 1.00 97.56 342 ILE A N 1
ATOM 2595 C CA . ILE A 1 342 ? -0.494 -9.203 6.338 1.00 97.56 342 ILE A CA 1
ATOM 2596 C C . ILE A 1 342 ? 0.760 -8.481 6.829 1.00 97.56 342 ILE A C 1
ATOM 2598 O O . ILE A 1 342 ? 0.765 -7.252 6.933 1.00 97.56 342 ILE A O 1
ATOM 2602 N N . SER A 1 343 ? 1.853 -9.218 7.028 1.00 96.19 343 SER A N 1
ATOM 2603 C CA . SER A 1 343 ? 3.158 -8.567 7.081 1.00 96.19 343 SER A CA 1
ATOM 2604 C C . SER A 1 343 ? 3.538 -8.093 5.680 1.00 96.19 343 SER A C 1
ATOM 2606 O O . SER A 1 343 ? 3.563 -8.872 4.717 1.00 96.19 343 SER A O 1
ATOM 2608 N N . ALA A 1 344 ? 3.781 -6.793 5.546 1.00 96.44 344 ALA A N 1
ATOM 2609 C CA . ALA A 1 344 ? 4.190 -6.172 4.295 1.00 96.44 344 ALA A CA 1
ATOM 2610 C C . ALA A 1 344 ? 5.696 -5.897 4.253 1.00 96.44 344 ALA A C 1
ATOM 2612 O O . ALA A 1 344 ? 6.258 -5.812 3.160 1.00 96.44 344 ALA A O 1
ATOM 2613 N N . GLY A 1 345 ? 6.353 -5.782 5.407 1.00 95.25 345 GLY A N 1
ATOM 2614 C CA . GLY A 1 345 ? 7.797 -5.563 5.488 1.00 95.25 345 GLY A CA 1
ATOM 2615 C C . GLY A 1 345 ? 8.623 -6.713 6.033 1.00 95.25 345 GLY A C 1
ATOM 2616 O O . GLY A 1 345 ? 9.845 -6.594 6.079 1.00 95.25 345 GLY A O 1
ATOM 2617 N N . SER A 1 346 ? 8.008 -7.844 6.367 1.00 94.38 346 SER A N 1
ATOM 2618 C CA . SER A 1 346 ? 8.736 -9.073 6.667 1.00 94.38 346 SER A CA 1
ATOM 2619 C C . SER A 1 346 ? 8.170 -10.278 5.919 1.00 94.38 346 SER A C 1
ATOM 2621 O O . SER A 1 346 ? 6.989 -10.372 5.573 1.00 94.38 346 SER A O 1
ATOM 2623 N N . TRP A 1 347 ? 9.069 -11.206 5.633 1.00 94.88 347 TRP A N 1
ATOM 2624 C CA . TRP A 1 347 ? 8.776 -12.544 5.169 1.00 94.88 347 TRP A CA 1
ATOM 2625 C C . TRP A 1 347 ? 8.645 -13.477 6.364 1.00 94.88 347 TRP A C 1
ATOM 2627 O O . TRP A 1 347 ? 9.534 -13.520 7.209 1.00 94.88 347 TRP A O 1
ATOM 2637 N N . GLU A 1 348 ? 7.572 -14.256 6.371 1.00 87.06 348 GLU A N 1
ATOM 2638 C CA . GLU A 1 348 ? 7.196 -15.191 7.428 1.00 87.06 348 GLU A CA 1
ATOM 2639 C C . GLU A 1 348 ? 7.316 -16.626 6.882 1.00 87.06 348 GLU A C 1
ATOM 2641 O O . GLU A 1 348 ? 6.652 -16.987 5.900 1.00 87.06 348 GLU A O 1
ATOM 2646 N N . ASP A 1 349 ? 8.163 -17.464 7.488 1.00 87.75 349 ASP A N 1
ATOM 2647 C CA . ASP A 1 349 ? 8.561 -18.763 6.915 1.00 87.75 349 ASP A CA 1
ATOM 2648 C C . ASP A 1 349 ? 7.447 -19.836 6.886 1.00 87.75 349 ASP A C 1
ATOM 2650 O O . ASP A 1 349 ? 7.567 -20.887 6.225 1.00 87.75 349 ASP A O 1
ATOM 2654 N N . TRP A 1 350 ? 6.342 -19.555 7.577 1.00 88.31 350 TRP A N 1
ATOM 2655 C CA . TRP A 1 350 ? 5.164 -20.406 7.706 1.00 88.31 350 TRP A CA 1
ATOM 2656 C C . TRP A 1 350 ? 4.060 -20.083 6.696 1.00 88.31 350 TRP A C 1
ATOM 2658 O O . TRP A 1 350 ? 3.143 -20.894 6.538 1.00 88.31 350 TRP A O 1
ATOM 2668 N N . ARG A 1 351 ? 4.137 -18.948 5.984 1.00 91.06 351 ARG A N 1
ATOM 2669 C CA . ARG A 1 351 ? 3.131 -18.560 4.980 1.00 91.06 351 ARG A CA 1
ATOM 2670 C C . ARG A 1 351 ? 3.192 -19.478 3.758 1.00 91.06 351 ARG A C 1
ATOM 2672 O O . ARG A 1 351 ? 4.247 -19.989 3.370 1.00 91.06 351 ARG A O 1
ATOM 2679 N N . ASP A 1 352 ? 2.042 -19.700 3.127 1.00 90.25 352 ASP A N 1
ATOM 2680 C CA . ASP A 1 352 ? 1.937 -20.588 1.961 1.00 90.25 352 ASP A CA 1
ATOM 2681 C C . ASP A 1 352 ? 2.616 -20.028 0.703 1.00 90.25 352 ASP A C 1
ATOM 2683 O O . ASP A 1 352 ? 3.025 -20.792 -0.173 1.00 90.25 352 ASP A O 1
ATOM 2687 N N . ASP A 1 353 ? 2.798 -18.710 0.646 1.00 88.56 353 ASP A N 1
ATOM 2688 C CA . ASP A 1 353 ? 3.444 -17.984 -0.445 1.00 88.56 353 ASP A CA 1
ATOM 2689 C C . ASP A 1 353 ? 4.951 -17.767 -0.250 1.00 88.56 353 ASP A C 1
ATOM 2691 O O . ASP A 1 353 ? 5.589 -17.053 -1.024 1.00 88.56 353 ASP A O 1
ATOM 2695 N N . LYS A 1 354 ? 5.557 -18.420 0.744 1.00 86.75 354 LYS A N 1
ATOM 2696 C CA . LYS A 1 354 ? 6.965 -18.213 1.098 1.00 86.75 354 LYS A CA 1
ATOM 2697 C C . LYS A 1 354 ? 7.959 -18.410 -0.050 1.00 86.75 354 LYS A C 1
ATOM 2699 O O . LYS A 1 354 ? 9.028 -17.812 -0.034 1.00 86.75 354 LYS A O 1
ATOM 2704 N N . SER A 1 355 ? 7.615 -19.238 -1.039 1.00 86.06 355 SER A N 1
ATOM 2705 C CA . SER A 1 355 ? 8.427 -19.509 -2.235 1.00 86.06 355 SER A CA 1
ATOM 2706 C C . SER A 1 355 ? 8.185 -18.540 -3.397 1.00 86.06 355 SER A C 1
ATOM 2708 O O . SER A 1 355 ? 8.725 -18.747 -4.481 1.00 86.06 355 SER A O 1
ATOM 2710 N N . GLU A 1 356 ? 7.308 -17.550 -3.234 1.00 82.12 356 GLU A N 1
ATOM 2711 C CA . GLU A 1 356 ? 6.929 -16.628 -4.308 1.00 82.12 356 GLU A CA 1
ATOM 2712 C C . GLU A 1 356 ? 7.763 -15.343 -4.345 1.00 82.12 356 GLU A C 1
ATOM 2714 O O . GLU A 1 356 ? 7.691 -14.602 -5.329 1.00 82.12 356 GLU A O 1
ATOM 2719 N N . PHE A 1 357 ? 8.550 -15.088 -3.300 1.00 84.38 357 PHE A N 1
ATOM 2720 C CA . PHE A 1 357 ? 9.432 -13.932 -3.205 1.00 84.38 357 PHE A CA 1
ATOM 2721 C C . PHE A 1 357 ? 10.818 -14.270 -3.766 1.00 84.38 357 PHE A C 1
ATOM 2723 O O . PHE A 1 357 ? 11.369 -15.317 -3.420 1.00 84.38 357 PHE A O 1
ATOM 2730 N N . PRO A 1 358 ? 11.380 -13.425 -4.648 1.00 86.94 358 PRO A N 1
ATOM 2731 C CA . PRO A 1 358 ? 12.717 -13.640 -5.188 1.00 86.94 358 PRO A CA 1
ATOM 2732 C C . PRO A 1 358 ? 13.787 -13.324 -4.127 1.00 86.94 358 PRO A C 1
ATOM 2734 O O . PRO A 1 358 ? 13.590 -12.441 -3.294 1.00 86.94 358 PRO A O 1
ATOM 2737 N N . ASP A 1 359 ? 14.924 -14.023 -4.154 1.00 86.62 359 ASP A N 1
ATOM 2738 C CA . ASP A 1 359 ? 15.949 -13.935 -3.098 1.00 86.62 359 ASP A CA 1
ATOM 2739 C C . ASP A 1 359 ? 16.457 -12.497 -2.852 1.00 86.62 359 ASP A C 1
ATOM 2741 O O . ASP A 1 359 ? 16.884 -12.141 -1.752 1.00 86.62 359 ASP A O 1
ATOM 2745 N N . GLU A 1 360 ? 16.396 -11.648 -3.877 1.00 85.25 360 GLU A N 1
ATOM 2746 C CA . GLU A 1 360 ? 16.840 -10.258 -3.866 1.00 85.25 360 GLU A CA 1
ATOM 2747 C C . GLU A 1 360 ? 16.092 -9.391 -2.851 1.00 85.25 360 GLU A C 1
ATOM 2749 O O . GLU A 1 360 ? 16.684 -8.450 -2.312 1.00 85.25 360 GLU A O 1
ATOM 2754 N N . VAL A 1 361 ? 14.826 -9.712 -2.563 1.00 88.25 361 VAL A N 1
ATOM 2755 C CA . VAL A 1 361 ? 14.009 -8.910 -1.647 1.00 88.25 361 VAL A CA 1
ATOM 2756 C C . VAL A 1 361 ? 14.302 -9.187 -0.178 1.00 88.25 361 VAL A C 1
ATOM 2758 O O . VAL A 1 361 ? 13.858 -8.421 0.671 1.00 88.25 361 VAL A O 1
ATOM 2761 N N . PHE A 1 362 ? 15.049 -10.244 0.149 1.00 91.00 362 PHE A N 1
ATOM 2762 C CA . PHE A 1 362 ? 15.349 -10.583 1.538 1.00 91.00 362 PHE A CA 1
ATOM 2763 C C . PHE A 1 362 ? 16.488 -9.732 2.098 1.00 91.00 362 PHE A C 1
ATOM 2765 O O . PHE A 1 362 ? 17.569 -9.617 1.509 1.00 91.00 362 PHE A O 1
ATOM 2772 N N . GLY A 1 363 ? 16.229 -9.131 3.252 1.00 89.88 363 GLY A N 1
ATOM 2773 C CA . GLY A 1 363 ? 17.156 -8.371 4.075 1.00 89.88 363 GLY A CA 1
ATOM 2774 C C . GLY A 1 363 ? 17.736 -9.211 5.210 1.00 89.88 363 GLY A C 1
ATOM 2775 O O . GLY A 1 363 ? 18.139 -10.360 5.027 1.00 89.88 363 GLY A O 1
ATOM 2776 N N . LYS A 1 364 ? 17.848 -8.601 6.391 1.00 88.00 364 LYS A N 1
ATOM 2777 C CA . LYS A 1 364 ? 18.359 -9.261 7.599 1.00 88.00 364 LYS A CA 1
ATOM 2778 C C . LYS A 1 364 ? 17.230 -10.027 8.309 1.00 88.00 364 LYS A C 1
ATOM 2780 O O . LYS A 1 364 ? 16.068 -9.654 8.158 1.00 88.00 364 LYS A O 1
ATOM 2785 N N . PRO A 1 365 ? 17.555 -11.046 9.123 1.00 89.06 365 PRO A N 1
ATOM 2786 C CA . PRO A 1 365 ? 16.594 -11.611 10.069 1.00 89.06 365 PRO A CA 1
ATOM 2787 C C . PRO A 1 365 ? 15.981 -10.510 10.936 1.00 89.06 365 PRO A C 1
ATOM 2789 O O . PRO A 1 365 ? 16.704 -9.593 11.341 1.00 89.06 365 PRO A O 1
ATOM 2792 N N . TYR A 1 366 ? 14.685 -10.596 11.226 1.00 87.94 366 TYR A N 1
ATOM 2793 C CA . TYR A 1 366 ? 14.004 -9.614 12.066 1.00 87.94 366 TYR A CA 1
ATOM 2794 C C . TYR A 1 366 ? 14.469 -9.806 13.525 1.00 87.94 366 TYR A C 1
ATOM 2796 O O . TYR A 1 366 ? 14.241 -10.874 14.093 1.00 87.94 366 TYR A O 1
ATOM 2804 N N . PRO A 1 367 ? 15.137 -8.820 14.171 1.00 80.06 367 PRO A N 1
ATOM 2805 C CA . PRO A 1 367 ? 15.756 -9.031 15.484 1.00 80.06 367 PRO A CA 1
ATOM 2806 C C . PRO A 1 367 ? 14.860 -9.614 16.586 1.00 80.06 367 PRO A C 1
ATOM 2808 O O . PRO A 1 367 ? 15.352 -10.396 17.399 1.00 80.06 367 PRO A O 1
ATOM 2811 N N . ASN A 1 368 ? 13.575 -9.251 16.613 1.00 78.25 368 ASN A N 1
ATOM 2812 C CA . ASN A 1 368 ? 12.632 -9.697 17.645 1.00 78.25 368 ASN A CA 1
ATOM 2813 C C . ASN A 1 368 ? 11.776 -10.899 17.208 1.00 78.25 368 ASN A C 1
ATOM 2815 O O . ASN A 1 368 ? 11.146 -11.528 18.055 1.00 78.25 368 ASN A O 1
ATOM 2819 N N . TRP A 1 369 ? 11.803 -11.247 15.918 1.00 80.88 369 TRP A N 1
ATOM 2820 C CA . TRP A 1 369 ? 10.976 -12.286 15.304 1.00 80.88 369 TRP A CA 1
ATOM 2821 C C . TRP A 1 369 ? 11.886 -13.238 14.513 1.00 80.88 369 TRP A C 1
ATOM 2823 O O . TRP A 1 369 ? 12.135 -13.032 13.328 1.00 80.88 369 TRP A O 1
ATOM 2833 N N . PRO A 1 370 ? 12.468 -14.261 15.167 1.00 79.88 370 PRO A N 1
ATOM 2834 C CA . PRO A 1 370 ? 13.548 -15.065 14.586 1.00 79.88 370 PRO A CA 1
ATOM 2835 C C . PRO A 1 370 ? 13.118 -15.920 13.386 1.00 79.88 370 PRO A C 1
ATOM 2837 O O . PRO A 1 370 ? 13.972 -16.305 12.588 1.00 79.88 370 PRO A O 1
ATOM 2840 N N . ASP A 1 371 ? 11.819 -16.193 13.266 1.00 85.69 371 ASP A N 1
ATOM 2841 C CA . ASP A 1 371 ? 11.215 -16.928 12.151 1.00 85.69 371 ASP A CA 1
ATOM 2842 C C . ASP A 1 371 ? 10.830 -15.991 10.982 1.00 85.69 371 ASP A C 1
ATOM 2844 O O . ASP A 1 371 ? 10.266 -16.426 9.975 1.00 85.69 371 ASP A O 1
ATOM 2848 N N . GLU A 1 372 ? 11.174 -14.701 11.091 1.00 90.50 372 GLU A N 1
ATOM 2849 C CA . GLU A 1 372 ? 10.924 -13.684 10.079 1.00 90.50 372 GLU A CA 1
ATOM 2850 C C . GLU A 1 372 ? 12.209 -13.075 9.509 1.00 90.50 372 GLU A C 1
ATOM 2852 O O . GLU A 1 372 ? 13.245 -12.923 10.165 1.00 90.50 372 GLU A O 1
ATOM 2857 N N . THR A 1 373 ? 12.135 -12.675 8.242 1.00 92.44 373 THR A N 1
ATOM 2858 C CA . THR A 1 373 ? 13.204 -11.956 7.541 1.00 92.44 373 THR A CA 1
ATOM 2859 C C . THR A 1 373 ? 12.666 -10.638 7.013 1.00 92.44 373 THR A C 1
ATOM 2861 O O . THR A 1 373 ? 11.690 -10.634 6.271 1.00 92.44 373 THR A O 1
ATOM 2864 N N . LEU A 1 374 ? 13.302 -9.519 7.359 1.00 94.06 374 LEU A N 1
ATOM 2865 C CA . LEU A 1 374 ? 12.904 -8.203 6.860 1.00 94.06 374 LEU A CA 1
ATOM 2866 C C . LEU A 1 374 ? 13.043 -8.148 5.339 1.00 94.06 374 LEU A C 1
ATOM 2868 O O . LEU A 1 374 ? 14.009 -8.668 4.777 1.00 94.06 374 LEU A O 1
ATOM 2872 N N . PHE A 1 375 ? 12.104 -7.492 4.671 1.00 94.25 375 PHE A N 1
ATOM 2873 C CA . PHE A 1 375 ? 12.220 -7.174 3.258 1.00 94.25 375 PHE A CA 1
ATOM 2874 C C . PHE A 1 375 ? 13.081 -5.923 3.042 1.00 94.25 375 PHE A C 1
ATOM 2876 O O . PHE A 1 375 ? 13.147 -5.035 3.893 1.00 94.25 375 PHE A O 1
ATOM 2883 N N . LYS A 1 376 ? 13.736 -5.857 1.880 1.00 91.62 376 LYS A N 1
ATOM 2884 C CA . LYS A 1 376 ? 14.421 -4.656 1.392 1.00 91.62 376 LYS A CA 1
ATOM 2885 C C . LYS A 1 376 ? 13.457 -3.782 0.605 1.00 91.62 376 LYS A C 1
ATOM 2887 O O . LYS A 1 376 ? 12.825 -4.258 -0.345 1.00 91.62 376 LYS A O 1
ATOM 2892 N N . PHE A 1 377 ? 13.362 -2.511 0.964 1.00 87.00 377 PHE A N 1
ATOM 2893 C CA . PHE A 1 377 ? 12.436 -1.578 0.334 1.00 87.00 377 PHE A CA 1
ATOM 2894 C C . PHE A 1 377 ? 13.062 -0.854 -0.855 1.00 87.00 377 PHE A C 1
ATOM 2896 O O . PHE A 1 377 ? 12.336 -0.518 -1.784 1.00 87.00 377 PHE A O 1
ATOM 2903 N N . ASP A 1 378 ? 14.390 -0.757 -0.942 1.00 81.69 378 ASP A N 1
ATOM 2904 C CA . ASP A 1 378 ? 15.096 -0.289 -2.150 1.00 81.69 378 ASP A CA 1
ATOM 2905 C C . ASP A 1 378 ? 14.788 -1.117 -3.424 1.00 81.69 378 ASP A C 1
ATOM 2907 O O . ASP A 1 378 ? 14.975 -0.662 -4.556 1.00 81.69 378 ASP A O 1
ATOM 2911 N N . ASN A 1 379 ? 14.258 -2.331 -3.242 1.00 82.75 379 ASN A N 1
ATOM 2912 C CA . ASN A 1 379 ? 13.824 -3.262 -4.281 1.00 82.75 379 ASN A CA 1
ATOM 2913 C C . ASN A 1 379 ? 12.316 -3.557 -4.223 1.00 82.75 379 ASN A C 1
ATOM 2915 O O . ASN A 1 379 ? 11.851 -4.581 -4.741 1.00 82.75 379 ASN A O 1
ATOM 2919 N N . TRP A 1 380 ? 11.521 -2.641 -3.661 1.00 85.31 380 TRP A N 1
ATOM 2920 C CA . TRP A 1 380 ? 10.075 -2.802 -3.522 1.00 85.31 380 TRP A CA 1
ATOM 2921 C C . TRP A 1 380 ? 9.321 -3.198 -4.803 1.00 85.31 380 TRP A C 1
ATOM 2923 O O . TRP A 1 380 ? 8.332 -3.931 -4.684 1.00 85.31 380 TRP A O 1
ATOM 2933 N N . PRO A 1 381 ? 9.731 -2.831 -6.042 1.00 84.81 381 PRO A N 1
ATOM 2934 C CA . PRO A 1 381 ? 9.019 -3.290 -7.235 1.00 84.81 381 PRO A CA 1
ATOM 2935 C C . PRO A 1 381 ? 8.969 -4.821 -7.372 1.00 84.81 381 PRO A C 1
ATOM 2937 O O . PRO A 1 381 ? 8.043 -5.336 -8.001 1.00 84.81 381 PRO A O 1
ATOM 2940 N N . LEU A 1 382 ? 9.923 -5.545 -6.772 1.00 81.31 382 LEU A N 1
ATOM 2941 C CA . LEU A 1 382 ? 9.951 -7.011 -6.719 1.00 81.31 382 LEU A CA 1
ATOM 2942 C C . LEU A 1 382 ? 9.062 -7.593 -5.604 1.00 81.31 382 LEU A C 1
ATOM 2944 O O . LEU A 1 382 ? 8.611 -8.730 -5.732 1.00 81.31 382 LEU A O 1
ATOM 2948 N N . LEU A 1 383 ? 8.742 -6.817 -4.561 1.00 86.31 383 LEU A N 1
ATOM 2949 C CA . LEU A 1 383 ? 7.799 -7.198 -3.496 1.00 86.31 383 LEU A CA 1
ATOM 2950 C C . LEU A 1 383 ? 6.342 -7.126 -3.957 1.00 86.31 383 LEU A C 1
ATOM 2952 O O . LEU A 1 383 ? 5.518 -7.978 -3.614 1.00 86.31 383 LEU A O 1
ATOM 2956 N N . ILE A 1 384 ? 6.013 -6.113 -4.765 1.00 89.31 384 ILE A N 1
ATOM 2957 C CA . ILE A 1 384 ? 4.630 -5.807 -5.149 1.00 89.31 384 ILE A CA 1
ATOM 2958 C C . ILE A 1 384 ? 3.893 -6.981 -5.803 1.00 89.31 384 ILE A C 1
ATOM 2960 O O . ILE A 1 384 ? 2.718 -7.157 -5.484 1.00 89.31 384 ILE A O 1
ATOM 2964 N N . PRO A 1 385 ? 4.484 -7.805 -6.689 1.00 85.31 385 PRO A N 1
ATOM 2965 C CA . PRO A 1 385 ? 3.802 -8.983 -7.217 1.00 85.31 385 PRO A CA 1
ATOM 2966 C C . PRO A 1 385 ? 3.333 -9.965 -6.135 1.00 85.31 385 PRO A C 1
ATOM 2968 O O . PRO A 1 385 ? 2.186 -10.409 -6.213 1.00 85.31 385 PRO A O 1
ATOM 2971 N N . GLY A 1 386 ? 4.169 -10.261 -5.134 1.00 86.88 386 GLY A N 1
ATOM 2972 C CA . GLY A 1 386 ? 3.811 -11.124 -4.001 1.00 86.88 386 GLY A CA 1
ATOM 2973 C C . GLY A 1 386 ? 2.726 -10.486 -3.134 1.00 86.88 386 GLY A C 1
ATOM 2974 O O . GLY A 1 386 ? 1.670 -11.076 -2.918 1.00 86.88 386 GLY A O 1
ATOM 2975 N N . MET A 1 387 ? 2.898 -9.211 -2.774 1.00 94.50 387 MET A N 1
ATOM 2976 C CA . MET A 1 387 ? 1.899 -8.463 -1.994 1.00 94.50 387 MET A CA 1
ATOM 2977 C C . MET A 1 387 ? 0.554 -8.331 -2.718 1.00 94.50 387 MET A C 1
ATOM 2979 O O . MET A 1 387 ? -0.507 -8.449 -2.108 1.00 94.50 387 MET A O 1
ATOM 2983 N N . THR A 1 388 ? 0.574 -8.162 -4.043 1.00 90.25 388 THR A N 1
ATOM 2984 C CA . THR A 1 388 ? -0.636 -8.163 -4.882 1.00 90.25 388 THR A CA 1
ATOM 2985 C C . THR A 1 388 ? -1.383 -9.486 -4.744 1.00 90.25 388 THR A C 1
ATOM 2987 O O . THR A 1 388 ? -2.604 -9.478 -4.609 1.00 90.25 388 THR A O 1
ATOM 2990 N N . LYS A 1 389 ? -0.677 -10.623 -4.769 1.00 91.75 389 LYS A N 1
ATOM 2991 C CA . LYS A 1 389 ? -1.304 -11.941 -4.613 1.00 91.75 389 LYS A CA 1
ATOM 2992 C C . LYS A 1 389 ? -1.860 -12.147 -3.205 1.00 91.75 389 LYS A C 1
ATOM 2994 O O . LYS A 1 389 ? -2.990 -12.618 -3.091 1.00 91.75 389 LYS A O 1
ATOM 2999 N N . ARG A 1 390 ? -1.139 -11.722 -2.156 1.00 96.56 390 ARG A N 1
ATOM 3000 C CA . ARG A 1 390 ? -1.655 -11.706 -0.772 1.00 96.56 390 ARG A CA 1
ATOM 3001 C C . ARG A 1 390 ? -2.980 -10.945 -0.696 1.00 96.56 390 ARG A C 1
ATOM 3003 O O . ARG A 1 390 ? -3.990 -11.492 -0.263 1.00 96.56 390 ARG A O 1
ATOM 3010 N N . MET A 1 391 ? -3.024 -9.725 -1.230 1.00 97.12 391 MET A N 1
ATOM 3011 C CA . MET A 1 391 ? -4.244 -8.911 -1.280 1.00 97.12 391 MET A CA 1
ATOM 3012 C C . MET A 1 391 ? -5.366 -9.546 -2.120 1.00 97.12 391 MET A C 1
ATOM 3014 O O . MET A 1 391 ? -6.533 -9.500 -1.734 1.00 97.12 391 MET A O 1
ATOM 3018 N N . GLN A 1 392 ? -5.051 -10.179 -3.252 1.00 94.62 392 GLN A N 1
ATOM 3019 C CA . GLN A 1 392 ? -6.047 -10.908 -4.047 1.00 94.62 392 GLN A CA 1
ATOM 3020 C C . GLN A 1 392 ? -6.659 -12.071 -3.257 1.00 94.62 392 GLN A C 1
ATOM 3022 O O . GLN A 1 392 ? -7.882 -12.206 -3.244 1.00 94.62 392 GLN A O 1
ATOM 3027 N N . LYS A 1 393 ? -5.845 -12.836 -2.518 1.00 94.88 393 LYS A N 1
ATOM 3028 C CA . LYS A 1 393 ? -6.304 -13.909 -1.620 1.00 94.88 393 LYS A CA 1
ATOM 3029 C C . LYS A 1 393 ? -7.257 -13.373 -0.548 1.00 94.88 393 LYS A C 1
ATOM 3031 O O . LYS A 1 393 ? -8.306 -13.972 -0.311 1.00 94.88 393 LYS A O 1
ATOM 3036 N N . LEU A 1 394 ? -6.950 -12.219 0.055 1.00 98.12 394 LEU A N 1
ATOM 3037 C CA . LEU A 1 394 ? -7.865 -11.547 0.986 1.00 98.12 394 LEU A CA 1
ATOM 3038 C C . LEU A 1 394 ? -9.196 -11.205 0.299 1.00 98.12 394 LEU A C 1
ATOM 3040 O O . LEU A 1 394 ? -10.278 -11.551 0.784 1.00 98.12 394 LEU A O 1
ATOM 3044 N N . LYS A 1 395 ? -9.135 -10.574 -0.877 1.00 96.25 395 LYS A N 1
ATOM 3045 C CA . LYS A 1 395 ? -10.337 -10.177 -1.614 1.00 96.25 395 LYS A CA 1
ATOM 3046 C C . LYS A 1 395 ? -11.220 -11.375 -1.974 1.00 96.25 395 LYS A C 1
ATOM 3048 O O . LYS A 1 395 ? -12.439 -11.299 -1.825 1.00 96.25 395 LYS A O 1
ATOM 3053 N N . GLU A 1 396 ? -10.617 -12.483 -2.397 1.00 94.56 396 GLU A N 1
ATOM 3054 C CA . GLU A 1 396 ? -11.300 -13.742 -2.719 1.00 94.56 396 GLU A CA 1
ATOM 3055 C C . GLU A 1 396 ? -11.981 -14.376 -1.499 1.00 94.56 396 GLU A C 1
ATOM 3057 O O . GLU A 1 396 ? -13.095 -14.896 -1.609 1.00 94.56 396 GLU A O 1
ATOM 3062 N N . LYS A 1 397 ? -11.355 -14.293 -0.320 1.00 96.19 397 LYS A N 1
ATOM 3063 C CA . LYS A 1 397 ? -11.929 -14.770 0.949 1.00 96.19 397 LYS A CA 1
ATOM 3064 C C . LYS A 1 397 ? -13.068 -13.887 1.471 1.00 96.19 397 LYS A C 1
ATOM 3066 O O . LYS A 1 397 ? -13.844 -14.339 2.313 1.00 96.19 397 LYS A O 1
ATOM 3071 N N . GLY A 1 398 ? -13.212 -12.671 0.942 1.00 96.31 398 GLY A N 1
ATOM 3072 C CA . GLY A 1 398 ? -14.307 -11.748 1.248 1.00 96.31 398 GLY A CA 1
ATOM 3073 C C . GLY A 1 398 ? -13.942 -10.599 2.186 1.00 96.31 398 GLY A C 1
ATOM 3074 O O . GLY A 1 398 ? -14.853 -9.874 2.602 1.00 96.31 398 GLY A O 1
ATOM 3075 N N . PHE A 1 399 ? -12.652 -10.430 2.495 1.00 98.50 399 PHE A N 1
ATOM 3076 C CA . PHE A 1 399 ? -12.145 -9.275 3.227 1.00 98.50 399 PHE A CA 1
ATOM 3077 C C . PHE A 1 399 ? -12.451 -7.972 2.477 1.00 98.50 399 PHE A C 1
ATOM 3079 O O . PHE A 1 399 ? -12.533 -7.928 1.242 1.00 98.50 399 PHE A O 1
ATOM 3086 N N . GLU A 1 400 ? -12.637 -6.904 3.244 1.00 97.56 400 GLU A N 1
ATOM 3087 C CA . GLU A 1 400 ? -12.946 -5.563 2.741 1.00 97.56 400 GLU A CA 1
ATOM 3088 C C . GLU A 1 400 ? -11.799 -4.584 2.973 1.00 97.56 400 GLU A C 1
ATOM 3090 O O . GLU A 1 400 ? -11.687 -3.602 2.240 1.00 97.56 400 GLU A O 1
ATOM 3095 N N . TYR A 1 401 ? -10.927 -4.883 3.935 1.00 98.56 401 TYR A N 1
ATOM 3096 C CA . TYR A 1 401 ? -9.803 -4.051 4.342 1.00 98.56 401 TYR A CA 1
ATOM 3097 C C . TYR A 1 401 ? -8.539 -4.900 4.520 1.00 98.56 401 TYR A C 1
ATOM 3099 O O . TYR A 1 401 ? -8.619 -6.122 4.668 1.00 98.56 401 TYR A O 1
ATOM 3107 N N . VAL A 1 402 ? -7.377 -4.255 4.486 1.00 98.69 402 VAL A N 1
ATOM 3108 C CA . VAL A 1 402 ? -6.068 -4.888 4.694 1.00 98.69 402 VAL A CA 1
ATOM 3109 C C . VAL A 1 402 ? -5.211 -4.011 5.597 1.00 98.69 402 VAL A C 1
ATOM 3111 O O . VAL A 1 402 ? -5.128 -2.808 5.366 1.00 98.69 402 VAL A O 1
ATOM 3114 N N . GLU A 1 403 ? -4.596 -4.601 6.617 1.00 98.38 403 GLU A N 1
ATOM 3115 C CA . GLU A 1 403 ? -3.514 -3.984 7.391 1.00 98.38 403 GLU A CA 1
ATOM 3116 C C . GLU A 1 403 ? -2.177 -4.378 6.770 1.00 98.38 403 GLU A C 1
ATOM 3118 O O . GLU A 1 403 ? -1.968 -5.546 6.440 1.00 98.38 403 GLU A O 1
ATOM 3123 N N . PHE A 1 404 ? -1.283 -3.403 6.616 1.00 97.94 404 PHE A N 1
ATOM 3124 C CA . PHE A 1 404 ? 0.086 -3.638 6.175 1.00 97.94 404 PHE A CA 1
ATOM 3125 C C . PHE A 1 404 ? 1.038 -3.446 7.346 1.00 97.94 404 PHE A C 1
ATOM 3127 O O . PHE A 1 404 ? 1.359 -2.312 7.692 1.00 97.94 404 PHE A O 1
ATOM 3134 N N . ASP A 1 405 ? 1.479 -4.546 7.940 1.00 96.19 405 ASP A N 1
ATOM 3135 C CA . ASP A 1 405 ? 2.391 -4.509 9.077 1.00 96.19 405 ASP A CA 1
ATOM 3136 C C . ASP A 1 405 ? 3.859 -4.425 8.640 1.00 96.19 405 ASP A C 1
ATOM 3138 O O . ASP A 1 405 ? 4.210 -4.749 7.496 1.00 96.19 405 ASP A O 1
ATOM 3142 N N . ASN A 1 406 ? 4.723 -4.000 9.562 1.00 94.19 406 ASN A N 1
ATOM 3143 C CA . ASN A 1 406 ? 6.175 -3.908 9.375 1.00 94.19 406 ASN A CA 1
ATOM 3144 C C . ASN A 1 406 ? 6.614 -2.994 8.217 1.00 94.19 406 ASN A C 1
ATOM 3146 O O . ASN A 1 406 ? 7.685 -3.175 7.653 1.00 94.19 406 ASN A O 1
ATOM 3150 N N . ILE A 1 407 ? 5.813 -1.992 7.847 1.00 94.12 407 ILE A N 1
ATOM 3151 C CA . ILE A 1 407 ? 6.137 -1.042 6.763 1.00 94.12 407 ILE A CA 1
ATOM 3152 C C . ILE A 1 407 ? 7.279 -0.063 7.103 1.00 94.12 407 ILE A C 1
ATOM 3154 O O . ILE A 1 407 ? 7.627 0.780 6.278 1.00 94.12 407 ILE A O 1
ATOM 3158 N N . GLU A 1 408 ? 7.875 -0.191 8.289 1.00 87.88 408 GLU A N 1
ATOM 3159 C CA . GLU A 1 408 ? 9.058 0.542 8.730 1.00 87.88 408 GLU A CA 1
ATOM 3160 C C . GLU A 1 408 ? 10.244 -0.402 8.981 1.00 87.88 408 GLU A C 1
ATOM 3162 O O . GLU A 1 408 ? 10.120 -1.461 9.594 1.00 87.88 408 GLU A O 1
ATOM 3167 N N . ASN A 1 409 ? 11.418 -0.012 8.493 1.00 85.75 409 ASN A N 1
ATOM 3168 C CA . ASN A 1 409 ? 12.676 -0.727 8.642 1.00 85.75 409 ASN A CA 1
ATOM 3169 C C . ASN A 1 409 ? 13.830 0.284 8.714 1.00 85.75 409 ASN A C 1
ATOM 3171 O O . ASN A 1 409 ? 14.195 0.901 7.717 1.00 85.75 409 ASN A O 1
ATOM 3175 N N . SER A 1 410 ? 14.457 0.402 9.887 1.00 79.38 410 SER A N 1
ATOM 3176 C CA . SER A 1 410 ? 15.527 1.378 10.150 1.00 79.38 410 SER A CA 1
ATOM 3177 C C . SER A 1 410 ? 16.811 1.178 9.333 1.00 79.38 410 SER A C 1
ATOM 3179 O O . SER A 1 410 ? 17.690 2.038 9.358 1.00 79.38 410 SER A O 1
ATOM 3181 N N . ASP A 1 411 ? 16.973 0.024 8.679 1.00 80.81 411 ASP A N 1
ATOM 3182 C CA . ASP A 1 411 ? 18.100 -0.242 7.778 1.00 80.81 411 ASP A CA 1
ATOM 3183 C C . ASP A 1 411 ? 17.863 0.283 6.345 1.00 80.81 411 ASP A C 1
ATOM 3185 O O . ASP A 1 411 ? 18.805 0.316 5.550 1.00 80.81 411 ASP A O 1
ATOM 3189 N N . GLU A 1 412 ? 16.636 0.690 6.013 1.00 85.19 412 GLU A N 1
ATOM 3190 C CA . GLU A 1 412 ? 16.230 1.194 4.697 1.00 85.19 412 GLU A CA 1
ATOM 3191 C C . GLU A 1 412 ? 16.113 2.727 4.699 1.00 85.19 412 GLU A C 1
ATOM 3193 O O . GLU A 1 412 ? 16.097 3.373 5.748 1.00 85.19 412 GLU A O 1
ATOM 3198 N N . SER A 1 413 ? 16.058 3.343 3.514 1.00 86.00 413 SER A N 1
ATOM 3199 C CA . SER A 1 413 ? 15.863 4.792 3.420 1.00 86.00 413 SER A CA 1
ATOM 3200 C C . SER A 1 413 ? 14.395 5.175 3.639 1.00 86.00 413 SER A C 1
ATOM 3202 O O . SER A 1 413 ? 13.485 4.428 3.275 1.00 86.00 413 SER A O 1
ATOM 3204 N N . ASP A 1 414 ? 14.143 6.353 4.214 1.00 84.31 414 ASP A N 1
ATOM 3205 C CA . ASP A 1 414 ? 12.774 6.863 4.394 1.00 84.31 414 ASP A CA 1
ATOM 3206 C C . ASP A 1 414 ? 12.052 7.045 3.047 1.00 84.31 414 ASP A C 1
ATOM 3208 O O . ASP A 1 414 ? 10.853 6.799 2.949 1.00 84.31 414 ASP A O 1
ATOM 3212 N N . ASP A 1 415 ? 12.784 7.412 1.988 1.00 84.81 415 ASP A N 1
ATOM 3213 C CA . ASP A 1 415 ? 12.227 7.574 0.640 1.00 84.81 415 ASP A CA 1
ATOM 3214 C C . ASP A 1 415 ? 11.740 6.232 0.061 1.00 84.81 415 ASP A C 1
ATOM 3216 O O . ASP A 1 415 ? 10.621 6.155 -0.451 1.00 84.81 415 ASP A O 1
ATOM 3220 N N . ASP A 1 416 ? 12.533 5.162 0.188 1.00 85.19 416 ASP A N 1
ATOM 3221 C CA . ASP A 1 416 ? 12.160 3.830 -0.312 1.00 85.19 416 ASP A CA 1
ATOM 3222 C C . ASP A 1 416 ? 10.969 3.246 0.464 1.00 85.19 416 ASP A C 1
ATOM 3224 O O . ASP A 1 416 ? 10.043 2.688 -0.131 1.00 85.19 416 ASP A O 1
ATOM 3228 N N . GLN A 1 417 ? 10.954 3.426 1.790 1.00 91.00 417 GLN A N 1
ATOM 3229 C CA . GLN A 1 417 ? 9.834 3.048 2.659 1.00 91.00 417 GLN A CA 1
ATOM 3230 C C . GLN A 1 417 ? 8.543 3.771 2.274 1.00 91.00 417 GLN A C 1
ATOM 3232 O O . GLN A 1 417 ? 7.481 3.152 2.163 1.00 91.00 417 GLN A O 1
ATOM 3237 N N . VAL A 1 418 ? 8.625 5.082 2.040 1.00 90.38 418 VAL A N 1
ATOM 3238 C CA . VAL A 1 418 ? 7.482 5.899 1.630 1.00 90.38 418 VAL A CA 1
ATOM 3239 C C . VAL A 1 418 ? 6.965 5.470 0.254 1.00 90.38 418 VAL A C 1
ATOM 3241 O O . VAL A 1 418 ? 5.752 5.303 0.086 1.00 90.38 418 VAL A O 1
ATOM 3244 N N . ASP A 1 419 ? 7.845 5.261 -0.727 1.00 86.56 419 ASP A N 1
ATOM 3245 C CA . ASP A 1 419 ? 7.451 4.836 -2.074 1.00 86.56 419 ASP A CA 1
ATOM 3246 C C . ASP A 1 419 ? 6.804 3.444 -2.065 1.00 86.56 419 ASP A C 1
ATOM 3248 O O . ASP A 1 419 ? 5.754 3.241 -2.691 1.00 86.56 419 ASP A O 1
ATOM 3252 N N . TYR A 1 420 ? 7.360 2.504 -1.297 1.00 93.06 420 TYR A N 1
ATOM 3253 C CA . TYR A 1 420 ? 6.767 1.183 -1.114 1.00 93.06 420 TYR A CA 1
ATOM 3254 C C . TYR A 1 420 ? 5.391 1.257 -0.443 1.00 93.06 420 TYR A C 1
ATOM 3256 O O . TYR A 1 420 ? 4.415 0.707 -0.962 1.00 93.06 420 TYR A O 1
ATOM 3264 N N . THR A 1 421 ? 5.286 1.987 0.669 1.00 95.50 421 THR A N 1
ATOM 3265 C CA . THR A 1 421 ? 4.052 2.121 1.458 1.00 95.50 421 THR A CA 1
ATOM 3266 C C . THR A 1 421 ? 2.928 2.761 0.648 1.00 95.50 421 THR A C 1
ATOM 3268 O O . THR A 1 421 ? 1.795 2.271 0.646 1.00 95.50 421 THR A O 1
ATOM 3271 N N . ARG A 1 422 ? 3.231 3.807 -0.131 1.00 89.88 422 ARG A N 1
ATOM 3272 C CA . ARG A 1 422 ? 2.263 4.386 -1.074 1.00 89.88 422 ARG A CA 1
ATOM 3273 C C . ARG A 1 422 ? 1.780 3.356 -2.075 1.00 89.88 422 ARG A C 1
ATOM 3275 O O . ARG A 1 422 ? 0.572 3.252 -2.303 1.00 89.88 422 ARG A O 1
ATOM 3282 N N . ARG A 1 423 ? 2.706 2.587 -2.654 1.00 91.75 423 ARG A N 1
ATOM 3283 C CA . ARG A 1 423 ? 2.365 1.588 -3.663 1.00 91.75 423 ARG A CA 1
ATOM 3284 C C . ARG A 1 423 ? 1.494 0.470 -3.092 1.00 91.75 423 ARG A C 1
ATOM 3286 O O . ARG A 1 423 ? 0.588 0.017 -3.791 1.00 91.75 423 ARG A O 1
ATOM 3293 N N . LEU A 1 424 ? 1.711 0.051 -1.846 1.00 95.62 424 LEU A N 1
ATOM 3294 C CA . LEU A 1 424 ? 0.822 -0.884 -1.148 1.00 95.62 424 LEU A CA 1
ATOM 3295 C C . LEU A 1 424 ? -0.607 -0.334 -1.065 1.00 95.62 424 LEU A C 1
ATOM 3297 O O . LEU A 1 424 ? -1.552 -1.013 -1.476 1.00 95.62 424 LEU A O 1
ATOM 3301 N N . GLY A 1 425 ? -0.757 0.920 -0.625 1.00 90.06 425 GLY A N 1
ATOM 3302 C CA . GLY A 1 425 ? -2.051 1.601 -0.567 1.00 90.06 425 GLY A CA 1
ATOM 3303 C C . GLY A 1 425 ? -2.742 1.693 -1.933 1.00 90.06 425 GLY A C 1
ATOM 3304 O O . GLY A 1 425 ? -3.923 1.369 -2.054 1.00 90.06 425 GLY A O 1
ATOM 3305 N N . GLU A 1 426 ? -2.011 2.062 -2.989 1.00 85.19 426 GLU A N 1
ATOM 3306 C CA . GLU A 1 426 ? -2.541 2.104 -4.361 1.00 85.19 426 GLU A CA 1
ATOM 3307 C C . GLU A 1 426 ? -3.052 0.737 -4.827 1.00 85.19 426 GLU A C 1
ATOM 3309 O O . GLU A 1 426 ? -4.169 0.628 -5.336 1.00 85.19 426 GLU A O 1
ATOM 3314 N N . VAL A 1 427 ? -2.255 -0.320 -4.640 1.00 84.44 427 VAL A N 1
ATOM 3315 C CA . VAL A 1 427 ? -2.605 -1.674 -5.089 1.00 84.44 427 VAL A CA 1
ATOM 3316 C C . VAL A 1 427 ? -3.811 -2.219 -4.322 1.00 84.44 427 VAL A C 1
ATOM 3318 O O . VAL A 1 427 ? -4.681 -2.841 -4.936 1.00 84.44 427 VAL A O 1
ATOM 3321 N N . ALA A 1 428 ? -3.917 -1.957 -3.017 1.00 91.81 428 ALA A N 1
ATOM 3322 C CA . ALA A 1 428 ? -5.103 -2.324 -2.244 1.00 91.81 428 ALA A CA 1
ATOM 3323 C C . ALA A 1 428 ? -6.368 -1.687 -2.828 1.00 91.81 428 ALA A C 1
ATOM 3325 O O . ALA A 1 428 ? -7.347 -2.389 -3.098 1.00 91.81 428 ALA A O 1
ATOM 3326 N N . LEU A 1 429 ? -6.327 -0.381 -3.109 1.00 85.88 429 LEU A N 1
ATOM 3327 C CA . LEU A 1 429 ? -7.450 0.334 -3.713 1.00 85.88 429 LEU A CA 1
ATOM 3328 C C . LEU A 1 429 ? -7.775 -0.186 -5.125 1.00 85.88 429 LEU A C 1
ATOM 3330 O O . LEU A 1 429 ? -8.953 -0.351 -5.447 1.00 85.88 429 LEU A O 1
ATOM 3334 N N . GLU A 1 430 ? -6.767 -0.506 -5.948 1.00 86.06 430 GLU A N 1
ATOM 3335 C CA . GLU A 1 430 ? -6.941 -1.131 -7.273 1.00 86.06 430 GLU A CA 1
ATOM 3336 C C . GLU A 1 430 ? -7.676 -2.487 -7.183 1.00 86.06 430 GLU A C 1
ATOM 3338 O O . GLU A 1 430 ? -8.508 -2.800 -8.040 1.00 86.06 430 GLU A O 1
ATOM 3343 N N . ILE A 1 431 ? -7.402 -3.282 -6.142 1.00 85.75 431 ILE A N 1
ATOM 3344 C CA . ILE A 1 431 ? -8.046 -4.582 -5.862 1.00 85.75 431 ILE A CA 1
ATOM 3345 C C . ILE A 1 431 ? -9.435 -4.408 -5.214 1.00 85.75 431 ILE A C 1
ATOM 3347 O O . ILE A 1 431 ? -10.268 -5.322 -5.222 1.00 85.75 431 ILE A O 1
ATOM 3351 N N . GLY A 1 432 ? -9.726 -3.220 -4.684 1.00 86.56 432 GLY A N 1
ATOM 3352 C CA . GLY A 1 432 ? -10.956 -2.919 -3.961 1.00 86.56 432 GLY A CA 1
ATOM 3353 C C . GLY A 1 432 ? -10.918 -3.371 -2.500 1.00 86.56 432 GLY A C 1
ATOM 3354 O O . GLY A 1 432 ? -11.934 -3.858 -1.994 1.00 86.56 432 GLY A O 1
ATOM 3355 N N . LEU A 1 433 ? -9.760 -3.248 -1.851 1.00 94.25 433 LEU A N 1
ATOM 3356 C CA . LEU A 1 433 ? -9.565 -3.342 -0.403 1.00 94.25 433 LEU A CA 1
ATOM 3357 C C . LEU A 1 433 ? -9.284 -1.949 0.168 1.00 94.25 433 LEU A C 1
ATOM 3359 O O . LEU A 1 433 ? -8.630 -1.138 -0.483 1.00 94.25 433 LEU A O 1
ATOM 3363 N N . GLY A 1 434 ? -9.774 -1.666 1.372 1.00 97.50 434 GLY A N 1
ATOM 3364 C CA . GLY A 1 434 ? -9.432 -0.453 2.114 1.00 97.50 434 GLY A CA 1
ATOM 3365 C C . GLY A 1 434 ? -8.133 -0.643 2.896 1.00 97.50 434 GLY A C 1
ATOM 3366 O O . GLY A 1 434 ? -8.122 -1.463 3.813 1.00 97.50 434 GLY A O 1
ATOM 3367 N N . PRO A 1 435 ? -7.046 0.068 2.565 1.00 98.00 435 PRO A N 1
ATOM 3368 C CA . PRO A 1 435 ? -5.771 -0.133 3.240 1.00 98.00 435 PRO A CA 1
ATOM 3369 C C . PRO A 1 435 ? -5.702 0.617 4.577 1.00 98.00 435 PRO A C 1
ATOM 3371 O O . PRO A 1 435 ? -6.076 1.788 4.663 1.00 98.00 435 PRO A O 1
ATOM 3374 N N . LEU A 1 436 ? -5.215 -0.056 5.615 1.00 98.44 436 LEU A N 1
ATOM 3375 C CA . LEU A 1 436 ? -5.033 0.449 6.975 1.00 98.44 436 LEU A CA 1
ATOM 3376 C C . LEU A 1 436 ? -3.537 0.623 7.249 1.00 98.44 436 LEU A C 1
ATOM 3378 O O . LEU A 1 436 ? -2.735 -0.252 6.920 1.00 98.44 436 LEU A O 1
ATOM 3382 N N . PHE A 1 437 ? -3.171 1.795 7.767 1.00 98.06 437 PHE A N 1
ATOM 3383 C CA . PHE A 1 437 ? -1.784 2.200 7.980 1.00 98.06 437 PHE A CA 1
ATOM 3384 C C . PHE A 1 437 ? -1.363 1.784 9.383 1.00 98.06 437 PHE A C 1
ATOM 3386 O O . PHE A 1 437 ? -2.026 2.174 10.345 1.00 98.06 437 PHE A O 1
ATOM 3393 N N . LYS A 1 438 ? -0.291 1.002 9.499 1.00 98.00 438 LYS A N 1
ATOM 3394 C CA . LYS A 1 438 ? 0.183 0.466 10.772 1.00 98.00 438 LYS A CA 1
ATOM 3395 C C . LYS A 1 438 ? 1.458 1.180 11.216 1.00 98.00 438 LYS A C 1
ATOM 3397 O O . LYS A 1 438 ? 2.405 1.241 10.438 1.00 98.00 438 LYS A O 1
ATOM 3402 N N . ASN A 1 439 ? 1.476 1.683 12.451 1.00 95.81 439 ASN A N 1
ATOM 3403 C CA . ASN A 1 439 ? 2.645 2.297 13.100 1.00 95.81 439 ASN A CA 1
ATOM 3404 C C . ASN A 1 439 ? 3.313 3.363 12.208 1.00 95.81 439 ASN A C 1
ATOM 3406 O O . ASN A 1 439 ? 2.601 4.216 11.681 1.00 95.81 439 ASN A O 1
ATOM 3410 N N . ALA A 1 440 ? 4.643 3.356 12.046 1.00 95.75 440 ALA A N 1
ATOM 3411 C CA . ALA A 1 440 ? 5.364 4.159 11.051 1.00 95.75 440 ALA A CA 1
ATOM 3412 C C . ALA A 1 440 ? 5.122 5.682 11.103 1.00 95.75 440 ALA A C 1
ATOM 3414 O O . ALA A 1 440 ? 5.075 6.367 10.073 1.00 95.75 440 ALA A O 1
ATOM 3415 N N . ALA A 1 441 ? 5.019 6.248 12.311 1.00 94.69 441 ALA A N 1
ATOM 3416 C CA . ALA A 1 441 ? 4.868 7.692 12.507 1.00 94.69 441 ALA A CA 1
ATOM 3417 C C . ALA A 1 441 ? 6.023 8.500 11.884 1.00 94.69 441 ALA A C 1
ATOM 3419 O O . ALA A 1 441 ? 5.809 9.616 11.406 1.00 94.69 441 ALA A O 1
ATOM 3420 N N . ASP A 1 442 ? 7.237 7.945 11.845 1.00 92.62 442 ASP A N 1
ATOM 3421 C CA . ASP A 1 442 ? 8.394 8.599 11.225 1.00 92.62 442 ASP A CA 1
ATOM 3422 C C . ASP A 1 442 ? 8.245 8.761 9.709 1.00 92.62 442 ASP A C 1
ATOM 3424 O O . ASP A 1 442 ? 8.608 9.813 9.181 1.00 92.62 442 ASP A O 1
ATOM 3428 N N . LEU A 1 443 ? 7.590 7.821 9.018 1.00 93.75 443 LEU A N 1
ATOM 3429 C CA . LEU A 1 443 ? 7.284 7.984 7.593 1.00 93.75 443 LEU A CA 1
ATOM 3430 C C . LEU A 1 443 ? 6.308 9.139 7.358 1.00 93.75 443 LEU A C 1
ATOM 3432 O O . LEU A 1 443 ? 6.457 9.884 6.393 1.00 93.75 443 LEU A O 1
ATOM 3436 N N . ILE A 1 444 ? 5.343 9.340 8.261 1.00 94.62 444 ILE A N 1
ATOM 3437 C CA . ILE A 1 444 ? 4.423 10.485 8.204 1.00 94.62 444 ILE A CA 1
ATOM 3438 C C . ILE A 1 444 ? 5.167 11.798 8.488 1.00 94.62 444 ILE A C 1
ATOM 3440 O O . ILE A 1 444 ? 4.885 12.819 7.855 1.00 94.62 444 ILE A O 1
ATOM 3444 N N . ARG A 1 445 ? 6.119 11.800 9.432 1.00 91.00 445 ARG A N 1
ATOM 3445 C CA . ARG A 1 445 ? 6.961 12.975 9.718 1.00 91.00 445 ARG A CA 1
ATOM 3446 C C . ARG A 1 445 ? 7.844 13.332 8.523 1.00 91.00 445 ARG A C 1
ATOM 3448 O O . ARG A 1 445 ? 7.999 14.522 8.242 1.00 91.00 445 ARG A O 1
ATOM 3455 N N . HIS A 1 446 ? 8.389 12.327 7.837 1.00 91.75 446 HIS A N 1
ATOM 3456 C CA . HIS A 1 446 ? 9.196 12.494 6.628 1.00 91.75 446 HIS A CA 1
ATOM 3457 C C . HIS A 1 446 ? 8.351 12.991 5.452 1.00 91.75 446 HIS A C 1
ATOM 3459 O O . HIS A 1 446 ? 8.656 14.028 4.860 1.00 91.75 446 HIS A O 1
ATOM 3465 N N . ASP A 1 447 ? 7.236 12.315 5.165 1.00 87.44 447 ASP A N 1
ATOM 3466 C CA . ASP A 1 447 ? 6.289 12.710 4.129 1.00 87.44 447 ASP A CA 1
ATOM 3467 C C . ASP A 1 447 ? 4.835 12.409 4.521 1.00 87.44 447 ASP A C 1
ATOM 3469 O O . ASP A 1 447 ? 4.318 11.301 4.363 1.00 87.44 447 ASP A O 1
ATOM 3473 N N . LYS A 1 448 ? 4.120 13.460 4.935 1.00 86.69 448 LYS A N 1
ATOM 3474 C CA . LYS A 1 448 ? 2.714 13.387 5.367 1.00 86.69 448 LYS A CA 1
ATOM 3475 C C . LYS A 1 448 ? 1.766 12.791 4.329 1.00 86.69 448 LYS A C 1
ATOM 3477 O O . LYS A 1 448 ? 0.678 12.370 4.701 1.00 86.69 448 LYS A O 1
ATOM 3482 N N . THR A 1 449 ? 2.133 12.772 3.048 1.00 86.81 449 THR A N 1
ATOM 3483 C CA . THR A 1 449 ? 1.275 12.239 1.977 1.00 86.81 449 THR A CA 1
ATOM 3484 C C . THR A 1 449 ? 1.371 10.718 1.832 1.00 86.81 449 THR A C 1
ATOM 3486 O O . THR A 1 449 ? 0.594 10.124 1.087 1.00 86.81 449 THR A O 1
ATOM 3489 N N . VAL A 1 450 ? 2.286 10.047 2.547 1.00 88.44 450 VAL A N 1
ATOM 3490 C CA . VAL A 1 450 ? 2.404 8.574 2.543 1.00 88.44 450 VAL A CA 1
ATOM 3491 C C . VAL A 1 450 ? 1.084 7.877 2.917 1.00 88.44 450 VAL A C 1
ATOM 3493 O O . VAL A 1 450 ? 0.753 6.823 2.381 1.00 88.44 450 VAL A O 1
ATOM 3496 N N . GLN A 1 451 ? 0.278 8.518 3.766 1.00 92.69 451 GLN A N 1
ATOM 3497 C CA . GLN A 1 451 ? -1.009 8.025 4.262 1.00 92.69 451 GLN A CA 1
ATOM 3498 C C . GLN A 1 451 ? -2.211 8.298 3.338 1.00 92.69 451 GLN A C 1
ATOM 3500 O O . GLN A 1 451 ? -3.327 7.888 3.662 1.00 92.69 451 GLN A O 1
ATOM 3505 N N . ASP A 1 452 ? -2.051 9.019 2.224 1.00 85.69 452 ASP A N 1
ATOM 3506 C CA . ASP A 1 452 ? -3.191 9.567 1.466 1.00 85.69 452 ASP A CA 1
ATOM 3507 C C . ASP A 1 452 ? -4.155 8.480 0.962 1.00 85.69 452 ASP A C 1
ATOM 3509 O O . ASP A 1 452 ? -5.373 8.660 1.025 1.00 85.69 452 ASP A O 1
ATOM 3513 N N . ASN A 1 453 ? -3.623 7.319 0.569 1.00 87.62 453 ASN A N 1
ATOM 3514 C CA . ASN A 1 453 ? -4.411 6.174 0.102 1.00 87.62 453 ASN A CA 1
ATOM 3515 C C . ASN A 1 453 ? -5.013 5.318 1.228 1.00 87.62 453 ASN A C 1
ATOM 3517 O O . ASN A 1 453 ? -5.823 4.438 0.946 1.00 87.62 453 ASN A O 1
ATOM 3521 N N . PHE A 1 454 ? -4.646 5.564 2.485 1.00 94.94 454 PHE A N 1
ATOM 3522 C CA . PHE A 1 454 ? -5.056 4.769 3.641 1.00 94.94 454 PHE A CA 1
ATOM 3523 C C . PHE A 1 454 ? -6.353 5.283 4.259 1.00 94.94 454 PHE A C 1
ATOM 3525 O O . PHE A 1 454 ? -6.618 6.483 4.265 1.00 94.94 454 PHE A O 1
ATOM 3532 N N . VAL A 1 455 ? -7.186 4.381 4.777 1.00 96.12 455 VAL A N 1
ATOM 3533 C CA . VAL A 1 455 ? -8.540 4.705 5.266 1.00 96.12 455 VAL A CA 1
ATOM 3534 C C . VAL A 1 455 ? -8.657 4.734 6.790 1.00 96.12 455 VAL A C 1
ATOM 3536 O O . VAL A 1 455 ? -9.724 5.071 7.292 1.00 96.12 455 VAL A O 1
ATOM 3539 N N . GLY A 1 456 ? -7.586 4.410 7.513 1.00 96.88 456 GLY A N 1
ATOM 3540 C CA . GLY A 1 456 ? -7.517 4.380 8.974 1.00 96.88 456 GLY A CA 1
ATOM 3541 C C . GLY A 1 456 ? -6.098 4.082 9.457 1.00 96.88 456 GLY A C 1
ATOM 3542 O O . GLY A 1 456 ? -5.262 3.647 8.660 1.00 96.88 456 GLY A O 1
ATOM 3543 N N . PHE A 1 457 ? -5.853 4.319 10.743 1.00 98.31 457 PHE A N 1
ATOM 3544 C CA . PHE A 1 457 ? -4.566 4.097 11.401 1.00 98.31 457 PHE A CA 1
ATOM 3545 C C . PHE A 1 457 ? -4.699 3.082 12.531 1.00 98.31 457 PHE A C 1
ATOM 3547 O O . PHE A 1 457 ? -5.628 3.159 13.338 1.00 98.31 457 PHE A O 1
ATOM 3554 N N . ILE A 1 458 ? -3.751 2.159 12.583 1.00 98.50 458 ILE A N 1
ATOM 3555 C CA . ILE A 1 458 ? -3.561 1.192 13.656 1.00 98.50 458 ILE A CA 1
ATOM 3556 C C . ILE A 1 458 ? -2.209 1.521 14.276 1.00 98.50 458 ILE A C 1
ATOM 3558 O O . ILE A 1 458 ? -1.209 1.579 13.564 1.00 98.50 458 ILE A O 1
ATOM 3562 N N . CYS A 1 459 ? -2.178 1.785 15.574 1.00 97.56 459 CYS A N 1
ATOM 3563 C CA . CYS A 1 459 ? -0.971 2.247 16.245 1.00 97.56 459 CYS A CA 1
ATOM 3564 C C . CYS A 1 459 ? -0.738 1.407 17.497 1.00 97.56 459 CYS A C 1
ATOM 3566 O O . CYS A 1 459 ? -1.561 1.412 18.410 1.00 97.56 459 CYS A O 1
ATOM 3568 N N . GLU A 1 460 ? 0.374 0.696 17.549 1.00 94.75 460 GLU A N 1
ATOM 3569 C CA . GLU A 1 460 ? 0.831 0.005 18.748 1.00 94.75 460 GLU A CA 1
ATOM 3570 C C . GLU A 1 460 ? 1.690 0.946 19.588 1.00 94.75 460 GLU A C 1
ATOM 3572 O O . GLU A 1 460 ? 2.536 1.663 19.059 1.00 94.75 460 GLU A O 1
ATOM 3577 N N . GLU A 1 461 ? 1.452 0.959 20.898 1.00 91.94 461 GLU A N 1
ATOM 3578 C CA . GLU A 1 461 ? 2.248 1.699 21.884 1.00 91.94 461 GLU A CA 1
ATOM 3579 C C . GLU A 1 461 ? 2.381 3.210 21.605 1.00 91.94 461 GLU A C 1
ATOM 3581 O O . GLU A 1 461 ? 3.339 3.872 22.011 1.00 91.94 461 GLU A O 1
ATOM 3586 N N . SER A 1 462 ? 1.413 3.793 20.898 1.00 95.25 462 SER A N 1
ATOM 3587 C CA . SER A 1 462 ? 1.498 5.181 20.442 1.00 95.25 462 SER A CA 1
ATOM 3588 C C . SER A 1 462 ? 1.571 6.197 21.588 1.00 95.25 462 SER A C 1
ATOM 3590 O O . SER A 1 462 ? 2.189 7.262 21.466 1.00 95.25 462 SER A O 1
ATOM 3592 N N . ILE A 1 463 ? 0.952 5.883 22.728 1.00 93.50 463 ILE A N 1
ATOM 3593 C CA . ILE A 1 463 ? 0.998 6.721 23.927 1.00 93.50 463 ILE A CA 1
ATOM 3594 C C . ILE A 1 463 ? 2.360 6.571 24.603 1.00 93.50 463 ILE A C 1
ATOM 3596 O O . ILE A 1 463 ? 2.955 7.581 24.986 1.00 93.50 463 ILE A O 1
ATOM 3600 N N . GLN A 1 464 ? 2.867 5.339 24.707 1.00 88.94 464 GLN A N 1
ATOM 3601 C CA . GLN A 1 464 ? 4.193 5.027 25.248 1.00 88.94 464 GLN A CA 1
ATOM 3602 C C . GLN A 1 464 ? 5.304 5.751 24.466 1.00 88.94 464 GLN A C 1
ATOM 3604 O O . GLN A 1 464 ? 6.200 6.348 25.070 1.00 88.94 464 GLN A O 1
ATOM 3609 N N . TRP A 1 465 ? 5.214 5.773 23.133 1.00 88.75 465 TRP A N 1
ATOM 3610 C CA . TRP A 1 465 ? 6.200 6.406 22.249 1.00 88.75 465 TRP A CA 1
ATOM 3611 C C . TRP A 1 465 ? 5.911 7.878 21.921 1.00 88.75 465 TRP A C 1
ATOM 3613 O O . TRP A 1 465 ? 6.758 8.566 21.345 1.00 88.75 465 TRP A O 1
ATOM 3623 N N . GLY A 1 466 ? 4.758 8.405 22.340 1.00 90.25 466 GLY A N 1
ATOM 3624 C CA . GLY A 1 466 ? 4.410 9.820 22.211 1.00 90.25 466 GLY A CA 1
ATOM 3625 C C . GLY A 1 466 ? 4.199 10.285 20.768 1.00 90.25 466 GLY A C 1
ATOM 3626 O O . GLY A 1 466 ? 4.481 11.442 20.446 1.00 90.25 466 GLY A O 1
ATOM 3627 N N . ASP A 1 467 ? 3.720 9.412 19.887 1.00 93.12 467 ASP A N 1
ATOM 3628 C CA . ASP A 1 467 ? 3.499 9.707 18.468 1.00 93.12 467 ASP A CA 1
ATOM 3629 C C . ASP A 1 467 ? 2.015 9.851 18.084 1.00 93.12 467 ASP A C 1
ATOM 3631 O O . ASP A 1 467 ? 1.704 10.196 16.944 1.00 93.12 467 ASP A O 1
ATOM 3635 N N . THR A 1 468 ? 1.098 9.727 19.050 1.00 94.19 468 THR A N 1
ATOM 3636 C CA . THR A 1 468 ? -0.357 9.862 18.851 1.00 94.19 468 THR A CA 1
ATOM 3637 C C . THR A 1 468 ? -0.759 11.150 18.118 1.00 94.19 468 THR A C 1
ATOM 3639 O O . THR A 1 468 ? -1.659 11.145 17.277 1.00 94.19 468 THR A O 1
ATOM 3642 N N . GLU A 1 469 ? -0.083 12.269 18.400 1.00 93.62 469 GLU A N 1
ATOM 3643 C CA . GLU A 1 469 ? -0.358 13.557 17.746 1.00 93.62 469 GLU A CA 1
ATOM 3644 C C . GLU A 1 469 ? -0.050 13.545 16.240 1.00 93.62 469 GLU A C 1
ATOM 3646 O O . GLU A 1 469 ? -0.719 14.243 15.478 1.00 93.62 469 GLU A O 1
ATOM 3651 N N . VAL A 1 470 ? 0.917 12.733 15.793 1.00 95.75 470 VAL A N 1
ATOM 3652 C CA . VAL A 1 470 ? 1.299 12.628 14.375 1.00 95.75 470 VAL A CA 1
ATOM 3653 C C . VAL A 1 470 ? 0.142 12.065 13.561 1.00 95.75 470 VAL A C 1
ATOM 3655 O O . VAL A 1 470 ? -0.253 12.657 12.555 1.00 95.75 470 VAL A O 1
ATOM 3658 N N . PHE A 1 471 ? -0.440 10.959 14.027 1.00 96.25 471 PHE A N 1
ATOM 3659 C CA . PHE A 1 471 ? -1.589 10.326 13.383 1.00 96.25 471 PHE A CA 1
ATOM 3660 C C . PHE A 1 471 ? -2.822 11.224 13.435 1.00 96.25 471 PHE A C 1
ATOM 3662 O O . PHE A 1 471 ? -3.514 11.385 12.428 1.00 96.25 471 PHE A O 1
ATOM 3669 N N . HIS A 1 472 ? -3.066 11.868 14.579 1.00 95.44 472 HIS A N 1
ATOM 3670 C CA . HIS A 1 472 ? -4.177 12.802 14.740 1.00 95.44 472 HIS A CA 1
ATOM 3671 C C . HIS A 1 472 ? -4.136 13.949 13.724 1.00 95.44 472 HIS A C 1
ATOM 3673 O O . HIS A 1 472 ? -5.162 14.272 13.115 1.00 95.44 472 HIS A O 1
ATOM 3679 N N . GLU A 1 473 ? -2.954 14.538 13.504 1.00 93.44 473 GLU A N 1
ATOM 3680 C CA . GLU A 1 473 ? -2.779 15.654 12.574 1.00 93.44 473 GLU A CA 1
ATOM 3681 C C . GLU A 1 473 ? -3.180 15.265 11.143 1.00 93.44 473 GLU A C 1
ATOM 3683 O O . GLU A 1 473 ? -3.930 15.995 10.491 1.00 93.44 473 GLU A O 1
ATOM 3688 N N . VAL A 1 474 ? -2.717 14.108 10.656 1.00 88.38 474 VAL A N 1
ATOM 3689 C CA . VAL A 1 474 ? -2.979 13.673 9.272 1.00 88.38 474 VAL A CA 1
ATOM 3690 C C . VAL A 1 474 ? -4.347 13.025 9.081 1.00 88.38 474 VAL A C 1
ATOM 3692 O O . VAL A 1 474 ? -4.923 13.133 7.998 1.00 88.38 474 VAL A O 1
ATOM 3695 N N . ALA A 1 475 ? -4.913 12.407 10.121 1.00 91.69 475 ALA A N 1
ATOM 3696 C CA . ALA A 1 475 ? -6.277 11.894 10.081 1.00 91.69 475 ALA A CA 1
ATOM 3697 C C . ALA A 1 475 ? -7.306 13.022 9.947 1.00 91.69 475 ALA A C 1
ATOM 3699 O O . ALA A 1 475 ? -8.366 12.806 9.357 1.00 91.69 475 ALA A O 1
ATOM 3700 N N . ALA A 1 476 ? -7.014 14.206 10.506 1.00 86.31 476 ALA A N 1
ATOM 3701 C CA . ALA A 1 476 ? -7.834 15.418 10.430 1.00 86.31 476 ALA A CA 1
ATOM 3702 C C . ALA A 1 476 ? -9.326 15.195 10.777 1.00 86.31 476 ALA A C 1
ATOM 3704 O O . ALA A 1 476 ? -10.216 15.838 10.216 1.00 86.31 476 ALA A O 1
ATOM 3705 N N . GLY A 1 477 ? -9.612 14.249 11.681 1.00 83.94 477 GLY A N 1
ATOM 3706 C CA . GLY A 1 477 ? -10.972 13.855 12.073 1.00 83.94 477 GLY A CA 1
ATOM 3707 C C . GLY A 1 477 ? -11.771 13.106 10.996 1.00 83.94 477 GLY A C 1
ATOM 3708 O O . GLY A 1 477 ? -12.986 12.969 11.125 1.00 83.94 477 GLY A O 1
ATOM 3709 N N . GLN A 1 478 ? -11.120 12.649 9.926 1.00 88.88 478 GLN A N 1
ATOM 3710 C CA . GLN A 1 478 ? -11.744 11.946 8.801 1.00 88.88 478 GLN A CA 1
ATOM 3711 C C . GLN A 1 478 ? -11.446 10.447 8.785 1.00 88.88 478 GLN A C 1
ATOM 3713 O O . GLN A 1 478 ? -12.235 9.688 8.231 1.00 88.88 478 GLN A O 1
ATOM 3718 N N . LYS A 1 479 ? -10.330 10.029 9.388 1.00 94.50 479 LYS A N 1
ATOM 3719 C CA . LYS A 1 479 ? -9.888 8.632 9.455 1.00 94.50 479 LYS A CA 1
ATOM 3720 C C . LYS A 1 479 ? -9.896 8.166 10.914 1.00 94.50 479 LYS A C 1
ATOM 3722 O O . LYS A 1 479 ? -9.504 8.955 11.775 1.00 94.50 479 LYS A O 1
ATOM 3727 N N . PRO A 1 480 ? -10.358 6.942 11.215 1.00 97.56 480 PRO A N 1
ATOM 3728 C CA . PRO A 1 480 ? -10.255 6.406 12.561 1.00 97.56 480 PRO A CA 1
ATOM 3729 C C . PRO A 1 480 ? -8.792 6.127 12.931 1.00 97.56 480 PRO A C 1
ATOM 3731 O O . PRO A 1 480 ? -7.982 5.793 12.063 1.00 97.56 480 PRO A O 1
ATOM 3734 N N . ILE A 1 481 ? -8.477 6.269 14.217 1.00 98.25 481 ILE A N 1
ATOM 3735 C CA . ILE A 1 481 ? -7.172 5.962 14.813 1.00 98.25 481 ILE A CA 1
ATOM 3736 C C . ILE A 1 481 ? -7.414 5.018 15.987 1.00 98.25 481 ILE A C 1
ATOM 3738 O O . ILE A 1 481 ? -8.031 5.415 16.977 1.00 98.25 481 ILE A O 1
ATOM 3742 N N . TRP A 1 482 ? -6.935 3.785 15.888 1.00 98.50 482 TRP A N 1
ATOM 3743 C CA . TRP A 1 482 ? -7.038 2.805 16.967 1.00 98.50 482 TRP A CA 1
ATOM 3744 C C . TRP A 1 482 ? -5.669 2.574 17.582 1.00 98.50 482 TRP A C 1
ATOM 3746 O O . TRP A 1 482 ? -4.737 2.178 16.882 1.00 98.50 482 TRP A O 1
ATOM 3756 N N . ILE A 1 483 ? -5.566 2.828 18.884 1.00 98.38 483 ILE A N 1
ATOM 3757 C CA . ILE A 1 483 ? -4.332 2.649 19.644 1.00 98.38 483 ILE A CA 1
ATOM 3758 C C . ILE A 1 483 ? -4.423 1.363 20.465 1.00 98.38 483 ILE A C 1
ATOM 3760 O O . ILE A 1 483 ? -5.422 1.146 21.151 1.00 98.38 483 ILE A O 1
ATOM 3764 N N . PHE A 1 484 ? -3.375 0.546 20.413 1.00 97.88 484 PHE A N 1
ATOM 3765 C CA . PHE A 1 484 ? -3.225 -0.706 21.153 1.00 97.88 484 PHE A CA 1
ATOM 3766 C C . PHE A 1 484 ? -1.992 -0.619 22.051 1.00 97.88 484 PHE A C 1
ATOM 3768 O O . PHE A 1 484 ? -0.876 -0.479 21.566 1.00 97.88 484 PHE A O 1
ATOM 3775 N N . GLU A 1 485 ? -2.195 -0.674 23.361 1.00 96.00 485 GLU A N 1
ATOM 3776 C CA . GLU A 1 485 ? -1.145 -0.579 24.375 1.00 96.00 485 GLU A CA 1
ATOM 3777 C C . GLU A 1 485 ? -0.945 -1.937 25.053 1.00 96.00 485 GLU A C 1
ATOM 3779 O O . GLU A 1 485 ? -1.902 -2.689 25.263 1.00 96.00 485 GLU A O 1
ATOM 3784 N N . TYR A 1 486 ? 0.301 -2.241 25.415 1.00 94.88 486 TYR A N 1
ATOM 3785 C CA . TYR A 1 486 ? 0.675 -3.498 26.076 1.00 94.88 486 TYR A CA 1
ATOM 3786 C C . TYR A 1 486 ? 1.031 -3.323 27.554 1.00 94.88 486 TYR A C 1
ATOM 3788 O O . TYR A 1 486 ? 1.017 -4.293 28.311 1.00 94.88 486 TYR A O 1
ATOM 3796 N N . ASP A 1 487 ? 1.315 -2.088 27.962 1.00 92.81 487 ASP A N 1
ATOM 3797 C CA . ASP A 1 487 ? 1.617 -1.706 29.334 1.00 92.81 487 ASP A CA 1
ATOM 3798 C C . ASP A 1 487 ? 0.543 -0.756 29.885 1.00 92.81 487 ASP A C 1
ATOM 3800 O O . ASP A 1 487 ? -0.186 -0.086 29.147 1.00 92.81 487 ASP A O 1
ATOM 3804 N N . ASP A 1 488 ? 0.457 -0.672 31.215 1.00 92.06 488 ASP A N 1
ATOM 3805 C CA . ASP A 1 488 ? -0.460 0.245 31.892 1.00 92.06 488 ASP A CA 1
ATOM 3806 C C . ASP A 1 488 ? -0.183 1.708 31.502 1.00 92.06 488 ASP A C 1
ATOM 3808 O O . ASP A 1 488 ? 0.881 2.270 31.778 1.00 92.06 488 ASP A O 1
ATOM 3812 N N . VAL A 1 489 ? -1.200 2.373 30.953 1.00 91.44 489 VAL A N 1
ATOM 3813 C CA . VAL A 1 489 ? -1.129 3.790 30.581 1.00 91.44 489 VAL A CA 1
ATOM 3814 C C . VAL A 1 489 ? -1.451 4.679 31.782 1.00 91.44 489 VAL A C 1
ATOM 3816 O O . VAL A 1 489 ? -2.477 4.522 32.454 1.00 91.44 489 VAL A O 1
ATOM 3819 N N . SER A 1 490 ? -0.610 5.685 32.039 1.00 93.00 490 SER A N 1
ATOM 3820 C CA . SER A 1 490 ? -0.876 6.662 33.098 1.00 93.00 490 SER A CA 1
ATOM 3821 C C . SER A 1 490 ? -2.184 7.421 32.832 1.00 93.00 490 SER A C 1
ATOM 3823 O O . SER A 1 490 ? -2.487 7.791 31.696 1.00 93.00 490 SER A O 1
ATOM 3825 N N . SER A 1 491 ? -2.956 7.743 33.879 1.00 92.62 491 SER A N 1
ATOM 3826 C CA . SER A 1 491 ? -4.210 8.492 33.694 1.00 92.62 491 SER A CA 1
ATOM 3827 C C . SER A 1 491 ? -3.993 9.837 32.994 1.00 92.62 491 SER A C 1
ATOM 3829 O O . SER A 1 491 ? -4.852 10.279 32.241 1.00 92.62 491 SER A O 1
ATOM 3831 N N . SER A 1 492 ? -2.849 10.493 33.213 1.00 92.31 492 SER A N 1
ATOM 3832 C CA . SER A 1 492 ? -2.534 11.756 32.541 1.00 92.31 492 SER A CA 1
ATOM 3833 C C . SER A 1 492 ? -2.266 11.603 31.050 1.00 92.31 492 SER A C 1
ATOM 3835 O O . SER A 1 492 ? -2.602 12.515 30.300 1.00 92.31 492 SER A O 1
ATOM 3837 N N . ASP A 1 493 ? -1.656 10.502 30.617 1.00 92.81 493 ASP A N 1
ATOM 3838 C CA . ASP A 1 493 ? -1.351 10.289 29.200 1.00 92.81 493 ASP A CA 1
ATOM 3839 C C . ASP A 1 493 ? -2.571 9.744 28.459 1.00 92.81 493 ASP A C 1
ATOM 3841 O O . ASP A 1 493 ? -2.881 10.222 27.369 1.00 92.81 493 ASP A O 1
ATOM 3845 N N . LEU A 1 494 ? -3.365 8.891 29.115 1.00 94.75 494 LEU A N 1
ATOM 3846 C CA . LEU A 1 494 ? -4.662 8.455 28.605 1.00 94.75 494 LEU A CA 1
ATOM 3847 C C . LEU A 1 494 ? -5.607 9.642 28.348 1.00 94.75 494 LEU A C 1
ATOM 3849 O O . LEU A 1 494 ? -6.242 9.711 27.298 1.00 94.75 494 LEU A O 1
ATOM 3853 N N . GLU A 1 495 ? -5.690 10.609 29.270 1.00 93.00 495 GLU A N 1
ATOM 3854 C CA . GLU A 1 495 ? -6.523 11.806 29.071 1.00 93.00 495 GLU A CA 1
ATOM 3855 C C . GLU A 1 495 ? -6.057 12.682 27.899 1.00 93.00 495 GLU A C 1
ATOM 3857 O O . GLU A 1 495 ? -6.894 13.282 27.227 1.00 93.00 495 GLU A O 1
ATOM 3862 N N . LYS A 1 496 ? -4.751 12.738 27.607 1.00 91.06 496 LYS A N 1
ATOM 3863 C CA . LYS A 1 496 ? -4.243 13.446 26.418 1.00 91.06 496 LYS A CA 1
ATOM 3864 C C . LYS A 1 496 ? -4.578 12.691 25.133 1.00 91.06 496 LYS A C 1
ATOM 3866 O O . LYS A 1 496 ? -4.964 13.305 24.144 1.00 91.06 496 LYS A O 1
ATOM 3871 N N . ALA A 1 497 ? -4.437 11.369 25.141 1.00 94.00 497 ALA A N 1
ATOM 3872 C CA . ALA A 1 497 ? -4.658 10.536 23.964 1.00 94.00 497 ALA A CA 1
ATOM 3873 C C . ALA A 1 497 ? -6.143 10.463 23.561 1.00 94.00 497 ALA A C 1
ATOM 3875 O O . ALA A 1 497 ? -6.458 10.407 22.373 1.00 94.00 497 ALA A O 1
ATOM 3876 N N . LYS A 1 498 ? -7.067 10.564 24.528 1.00 93.69 498 LYS A N 1
ATOM 3877 C CA . LYS A 1 498 ? -8.528 10.565 24.308 1.00 93.69 498 LYS A CA 1
ATOM 3878 C C . LYS A 1 498 ? -9.029 11.597 23.298 1.00 93.69 498 LYS A C 1
ATOM 3880 O O . LYS A 1 498 ? -10.033 11.351 22.638 1.00 93.69 498 LYS A O 1
ATOM 3885 N N . SER A 1 499 ? -8.384 12.759 23.184 1.00 90.00 499 SER A N 1
ATOM 3886 C CA . SER A 1 499 ? -8.776 13.774 22.193 1.00 90.00 499 SER A CA 1
ATOM 3887 C C . SER A 1 499 ? -8.211 13.518 20.799 1.00 90.00 499 SER A C 1
ATOM 3889 O O . SER A 1 499 ? -8.599 14.204 19.854 1.00 90.00 499 SER A O 1
ATOM 3891 N N . HIS A 1 500 ? -7.280 12.573 20.675 1.00 93.88 500 HIS A N 1
ATOM 3892 C CA . HIS A 1 500 ? -6.488 12.360 19.473 1.00 93.88 500 HIS A CA 1
ATOM 3893 C C . HIS A 1 500 ? -6.757 11.016 18.787 1.00 93.88 500 HIS A C 1
ATOM 3895 O O . HIS A 1 500 ? -6.533 10.920 17.582 1.00 93.88 500 HIS A O 1
ATOM 3901 N N . ALA A 1 501 ? -7.289 10.029 19.512 1.00 96.44 501 ALA A N 1
ATOM 3902 C CA . ALA A 1 501 ? -7.612 8.697 19.007 1.00 96.44 501 ALA A CA 1
ATOM 3903 C C . ALA A 1 501 ? -9.127 8.437 18.922 1.00 96.44 501 ALA A C 1
ATOM 3905 O O . ALA A 1 501 ? -9.923 9.063 19.622 1.00 96.44 501 ALA A O 1
ATOM 3906 N N . THR A 1 502 ? -9.521 7.485 18.075 1.00 96.62 502 THR A N 1
ATOM 3907 C CA . THR A 1 502 ? -10.894 6.962 18.006 1.00 96.62 502 THR A CA 1
ATOM 3908 C C . THR A 1 502 ? -11.171 6.003 19.153 1.00 96.62 502 THR A C 1
ATOM 3910 O O . THR A 1 502 ? -12.218 6.109 19.788 1.00 96.62 502 THR A O 1
ATOM 3913 N N . GLU A 1 503 ? -10.249 5.072 19.406 1.00 97.44 503 GLU A N 1
ATOM 3914 C CA . GLU A 1 503 ? -10.300 4.153 20.546 1.00 97.44 503 GLU A CA 1
ATOM 3915 C C . GLU A 1 503 ? -8.892 3.864 21.054 1.00 97.44 503 GLU A C 1
ATOM 3917 O O . GLU A 1 503 ? -7.926 3.888 20.286 1.00 97.44 503 GLU A O 1
ATOM 3922 N N . ILE A 1 504 ? -8.800 3.564 22.346 1.00 98.12 504 ILE A N 1
ATOM 3923 C CA . ILE A 1 504 ? -7.565 3.127 22.998 1.00 98.12 504 ILE A CA 1
ATOM 3924 C C . ILE A 1 504 ? -7.852 1.802 23.694 1.00 98.12 504 ILE A C 1
ATOM 3926 O O . ILE A 1 504 ? -8.814 1.701 24.461 1.00 98.12 504 ILE A O 1
ATOM 3930 N N . TRP A 1 505 ? -7.019 0.805 23.436 1.00 98.06 505 TRP A N 1
ATOM 3931 C CA . TRP A 1 505 ? -7.157 -0.563 23.918 1.00 98.06 505 TRP A CA 1
ATOM 3932 C C . TRP A 1 505 ? -5.927 -0.971 24.725 1.00 98.06 505 TRP A C 1
ATOM 3934 O O . TRP A 1 505 ? -4.819 -0.550 24.412 1.00 98.06 505 TRP A O 1
ATOM 3944 N N . LEU A 1 506 ? -6.134 -1.799 25.745 1.00 97.62 506 LEU A N 1
ATOM 3945 C CA . LEU A 1 506 ? -5.084 -2.413 26.553 1.00 97.62 506 LEU A CA 1
ATOM 3946 C C . LEU A 1 506 ? -5.133 -3.931 26.391 1.00 97.62 506 LEU A C 1
ATOM 3948 O O . LEU A 1 506 ? -6.214 -4.520 26.488 1.00 97.62 506 LEU A O 1
ATOM 3952 N N . ASP A 1 507 ? -3.984 -4.557 26.161 1.00 97.06 507 ASP A N 1
ATOM 3953 C CA . ASP A 1 507 ? -3.868 -6.014 26.113 1.00 97.06 507 ASP A CA 1
ATOM 3954 C C . ASP A 1 507 ? -3.949 -6.612 27.527 1.00 97.06 507 ASP A C 1
ATOM 3956 O O . ASP A 1 507 ? -3.160 -6.272 28.412 1.00 97.06 507 ASP A O 1
ATOM 3960 N N . THR A 1 508 ? -4.906 -7.511 27.767 1.00 95.94 508 THR A N 1
ATOM 3961 C CA . THR A 1 508 ? -5.063 -8.201 29.055 1.00 95.94 508 THR A CA 1
ATOM 3962 C C . THR A 1 508 ? -5.290 -9.698 28.854 1.00 95.94 508 THR A C 1
ATOM 3964 O O . THR A 1 508 ? -5.620 -10.172 27.771 1.00 95.94 508 THR A O 1
ATOM 3967 N N . ASN A 1 509 ? -5.191 -10.481 29.933 1.00 93.81 509 ASN A N 1
ATOM 3968 C CA . ASN A 1 509 ? -5.482 -11.925 29.895 1.00 93.81 509 ASN A CA 1
ATOM 3969 C C . ASN A 1 509 ? -6.975 -12.257 29.628 1.00 93.81 509 ASN A C 1
ATOM 3971 O O . ASN A 1 509 ? -7.374 -13.429 29.603 1.00 93.81 509 ASN A O 1
ATOM 3975 N N . ASN A 1 510 ? -7.824 -11.231 29.494 1.00 93.62 510 ASN A N 1
ATOM 3976 C CA . ASN A 1 510 ? -9.224 -11.338 29.083 1.00 93.62 510 ASN A CA 1
ATOM 3977 C C . ASN A 1 510 ? -9.439 -10.850 27.634 1.00 93.62 510 ASN A C 1
ATOM 3979 O O . ASN A 1 510 ? -10.588 -10.682 27.221 1.00 93.62 510 ASN A O 1
ATOM 3983 N N . GLY A 1 511 ? -8.356 -10.635 26.883 1.00 95.06 511 GLY A N 1
ATOM 3984 C CA . GLY A 1 511 ? -8.340 -9.989 25.575 1.00 95.06 511 GLY A CA 1
ATOM 3985 C C . GLY A 1 511 ? -8.217 -8.469 25.677 1.00 95.06 511 GLY A C 1
ATOM 3986 O O . GLY A 1 511 ? -7.987 -7.912 26.747 1.00 95.06 511 GLY A O 1
ATOM 3987 N N . TRP A 1 512 ? -8.391 -7.790 24.546 1.00 97.50 512 TRP A N 1
ATOM 3988 C CA . TRP A 1 512 ? -8.342 -6.331 24.469 1.00 97.50 512 TRP A CA 1
ATOM 3989 C C . TRP A 1 512 ? -9.452 -5.661 25.289 1.00 97.50 512 TRP A C 1
ATOM 3991 O O . TRP A 1 512 ? -10.644 -5.859 25.026 1.00 97.50 512 TRP A O 1
ATOM 4001 N N . GLU A 1 513 ? -9.061 -4.817 26.243 1.00 96.69 513 GLU A N 1
ATOM 4002 C CA . GLU A 1 513 ? -9.954 -4.005 27.069 1.00 96.69 513 GLU A CA 1
ATOM 4003 C C . GLU A 1 513 ? -9.928 -2.540 26.616 1.00 96.69 513 GLU A C 1
ATOM 4005 O O . GLU A 1 513 ? -8.874 -1.913 26.524 1.00 96.69 513 GLU A O 1
ATOM 4010 N N . LYS A 1 514 ? -11.102 -1.967 26.328 1.00 96.25 514 LYS A N 1
ATOM 4011 C CA . LYS A 1 514 ? -11.213 -0.579 25.861 1.00 96.25 514 LYS A CA 1
ATOM 4012 C C . LYS A 1 514 ? -11.026 0.412 27.015 1.00 96.25 514 LYS A C 1
ATOM 4014 O O . LYS A 1 514 ? -11.815 0.413 27.961 1.00 96.25 514 LYS A O 1
ATOM 4019 N N . LEU A 1 515 ? -10.039 1.298 26.901 1.00 95.12 515 LEU A N 1
ATOM 4020 C CA . LEU A 1 515 ? -9.737 2.372 27.856 1.00 95.12 515 LEU A CA 1
ATOM 4021 C C . LEU A 1 515 ? -10.439 3.700 27.523 1.00 95.12 515 LEU A C 1
ATOM 4023 O O . LEU A 1 515 ? -10.766 4.474 28.432 1.00 95.12 515 LEU A O 1
ATOM 4027 N N . ALA A 1 516 ? -10.641 3.984 26.232 1.00 89.19 516 ALA A N 1
ATOM 4028 C CA . ALA A 1 516 ? -11.234 5.221 25.718 1.00 89.19 516 ALA A CA 1
ATOM 4029 C C . ALA A 1 516 ? -12.035 4.977 24.444 1.00 89.19 516 ALA A C 1
ATOM 4031 O O . ALA A 1 516 ? -11.531 4.226 23.578 1.00 89.19 516 ALA A O 1
#

Foldseek 3Di:
DPPQAPFRVQQVVVVVVVVQDDDPQCRGLVSLLVVCVVPQLVPDDVPDPCCVVVCVVCLRCVLVLLVVQCVQQVQCVVPADPQPPAKKKAADAQCVQCVQVPPPDPDDDDAFAWRDFDKDWRSGKDKIFSDPQSRVVDHQAMEIEGDDRPWTWDDDDGIITTRGGKMKGGWTFHAWDDYPNDTHTYIYTYIDHDPPDDSVVSVVVVVVPPPCVSCVSVVVVVVVVVVVVVVVVPDPDDDDDDDDDDDDDDDDDDDDDDDDDDDDDDDDDDDDDDDDDDDDDQQDFAAQLEAEQEQADDPLNQSVLDDDDQAQARYAYEHALPDALVVVVVVVVSRHAYEHEDALFKQAQPDPCNVVQDPQQFDAQDVVHNRITTGALSSLVRSVVVLLVSLLSSVVSPHQAYEHPPLDDPVYDLVSSLVNLLVSLVSNSVSRHAYEYEAPLVNCVVPVCSCVSHRAYEYECCLVVVSLVSRQVSCVSGHAYEYEYADDDDPVSLVVSVVRHSWYWYQDNSHTDTPD

Secondary structure (DSSP, 8-state):
-PPPPHHHHHHHHHHHHGGG---TT--SHHHHHHHHHHS-STT--TT-TTHHHHHHHHHHHHHHHHHHHHHHHHHHHHH--TTTT-EEEEEE-HHHHHTTTSSSSS--PPTT-B--S--EEE-SPEEEES-HHHHTTSSSEEEEEEPPTTS-EEEETTEEEEPSSEEEEEEEEEEEEEETTEEEEEEEEEEEEPTT--HHHHHHHHHHTT-HHHHHHHHHHHHHHHHHHHHHTT-----------------------------------------------PPPPPPTT-EEEE-S--SSS-GGG----S--TTEEEEEETTS-HHHHHHHHHTT-EEEEEEESSEEETTSTTTTSS-GGGEEEEETTEEEEEEEPSTTHHHHHHHHHHHHHHHHHHT--EEEEE----TTS-HHHHHHHHHHHHHHHHHHT-EEEEES-HHHHHH-GGGGTT-SEEEEESHHHHT-HHHHHHHHTTTS-EEEEESSPPPHHHHHHHTTT-SEEEEEEBTEEEE--

Organism: NCBI:txid667725

Radius of gyration: 28.88 Å; chains: 1; bounding box: 82×52×101 Å